Protein AF-0000000084910795 (afdb_homodimer)

InterPro domains:
  IPR004045 Glutathione S-transferase, N-terminal [PF02798] (4-75)
  IPR004045 Glutathione S-transferase, N-terminal [PS50404] (1-81)
  IPR004046 Glutathione S-transferase, C-terminal [PF14497] (120-203)
  IPR010987 Glutathione S-transferase, C-terminal-like [PS50405] (91-213)
  IPR036249 Thioredoxin-like superfamily [SSF52833] (1-75)
  IPR036282 Glutathione S-transferase, C-terminal domain superfamily [SSF47616] (88-210)
  IPR040079 Glutathione transferase family [SFLDS00019] (4-195)
  IPR050213 Glutathione S-transferase superfamily [PTHR11571] (3-208)

Radius of gyration: 20.69 Å; Cα contacts (8 Å, |Δi|>4): 650; chains: 2; bounding box: 47×58×47 Å

Secondary structure (DSSP, 8-state):
---EEEEETT--GGGHHHHHHHHHHT---EEEEE-HHHHHHHHHHT-STTS-S-EEEETTEEEESHHHHHHHHHHHHHHTT-SSS-SS-SSHHHHHHHHHHHHHHHHHHHHHHHHHHH--HHHHHHIIIIIHHHHHHHHHHHHTT--STTPPSTT-SS--HHHHHHHHHHHHHHHHH-GGGTTT-HHHHHHHHHHHTSHHHHHHHHHSPP---/---EEEEETT--GGGHHHHHHHHHHT---EEEEE-HHHHHHHHHHT-STTS-S-EEEETTEEEESHHHHHHHHHHHHHHTT-SSS-SS-SSHHHHHHHHHHHHHHHHHHHHHHHHHHH--HHHHHHIIIIIHHHHHHHHHHHHTT--STTPPSTT-SS--HHHHHHHHHHHHHHHHH-GGGTTT-HHHHHHHHHHHTSHHHHHHHHHSPP---

Sequence (426 aa):
MAPKLYYFDGRRGDAEAIRMLFKDTGIAYEDVGVSEETFKQMDAAGDLLFGQLPMVDFDGLKLVEQPAILEHIAQMADKAGKGTNKYLGENENERSTARSLCSAACDLRRESLAMRKEGSNDAKRKFKADVLPVWFAALDKLAVASNDEDKGLGAGVHFTFGDMAIFEAVNAITVALNLSVIRPYPNLKEWHDKAVHRAAIEVHIQGRDDAPWMAPKLYYFDGRRGDAEAIRMLFKDTGIAYEDVGVSEETFKQMDAAGDLLFGQLPMVDFDGLKLVEQPAILEHIAQMADKAGKGTNKYLGENENERSTARSLCSAACDLRRESLAMRKEGSNDAKRKFKADVLPVWFAALDKLAVASNDEDKGLGAGVHFTFGDMAIFEAVNAITVALNLSVIRPYPNLKEWHDKAVHRAAIEVHIQGRDDAPW

Organism: Salpingoeca rosetta (strain ATCC 50818 / BSB-021) (NCBI:txid946362)

Nearest PDB structures (foldseek):
  1md4-assembly1_B  TM=9.142E-01  e=2.538E-10  Homo sapiens
  22gs-assembly1_B  TM=8.973E-01  e=1.863E-10  Homo sapiens
  1px7-assembly1_B  TM=8.883E-01  e=3.639E-10  Homo sapiens
  1eog-assembly1_B  TM=8.936E-01  e=7.107E-10  Homo sapiens
  3ie3-assembly1_B  TM=8.492E-01  e=2.672E-10  Homo sapiens

Foldseek 3Di:
DAKEWEDAAQACALCVLVVLLCLLLVGDYHYDHAYPVNLVVCVVVCLDVVSDDGWMDPPNDTDHDSLVSLLVSLVVSVVVVTDPFNQCADDPVLNVVLSVLLVVLVVLSVLVVVLVVVPDPVSVVCCLPPPLCVVLVVQLVQLPVVPDLQAAGHPGRGCYSSRSSNLVSVVLSCVVNDVVSNVVRVSNVNNSVSPCVSPSNVCCVVPDDDGYD/DAKEWEDAAQACALCVLVVLLCLLLVGDYHYDHAYPVNLVVCVVVCLDVVSDDGWMDPPNDTDHDSLVSLLVSLVVSVVVVTDPFNQCADDPVLNVVLSVLLVVLVVLSVLVVVLVVVPDPVSVVCCLVPPLCVVLVVQLVQLPVQQDLQAAGHPGRGCYSSRSSNLVSVVLSCVVNDVVSNVVRVSNVNNSVSPCVSPSNVCCVVPDDDGYD

Structure (mmCIF, N/CA/C/O backbone):
data_AF-0000000084910795-model_v1
#
loop_
_entity.id
_entity.type
_entity.pdbx_description
1 polymer 'Glutathione S-transferase'
#
loop_
_atom_site.group_PDB
_atom_site.id
_atom_site.type_symbol
_atom_site.label_atom_id
_atom_site.label_alt_id
_atom_site.label_comp_id
_atom_site.label_asym_id
_atom_site.label_entity_id
_atom_site.label_seq_id
_atom_site.pdbx_PDB_ins_code
_atom_site.Cartn_x
_atom_site.Cartn_y
_atom_site.Cartn_z
_atom_site.occupancy
_atom_site.B_iso_or_equiv
_atom_site.auth_seq_id
_atom_site.auth_comp_id
_atom_site.auth_asym_id
_atom_site.auth_atom_id
_atom_site.pdbx_PDB_model_num
ATOM 1 N N . MET A 1 1 ? 22.906 12.68 -9.469 1 85.31 1 MET A N 1
ATOM 2 C CA . MET A 1 1 ? 21.953 13.695 -9.922 1 85.31 1 MET A CA 1
ATOM 3 C C . MET A 1 1 ? 20.766 13.789 -8.969 1 85.31 1 MET A C 1
ATOM 5 O O . MET A 1 1 ? 20.438 12.82 -8.281 1 85.31 1 MET A O 1
ATOM 9 N N . ALA A 1 2 ? 20.203 14.93 -8.914 1 94.94 2 ALA A N 1
ATOM 10 C CA . ALA A 1 2 ? 19.047 15.125 -8.039 1 94.94 2 ALA A CA 1
ATOM 11 C C . ALA A 1 2 ? 17.828 14.352 -8.547 1 94.94 2 ALA A C 1
ATOM 13 O O . ALA A 1 2 ? 17.594 14.266 -9.758 1 94.94 2 ALA A O 1
ATOM 14 N N . PRO A 1 3 ? 17.078 13.812 -7.641 1 98.31 3 PRO A N 1
ATOM 15 C CA . PRO A 1 3 ? 15.836 13.148 -8.055 1 98.31 3 PRO A CA 1
ATOM 16 C C . PRO A 1 3 ? 14.906 14.078 -8.836 1 98.31 3 PRO A C 1
ATOM 18 O O . PRO A 1 3 ? 14.859 15.281 -8.57 1 98.31 3 PRO A O 1
ATOM 21 N N . LYS A 1 4 ? 14.242 13.547 -9.859 1 98.56 4 LYS A N 1
ATOM 22 C CA . LYS A 1 4 ? 13.234 14.281 -10.625 1 98.56 4 LYS A CA 1
ATOM 23 C C . LYS A 1 4 ? 11.836 13.703 -10.391 1 98.56 4 LYS A C 1
ATOM 25 O O . LYS A 1 4 ? 11.586 12.539 -10.688 1 98.56 4 LYS A O 1
ATOM 30 N N . LEU A 1 5 ? 10.945 14.492 -9.797 1 98.69 5 LEU A N 1
ATOM 31 C CA . LEU A 1 5 ? 9.547 14.117 -9.586 1 98.69 5 LEU A CA 1
ATOM 32 C C . LEU A 1 5 ? 8.695 14.539 -10.773 1 98.69 5 LEU A C 1
ATOM 34 O O . LEU A 1 5 ? 8.602 15.727 -11.094 1 98.69 5 LEU A O 1
ATOM 38 N N . TYR A 1 6 ? 8.062 13.594 -11.445 1 98.69 6 TYR A N 1
ATOM 39 C CA . TYR A 1 6 ? 7.152 13.859 -12.555 1 98.69 6 TYR A CA 1
ATOM 40 C C . TYR A 1 6 ? 5.699 13.703 -12.125 1 98.69 6 TYR A C 1
ATOM 42 O O . TYR A 1 6 ? 5.305 12.656 -11.609 1 98.69 6 TYR A O 1
ATOM 50 N N . TYR A 1 7 ? 4.938 14.711 -12.312 1 98.19 7 TYR A N 1
ATOM 51 C CA . TYR A 1 7 ? 3.5 14.695 -12.07 1 98.19 7 TYR A CA 1
ATOM 52 C C . TYR A 1 7 ? 2.781 15.68 -12.984 1 98.19 7 TYR A C 1
ATOM 54 O O . TYR A 1 7 ? 3.418 16.516 -13.625 1 98.19 7 TYR A O 1
ATOM 62 N N . PHE A 1 8 ? 1.461 15.531 -13.039 1 97.56 8 PHE A N 1
ATOM 63 C CA . PHE A 1 8 ? 0.678 16.375 -13.938 1 97.56 8 PHE A CA 1
ATOM 64 C C . PHE A 1 8 ? 0.849 17.844 -13.594 1 97.56 8 PHE A C 1
ATOM 66 O O . PHE A 1 8 ? 0.746 18.234 -12.422 1 97.56 8 PHE A O 1
ATOM 73 N N . ASP A 1 9 ? 1.036 18.609 -14.602 1 96 9 ASP A N 1
ATOM 74 C CA . ASP A 1 9 ? 1.284 20.031 -14.43 1 96 9 ASP A CA 1
ATOM 75 C C . ASP A 1 9 ? 0.115 20.719 -13.727 1 96 9 ASP A C 1
ATOM 77 O O . ASP A 1 9 ? -1.044 20.5 -14.086 1 96 9 ASP A O 1
ATOM 81 N N . GLY A 1 10 ? 0.471 21.484 -12.719 1 93.44 10 GLY A N 1
ATOM 82 C CA . GLY A 1 10 ? -0.521 22.297 -12.023 1 93.44 10 GLY A CA 1
ATOM 83 C C . GLY A 1 10 ? -1.405 21.484 -11.094 1 93.44 10 GLY A C 1
ATOM 84 O O . GLY A 1 10 ? -2.465 21.953 -10.672 1 93.44 10 GLY A O 1
ATOM 85 N N . ARG A 1 11 ? -1.002 20.281 -10.766 1 94.81 11 ARG A N 1
ATOM 86 C CA . ARG A 1 11 ? -1.815 19.453 -9.883 1 94.81 11 ARG A CA 1
ATOM 87 C C . ARG A 1 11 ? -1.046 19.078 -8.625 1 94.81 11 ARG A C 1
ATOM 89 O O . ARG A 1 11 ? 0.175 18.906 -8.656 1 94.81 11 ARG A O 1
ATOM 96 N N . ARG A 1 12 ? -1.676 18.984 -7.543 1 94.69 12 ARG A N 1
ATOM 97 C CA . ARG A 1 12 ? -1.094 18.5 -6.293 1 94.69 12 ARG A CA 1
ATOM 98 C C . ARG A 1 12 ? -1.184 16.984 -6.203 1 94.69 12 ARG A C 1
ATOM 100 O O . ARG A 1 12 ? -0.171 16.297 -6.309 1 94.69 12 ARG A O 1
ATOM 107 N N . GLY A 1 13 ? -2.414 16.5 -6.109 1 93.69 13 GLY A N 1
ATOM 108 C CA . GLY A 1 13 ? -2.736 15.086 -6.141 1 93.69 13 GLY A CA 1
ATOM 109 C C . GLY A 1 13 ? -1.786 14.242 -5.312 1 93.69 13 GLY A C 1
ATOM 110 O O . GLY A 1 13 ? -1.353 14.664 -4.238 1 93.69 13 GLY A O 1
ATOM 111 N N . ASP A 1 14 ? -1.432 13.117 -5.82 1 95.12 14 ASP A N 1
ATOM 112 C CA . ASP A 1 14 ? -0.667 12.102 -5.098 1 95.12 14 ASP A CA 1
ATOM 113 C C . ASP A 1 14 ? 0.806 12.492 -5 1 95.12 14 ASP A C 1
ATOM 115 O O . ASP A 1 14 ? 1.568 11.875 -4.25 1 95.12 14 ASP A O 1
ATOM 119 N N . ALA A 1 15 ? 1.189 13.57 -5.629 1 98 15 ALA A N 1
ATOM 120 C CA . ALA A 1 15 ? 2.588 13.992 -5.609 1 98 15 ALA A CA 1
ATOM 121 C C . ALA A 1 15 ? 2.879 14.875 -4.398 1 98 15 ALA A C 1
ATOM 123 O O . ALA A 1 15 ? 4.039 15.109 -4.059 1 98 15 ALA A O 1
ATOM 124 N N . GLU A 1 16 ? 1.842 15.336 -3.785 1 97.88 16 GLU A N 1
ATOM 125 C CA . GLU A 1 16 ? 2.027 16.375 -2.77 1 97.88 16 GLU A CA 1
ATOM 126 C C . GLU A 1 16 ? 2.779 15.82 -1.559 1 97.88 16 GLU A C 1
ATOM 128 O O . GLU A 1 16 ? 3.676 16.484 -1.028 1 97.88 16 GLU A O 1
ATOM 133 N N . ALA A 1 17 ? 2.42 14.656 -1.087 1 98.38 17 ALA A N 1
ATOM 134 C CA . ALA A 1 17 ? 3.146 14.062 0.032 1 98.38 17 ALA A CA 1
ATOM 135 C C . ALA A 1 17 ? 4.625 13.883 -0.305 1 98.38 17 ALA A C 1
ATOM 137 O O . ALA A 1 17 ? 5.484 14.016 0.568 1 98.38 17 ALA A O 1
ATOM 138 N N . ILE A 1 18 ? 4.902 13.562 -1.541 1 98.75 18 ILE A N 1
ATOM 139 C CA . ILE A 1 18 ? 6.27 13.359 -2.004 1 98.75 18 ILE A CA 1
ATOM 140 C C . ILE A 1 18 ? 7.023 14.688 -1.978 1 98.75 18 ILE A C 1
ATOM 142 O O . ILE A 1 18 ? 8.141 14.766 -1.467 1 98.75 18 ILE A O 1
ATOM 146 N N . ARG A 1 19 ? 6.375 15.734 -2.465 1 98.38 19 ARG A N 1
ATOM 147 C CA . ARG A 1 19 ? 6.965 17.078 -2.404 1 98.38 19 ARG A CA 1
ATOM 148 C C . ARG A 1 19 ? 7.277 17.469 -0.965 1 98.38 19 ARG A C 1
ATOM 150 O O . ARG A 1 19 ? 8.375 17.938 -0.672 1 98.38 19 ARG A O 1
ATOM 157 N N . MET A 1 20 ? 6.352 17.234 -0.118 1 97.75 20 MET A N 1
ATOM 158 C CA . MET A 1 20 ? 6.504 17.609 1.282 1 97.75 20 MET A CA 1
ATOM 159 C C . MET A 1 20 ? 7.641 16.844 1.938 1 97.75 20 MET A C 1
ATOM 161 O O . MET A 1 20 ? 8.398 17.406 2.74 1 97.75 20 MET A O 1
ATOM 165 N N . LEU A 1 21 ? 7.766 15.578 1.602 1 97.81 21 LEU A N 1
ATOM 166 C CA . LEU A 1 21 ? 8.836 14.797 2.209 1 97.81 21 LEU A CA 1
ATOM 167 C C . LEU A 1 21 ? 10.203 15.25 1.689 1 97.81 21 LEU A C 1
ATOM 169 O O . LEU A 1 21 ? 11.164 15.328 2.451 1 97.81 21 LEU A O 1
ATOM 173 N N . PHE A 1 22 ? 10.281 15.562 0.38 1 97.5 22 PHE A N 1
ATOM 174 C CA . PHE A 1 22 ? 11.523 16.125 -0.139 1 97.5 22 PHE A CA 1
ATOM 175 C C . PHE A 1 22 ? 11.891 17.406 0.615 1 97.5 22 PHE A C 1
ATOM 177 O O . PHE A 1 22 ? 13.039 17.578 1.027 1 97.5 22 PHE A O 1
ATOM 184 N N . LYS A 1 23 ? 10.938 18.25 0.862 1 96.44 23 LYS A N 1
ATOM 185 C CA . LYS A 1 23 ? 11.188 19.5 1.562 1 96.44 23 LYS A CA 1
ATOM 186 C C . LYS A 1 23 ? 11.594 19.25 3.012 1 96.44 23 LYS A C 1
ATOM 188 O O . LYS A 1 23 ? 12.562 19.828 3.496 1 96.44 23 LYS A O 1
ATOM 193 N N . ASP A 1 24 ? 10.875 18.375 3.656 1 94.94 24 ASP A N 1
ATOM 194 C CA . ASP A 1 24 ? 11.109 18.141 5.078 1 94.94 24 ASP A CA 1
ATOM 195 C C . ASP A 1 24 ? 12.477 17.484 5.309 1 94.94 24 ASP A C 1
ATOM 197 O O . ASP A 1 24 ? 13.109 17.734 6.336 1 94.94 24 ASP A O 1
ATOM 201 N N . THR A 1 25 ? 12.93 16.688 4.406 1 95.44 25 THR A N 1
ATOM 202 C CA . THR A 1 25 ? 14.211 15.992 4.543 1 95.44 25 THR A CA 1
ATOM 203 C C . THR A 1 25 ? 15.359 16.875 4.082 1 95.44 25 THR A C 1
ATOM 205 O O . THR A 1 25 ? 16.516 16.609 4.387 1 95.44 25 THR A O 1
ATOM 208 N N . GLY A 1 26 ? 15.055 17.828 3.23 1 95 26 GLY A N 1
ATOM 209 C CA . GLY A 1 26 ? 16.078 18.703 2.686 1 95 26 GLY A CA 1
ATOM 210 C C . GLY A 1 26 ? 16.781 18.125 1.468 1 95 26 GLY A C 1
ATOM 211 O O . GLY A 1 26 ? 17.766 18.688 0.983 1 95 26 GLY A O 1
ATOM 212 N N . ILE A 1 27 ? 16.266 17.047 1.001 1 95.56 27 ILE A N 1
ATOM 213 C CA . ILE A 1 27 ? 16.828 16.484 -0.223 1 95.56 27 ILE A CA 1
ATOM 214 C C . ILE A 1 27 ? 16.406 17.328 -1.42 1 95.56 27 ILE A C 1
ATOM 216 O O . ILE A 1 27 ? 15.219 17.547 -1.652 1 95.56 27 ILE A O 1
ATOM 220 N N . ALA A 1 28 ? 17.438 17.797 -2.156 1 96.56 28 ALA A N 1
ATOM 221 C CA . ALA A 1 28 ? 17.156 18.562 -3.369 1 96.56 28 ALA A CA 1
ATOM 222 C C . ALA A 1 28 ? 16.516 17.672 -4.434 1 96.56 28 ALA A C 1
ATOM 224 O O . ALA A 1 28 ? 16.859 16.5 -4.57 1 96.56 28 ALA A O 1
ATOM 225 N N . TYR A 1 29 ? 15.555 18.266 -5.148 1 98.12 29 TYR A N 1
ATOM 226 C CA . TYR A 1 29 ? 14.891 17.531 -6.227 1 98.12 29 TYR A CA 1
ATOM 227 C C . TYR A 1 29 ? 14.352 18.5 -7.281 1 98.12 29 TYR A C 1
ATOM 229 O O . TYR A 1 29 ? 14.266 19.703 -7.047 1 98.12 29 TYR A O 1
ATOM 237 N N . GLU A 1 30 ? 14.039 18 -8.422 1 98.31 30 GLU A N 1
ATOM 238 C CA . GLU A 1 30 ? 13.383 18.75 -9.484 1 98.31 30 GLU A CA 1
ATOM 239 C C . GLU A 1 30 ? 11.922 18.328 -9.633 1 98.31 30 GLU A C 1
ATOM 241 O O . GLU A 1 30 ? 11.625 17.141 -9.758 1 98.31 30 GLU A O 1
ATOM 246 N N . ASP A 1 31 ? 11.047 19.266 -9.531 1 97.62 31 ASP A N 1
ATOM 247 C CA . ASP A 1 31 ? 9.617 19.031 -9.742 1 97.62 31 ASP A CA 1
ATOM 248 C C . ASP A 1 31 ? 9.227 19.312 -11.188 1 97.62 31 ASP A C 1
ATOM 250 O O . ASP A 1 31 ? 9.227 20.453 -11.633 1 97.62 31 ASP A O 1
ATOM 254 N N . VAL A 1 32 ? 8.859 18.281 -11.914 1 98.06 32 VAL A N 1
ATOM 255 C CA . VAL A 1 32 ? 8.633 18.391 -13.359 1 98.06 32 VAL A CA 1
ATOM 256 C C . VAL A 1 32 ? 7.141 18.266 -13.656 1 98.06 32 VAL A C 1
ATOM 258 O O . VAL A 1 32 ? 6.555 17.203 -13.5 1 98.06 32 VAL A O 1
ATOM 261 N N . GLY A 1 33 ? 6.539 19.375 -14.078 1 97.56 33 GLY A N 1
ATOM 262 C CA . GLY A 1 33 ? 5.16 19.344 -14.547 1 97.56 33 GLY A CA 1
ATOM 263 C C . GLY A 1 33 ? 5 18.656 -15.891 1 97.56 33 GLY A C 1
ATOM 264 O O . GLY A 1 33 ? 5.707 18.984 -16.844 1 97.56 33 GLY A O 1
ATOM 265 N N . VAL A 1 34 ? 4.137 17.688 -15.922 1 97.81 34 VAL A N 1
ATOM 266 C CA . VAL A 1 34 ? 3.979 16.844 -17.094 1 97.81 34 VAL A CA 1
ATOM 267 C C . VAL A 1 34 ? 2.68 17.188 -17.828 1 97.81 34 VAL A C 1
ATOM 269 O O . VAL A 1 34 ? 1.605 17.203 -17.219 1 97.81 34 VAL A O 1
ATOM 272 N N . SER A 1 35 ? 2.746 17.531 -19.109 1 97.94 35 SER A N 1
ATOM 273 C CA . SER A 1 35 ? 1.562 17.703 -19.938 1 97.94 35 SER A CA 1
ATOM 274 C C . SER A 1 35 ? 0.959 16.359 -20.344 1 97.94 35 SER A C 1
ATOM 276 O O . SER A 1 35 ? 1.587 15.32 -20.172 1 97.94 35 SER A O 1
ATOM 278 N N . GLU A 1 36 ? -0.215 16.406 -20.844 1 95.81 36 GLU A N 1
ATOM 279 C CA . GLU A 1 36 ? -0.848 15.188 -21.344 1 95.81 36 GLU A CA 1
ATOM 280 C C . GLU A 1 36 ? -0.007 14.531 -22.438 1 95.81 36 GLU A C 1
ATOM 282 O O . GLU A 1 36 ? 0.104 13.305 -22.484 1 95.81 36 GLU A O 1
ATOM 287 N N . GLU A 1 37 ? 0.565 15.344 -23.297 1 97.12 37 GLU A N 1
ATOM 288 C CA . GLU A 1 37 ? 1.399 14.844 -24.375 1 97.12 37 GLU A CA 1
ATOM 289 C C . GLU A 1 37 ? 2.662 14.172 -23.844 1 97.12 37 GLU A C 1
ATOM 291 O O . GLU A 1 37 ? 3.027 13.078 -24.281 1 97.12 37 GLU A O 1
ATOM 296 N N . THR A 1 38 ? 3.246 14.852 -22.906 1 96.69 38 THR A N 1
ATOM 297 C CA . THR A 1 38 ? 4.457 14.305 -22.312 1 96.69 38 THR A CA 1
ATOM 298 C C . THR A 1 38 ? 4.148 13.008 -21.562 1 96.69 38 THR A C 1
ATOM 300 O O . THR A 1 38 ? 4.945 12.062 -21.594 1 96.69 38 THR A O 1
ATOM 303 N N . PHE A 1 39 ? 2.998 12.984 -20.938 1 97.19 39 PHE A N 1
ATOM 304 C CA . PHE A 1 39 ? 2.564 11.789 -20.219 1 97.19 39 PHE A CA 1
ATOM 305 C C . PHE A 1 39 ? 2.463 10.602 -21.172 1 97.19 39 PHE A C 1
ATOM 307 O O . PHE A 1 39 ? 2.988 9.523 -20.875 1 97.19 39 PHE A O 1
ATOM 314 N N . LYS A 1 40 ? 1.863 10.812 -22.328 1 95.69 40 LYS A N 1
ATOM 315 C CA . LYS A 1 40 ? 1.703 9.758 -23.328 1 95.69 40 LYS A CA 1
ATOM 316 C C . LYS A 1 40 ? 3.057 9.289 -23.859 1 95.69 40 LYS A C 1
ATOM 318 O O . LYS A 1 40 ? 3.256 8.094 -24.094 1 95.69 40 LYS A O 1
ATOM 323 N N . GLN A 1 41 ? 3.973 10.211 -23.984 1 96.88 41 GLN A N 1
ATOM 324 C CA . GLN A 1 41 ? 5.312 9.883 -24.469 1 96.88 41 GLN A CA 1
ATOM 325 C C . GLN A 1 41 ? 6.07 9.047 -23.438 1 96.88 41 GLN A C 1
ATOM 327 O O . GLN A 1 41 ? 6.73 8.062 -23.781 1 96.88 41 GLN A O 1
ATOM 332 N N . MET A 1 42 ? 5.93 9.445 -22.203 1 95.69 42 MET A N 1
ATOM 333 C CA . MET A 1 42 ? 6.586 8.711 -21.141 1 95.69 42 MET A CA 1
ATOM 334 C C . MET A 1 42 ? 6.039 7.289 -21.031 1 95.69 42 MET A C 1
ATOM 336 O O . MET A 1 42 ? 6.797 6.34 -20.828 1 95.69 42 MET A O 1
ATOM 340 N N . ASP A 1 43 ? 4.746 7.227 -21.125 1 92.75 43 ASP A N 1
ATOM 341 C CA . ASP A 1 43 ? 4.102 5.922 -21.062 1 92.75 43 ASP A CA 1
ATOM 342 C C . ASP A 1 43 ? 4.551 5.027 -22.219 1 92.75 43 ASP A C 1
ATOM 344 O O . ASP A 1 43 ? 4.922 3.873 -22 1 92.75 43 ASP A O 1
ATOM 348 N N . ALA A 1 44 ? 4.613 5.559 -23.422 1 92 44 ALA A N 1
ATOM 349 C CA . ALA A 1 44 ? 5.02 4.824 -24.625 1 92 44 ALA A CA 1
ATOM 350 C C . ALA A 1 44 ? 6.477 4.383 -24.531 1 92 44 ALA A C 1
ATOM 352 O O . ALA A 1 44 ? 6.844 3.318 -25.031 1 92 44 ALA A O 1
ATOM 353 N N . ALA A 1 45 ? 7.262 5.121 -23.828 1 91.81 45 ALA A N 1
ATOM 354 C CA . ALA A 1 45 ? 8.688 4.832 -23.688 1 91.81 45 ALA A CA 1
ATOM 355 C C . ALA A 1 45 ? 8.93 3.771 -22.609 1 91.81 45 ALA A C 1
ATOM 357 O O . ALA A 1 45 ? 10.047 3.258 -22.484 1 91.81 45 ALA A O 1
ATOM 358 N N . GLY A 1 46 ? 7.879 3.494 -21.859 1 86.81 46 GLY A N 1
ATOM 359 C CA . GLY A 1 46 ? 8.008 2.486 -20.828 1 86.81 46 GLY A CA 1
ATOM 360 C C . GLY A 1 46 ? 8.539 3.043 -19.516 1 86.81 46 GLY A C 1
ATOM 361 O O . GLY A 1 46 ? 8.984 2.289 -18.656 1 86.81 46 GLY A O 1
ATOM 362 N N . ASP A 1 47 ? 8.43 4.371 -19.328 1 89 47 ASP A N 1
ATOM 363 C CA . ASP A 1 47 ? 8.961 5.02 -18.141 1 89 47 ASP A CA 1
ATOM 364 C C . ASP A 1 47 ? 8.016 4.852 -16.953 1 89 47 ASP A C 1
ATOM 366 O O . ASP A 1 47 ? 8.43 4.98 -15.797 1 89 47 ASP A O 1
ATOM 370 N N . LEU A 1 48 ? 6.746 4.613 -17.312 1 91.25 48 LEU A N 1
ATOM 371 C CA . LEU A 1 48 ? 5.719 4.508 -16.297 1 91.25 48 LEU A CA 1
ATOM 372 C C . LEU A 1 48 ? 5.273 3.059 -16.109 1 91.25 48 LEU A C 1
ATOM 374 O O . LEU A 1 48 ? 4.441 2.564 -16.875 1 91.25 48 LEU A O 1
ATOM 378 N N . LEU A 1 49 ? 5.793 2.361 -15.102 1 84.19 49 LEU A N 1
ATOM 379 C CA . LEU A 1 49 ? 5.633 0.922 -14.93 1 84.19 49 LEU A CA 1
ATOM 380 C C . LEU A 1 49 ? 4.176 0.511 -15.133 1 84.19 49 LEU A C 1
ATOM 382 O O . LEU A 1 49 ? 3.898 -0.521 -15.75 1 84.19 49 LEU A O 1
ATOM 386 N N . PHE A 1 50 ? 3.232 1.321 -14.641 1 89.19 50 PHE A N 1
ATOM 387 C CA . PHE A 1 50 ? 1.823 0.967 -14.75 1 89.19 50 PHE A CA 1
ATOM 388 C C . PHE A 1 50 ? 1.028 2.105 -15.383 1 89.19 50 PHE A C 1
ATOM 390 O O . PHE A 1 50 ? -0.17 2.246 -15.125 1 89.19 50 PHE A O 1
ATOM 397 N N . GLY A 1 51 ? 1.816 2.947 -16.141 1 90.75 51 GLY A N 1
ATOM 398 C CA . GLY A 1 51 ? 1.157 4.059 -16.797 1 90.75 51 GLY A CA 1
ATOM 399 C C . GLY A 1 51 ? 0.612 5.094 -15.836 1 90.75 51 GLY A C 1
ATOM 400 O O . GLY A 1 51 ? -0.439 5.688 -16.078 1 90.75 51 GLY A O 1
ATOM 401 N N . GLN A 1 52 ? 1.351 5.211 -14.758 1 92.44 52 GLN A N 1
ATOM 402 C CA . GLN A 1 52 ? 0.807 6.09 -13.727 1 92.44 52 GLN A CA 1
ATOM 403 C C . GLN A 1 52 ? 1.841 7.117 -13.281 1 92.44 52 GLN A C 1
ATOM 405 O O . GLN A 1 52 ? 3.047 6.887 -13.398 1 92.44 52 GLN A O 1
ATOM 410 N N . LEU A 1 53 ? 1.369 8.234 -12.898 1 96.75 53 LEU A N 1
ATOM 411 C CA . LEU A 1 53 ? 2.104 9.242 -12.141 1 96.75 53 LEU A CA 1
ATOM 412 C C . LEU A 1 53 ? 1.569 9.344 -10.711 1 96.75 53 LEU A C 1
ATOM 414 O O . LEU A 1 53 ? 0.414 9.008 -10.453 1 96.75 53 LEU A O 1
ATOM 418 N N . PRO A 1 54 ? 2.416 9.695 -9.711 1 98 54 PRO A N 1
ATOM 419 C CA . PRO A 1 54 ? 3.77 10.25 -9.797 1 98 54 PRO A CA 1
ATOM 420 C C . PRO A 1 54 ? 4.828 9.188 -10.086 1 98 54 PRO A C 1
ATOM 422 O O . PRO A 1 54 ? 4.625 8.008 -9.773 1 98 54 PRO A O 1
ATOM 425 N N . MET A 1 55 ? 5.832 9.625 -10.75 1 98.38 55 MET A N 1
ATOM 426 C CA . MET A 1 55 ? 7.066 8.859 -10.938 1 98.38 55 MET A CA 1
ATOM 427 C C . MET A 1 5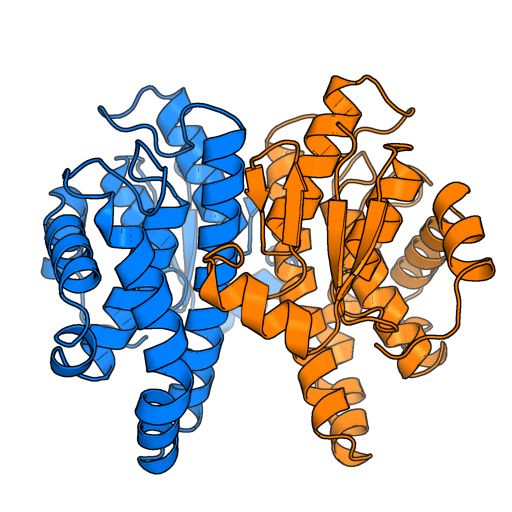5 ? 8.281 9.695 -10.539 1 98.38 55 MET A C 1
ATOM 429 O O . MET A 1 55 ? 8.359 10.883 -10.859 1 98.38 55 MET A O 1
ATOM 433 N N . VAL A 1 56 ? 9.195 9.133 -9.781 1 98.62 56 VAL A N 1
ATOM 434 C CA . VAL A 1 56 ? 10.453 9.805 -9.469 1 98.62 56 VAL A CA 1
ATOM 435 C C . VAL A 1 56 ? 11.617 9.047 -10.109 1 98.62 56 VAL A C 1
ATOM 437 O O . VAL A 1 56 ? 11.695 7.82 -10.008 1 98.62 56 VAL A O 1
ATOM 440 N N . ASP A 1 57 ? 12.438 9.75 -10.812 1 97.94 57 ASP A N 1
ATOM 441 C CA . ASP A 1 57 ? 13.695 9.211 -11.312 1 97.94 57 ASP A CA 1
ATOM 442 C C . ASP A 1 57 ? 14.828 9.445 -10.328 1 97.94 57 ASP A C 1
ATOM 444 O O . ASP A 1 57 ? 15.266 10.586 -10.133 1 97.94 57 ASP A O 1
ATOM 448 N N . PHE A 1 58 ? 15.195 8.344 -9.594 1 97.38 58 PHE A N 1
ATOM 449 C CA . PHE A 1 58 ? 16.344 8.383 -8.688 1 97.38 58 PHE A CA 1
ATOM 450 C C . PHE A 1 58 ? 17.609 7.953 -9.406 1 97.38 58 PHE A C 1
ATOM 452 O O . PHE A 1 58 ? 18.094 6.832 -9.211 1 97.38 58 PHE A O 1
ATOM 459 N N . ASP A 1 59 ? 18.156 8.828 -10.234 1 94.56 59 ASP A N 1
ATOM 460 C CA . ASP A 1 59 ? 19.406 8.57 -10.961 1 94.56 59 ASP A CA 1
ATOM 461 C C . ASP A 1 59 ? 19.328 7.242 -11.711 1 94.56 59 ASP A C 1
ATOM 463 O O . ASP A 1 59 ? 20.188 6.375 -11.531 1 94.56 59 ASP A O 1
ATOM 467 N N . GLY A 1 60 ? 18.203 7.051 -12.461 1 92.88 60 GLY A N 1
ATOM 468 C CA . GLY A 1 60 ? 18.062 5.863 -13.289 1 92.88 60 GLY A CA 1
ATOM 469 C C . GLY A 1 60 ? 17.016 4.895 -12.766 1 92.88 60 GLY A C 1
ATOM 470 O O . GLY A 1 60 ? 16.438 4.121 -13.531 1 92.88 60 GLY A O 1
ATOM 471 N N . LEU A 1 61 ? 16.828 4.855 -11.461 1 93.56 61 LEU A N 1
ATOM 472 C CA . LEU A 1 61 ? 15.719 4.086 -10.914 1 93.56 61 LEU A CA 1
ATOM 473 C C . LEU A 1 61 ? 14.406 4.859 -11.023 1 93.56 61 LEU A C 1
ATOM 475 O O . LEU A 1 61 ? 14.172 5.801 -10.266 1 93.56 61 LEU A O 1
ATOM 479 N N . LYS A 1 62 ? 13.594 4.496 -11.992 1 95.06 62 LYS A N 1
ATOM 480 C CA . LYS A 1 62 ? 12.281 5.113 -12.141 1 95.06 62 LYS A CA 1
ATOM 481 C C . LYS A 1 62 ? 11.242 4.414 -11.273 1 95.06 62 LYS A C 1
ATOM 483 O O . LYS A 1 62 ? 10.867 3.27 -11.539 1 95.06 62 LYS A O 1
ATOM 488 N N . LEU A 1 63 ? 10.797 5.121 -10.227 1 96.56 63 LEU A N 1
ATOM 489 C CA . LEU A 1 63 ? 9.93 4.523 -9.211 1 96.56 63 LEU A CA 1
ATOM 490 C C . LEU A 1 63 ? 8.547 5.164 -9.234 1 96.56 63 LEU A C 1
ATOM 492 O O . LEU A 1 63 ? 8.422 6.387 -9.336 1 96.56 63 LEU A O 1
ATOM 496 N N . VAL A 1 64 ? 7.527 4.246 -9.219 1 96.44 64 VAL A N 1
ATOM 497 C CA . VAL A 1 64 ? 6.145 4.703 -9.125 1 96.44 64 VAL A CA 1
ATOM 498 C C . VAL A 1 64 ? 5.535 4.238 -7.801 1 96.44 64 VAL A C 1
ATOM 500 O O . VAL A 1 64 ? 6.184 3.531 -7.027 1 96.44 64 VAL A O 1
ATOM 503 N N . GLU A 1 65 ? 4.285 4.656 -7.574 1 97.12 65 GLU A N 1
ATOM 504 C CA . GLU A 1 65 ? 3.533 4.328 -6.363 1 97.12 65 GLU A CA 1
ATOM 505 C C . GLU A 1 65 ? 4.039 5.125 -5.168 1 97.12 65 GLU A C 1
ATOM 507 O O . GLU A 1 65 ? 5.145 4.883 -4.68 1 97.12 65 GLU A O 1
ATOM 512 N N . GLN A 1 66 ? 3.213 5.93 -4.625 1 98.25 66 GLN A N 1
ATOM 513 C CA . GLN A 1 66 ? 3.559 6.906 -3.6 1 98.25 66 GLN A CA 1
ATOM 514 C C . GLN A 1 66 ? 4.25 6.234 -2.414 1 98.25 66 GLN A C 1
ATOM 516 O O . GLN A 1 66 ? 5.301 6.695 -1.961 1 98.25 66 GLN A O 1
ATOM 521 N N . PRO A 1 67 ? 3.773 5.023 -1.934 1 98.38 67 PRO A N 1
ATOM 522 C CA . PRO A 1 67 ? 4.426 4.434 -0.762 1 98.38 67 PRO A CA 1
ATOM 523 C C . PRO A 1 67 ? 5.883 4.062 -1.021 1 98.38 67 PRO A C 1
ATOM 525 O O . PRO A 1 67 ? 6.746 4.309 -0.176 1 98.38 67 PRO A O 1
ATOM 528 N N . ALA A 1 68 ? 6.141 3.521 -2.176 1 98.31 68 ALA A N 1
ATOM 529 C CA . ALA A 1 68 ? 7.504 3.145 -2.535 1 98.31 68 ALA A CA 1
ATOM 530 C C . ALA A 1 68 ? 8.398 4.375 -2.648 1 98.31 68 ALA A C 1
ATOM 532 O O . ALA A 1 68 ? 9.539 4.363 -2.176 1 98.31 68 ALA A O 1
ATOM 533 N N . ILE A 1 69 ? 7.871 5.402 -3.24 1 98.69 69 ILE A N 1
ATOM 534 C CA . ILE A 1 69 ? 8.633 6.633 -3.445 1 98.69 69 ILE A CA 1
ATOM 535 C C . ILE A 1 69 ? 8.945 7.277 -2.096 1 98.69 69 ILE A C 1
ATOM 537 O O . ILE A 1 69 ? 10.086 7.648 -1.831 1 98.69 69 ILE A O 1
ATOM 541 N N . LEU A 1 70 ? 7.988 7.348 -1.235 1 98.75 70 LEU A N 1
ATOM 542 C CA . LEU A 1 70 ? 8.172 7.969 0.07 1 98.75 70 LEU A CA 1
ATOM 543 C C . LEU A 1 70 ? 9.219 7.223 0.886 1 98.75 70 LEU A C 1
ATOM 545 O O . LEU A 1 70 ? 10.094 7.84 1.497 1 98.75 70 LEU A O 1
ATOM 549 N N . GLU A 1 71 ? 9.094 5.938 0.866 1 98.62 71 GLU A N 1
ATOM 550 C CA . GLU A 1 71 ? 10.055 5.176 1.655 1 98.62 71 GLU A CA 1
ATOM 551 C C . GLU A 1 71 ? 11.469 5.305 1.078 1 98.62 71 GLU A C 1
ATOM 553 O O . GLU A 1 71 ? 12.445 5.363 1.824 1 98.62 71 GLU A O 1
ATOM 558 N N . HIS A 1 72 ? 11.586 5.332 -0.236 1 98.31 72 HIS A N 1
ATOM 559 C CA . HIS A 1 72 ? 12.891 5.496 -0.856 1 98.31 72 HIS A CA 1
ATOM 560 C C . HIS A 1 72 ? 13.516 6.836 -0.482 1 98.31 72 HIS A C 1
ATOM 562 O O . HIS A 1 72 ? 14.711 6.906 -0.18 1 98.31 72 HIS A O 1
ATOM 568 N N . ILE A 1 73 ? 12.781 7.887 -0.445 1 97.69 73 ILE A N 1
ATOM 569 C CA . ILE A 1 73 ? 13.25 9.203 -0.033 1 97.69 73 ILE A CA 1
ATOM 570 C C . ILE A 1 73 ? 13.703 9.156 1.426 1 97.69 73 ILE A C 1
ATOM 572 O O . ILE A 1 73 ? 14.75 9.703 1.776 1 97.69 73 ILE A O 1
ATOM 576 N N . ALA A 1 74 ? 12.883 8.508 2.275 1 97.12 74 ALA A N 1
ATOM 577 C CA . ALA A 1 74 ? 13.219 8.391 3.691 1 97.12 74 ALA A CA 1
ATOM 578 C C . ALA A 1 74 ? 14.547 7.672 3.881 1 97.12 74 ALA A C 1
ATOM 580 O O . ALA A 1 74 ? 15.367 8.078 4.703 1 97.12 74 ALA A O 1
ATOM 581 N N . GLN A 1 75 ? 14.695 6.617 3.092 1 96 75 GLN A N 1
ATOM 582 C CA . GLN A 1 75 ? 15.953 5.875 3.139 1 96 75 GLN A CA 1
ATOM 583 C C . GLN A 1 75 ? 17.125 6.766 2.75 1 96 75 GLN A C 1
ATOM 585 O O . GLN A 1 75 ? 18.172 6.746 3.406 1 96 75 GLN A O 1
ATOM 590 N N . MET A 1 76 ? 16.984 7.5 1.709 1 94.81 76 MET A N 1
ATOM 591 C CA . MET A 1 76 ? 18.031 8.406 1.243 1 94.81 76 MET A CA 1
ATOM 592 C C . MET A 1 76 ? 18.359 9.445 2.309 1 94.81 76 MET A C 1
ATOM 594 O O . MET A 1 76 ? 19.531 9.719 2.574 1 94.81 76 MET A O 1
ATOM 598 N N . ALA A 1 77 ? 17.344 9.953 2.914 1 95.44 77 ALA A N 1
ATOM 599 C CA . ALA A 1 77 ? 17.531 11.008 3.91 1 95.44 77 ALA A CA 1
ATOM 600 C C . ALA A 1 77 ? 18.281 10.492 5.133 1 95.44 77 ALA A C 1
ATOM 602 O O . ALA A 1 77 ? 19.219 11.125 5.602 1 95.44 77 ALA A O 1
ATOM 603 N N . ASP A 1 78 ? 17.844 9.336 5.602 1 95.06 78 ASP A N 1
ATOM 604 C CA . ASP A 1 78 ? 18.453 8.781 6.805 1 95.06 78 ASP A CA 1
ATOM 605 C C . ASP A 1 78 ? 19.891 8.336 6.531 1 95.06 78 ASP A C 1
ATOM 607 O O . ASP A 1 78 ? 20.766 8.477 7.387 1 95.06 78 ASP A O 1
ATOM 611 N N . LYS A 1 79 ? 20.156 7.832 5.406 1 92.25 79 LYS A N 1
ATOM 612 C CA . LYS A 1 79 ? 21.516 7.441 5.023 1 92.25 79 LYS A CA 1
ATOM 613 C C . LYS A 1 79 ? 22.438 8.656 4.941 1 92.25 79 LYS A C 1
ATOM 615 O O . LYS A 1 79 ? 23.625 8.57 5.293 1 92.25 79 LYS A O 1
ATOM 620 N N . ALA A 1 80 ? 21.859 9.742 4.539 1 90.88 80 ALA A N 1
ATOM 621 C CA . ALA A 1 80 ? 22.641 10.969 4.379 1 90.88 80 ALA A CA 1
ATOM 622 C C . ALA A 1 80 ? 22.797 11.695 5.711 1 90.88 80 ALA A C 1
ATOM 624 O O . ALA A 1 80 ? 23.547 12.664 5.812 1 90.88 80 ALA A O 1
ATOM 625 N N . GLY A 1 81 ? 22.172 11.148 6.777 1 82.81 81 GLY A N 1
ATOM 626 C CA . GLY A 1 81 ? 22.266 11.766 8.094 1 82.81 81 GLY A CA 1
ATOM 627 C C . GLY A 1 81 ? 21.594 13.117 8.18 1 82.81 81 GLY A C 1
ATOM 628 O O . GLY A 1 81 ? 22.078 14.023 8.852 1 82.81 81 GLY A O 1
ATOM 629 N N . LYS A 1 82 ? 20.594 13.164 7.457 1 66 82 LYS A N 1
ATOM 630 C CA . LYS A 1 82 ? 19.906 14.453 7.418 1 66 82 LYS A CA 1
ATOM 631 C C . LYS A 1 82 ? 18.875 14.562 8.539 1 66 82 LYS A C 1
ATOM 633 O O . LYS A 1 82 ? 18.078 13.648 8.742 1 66 82 LYS A O 1
ATOM 638 N N . GLY A 1 83 ? 19.062 15.602 9.266 1 61.72 83 GLY A N 1
ATOM 639 C CA . GLY A 1 83 ? 18.078 16.016 10.258 1 61.72 83 GLY A CA 1
ATOM 640 C C . GLY A 1 83 ? 18.125 15.172 11.523 1 61.72 83 GLY A C 1
ATOM 641 O O . GLY A 1 83 ? 18.969 14.289 11.656 1 61.72 83 GLY A O 1
ATOM 642 N N . THR A 1 84 ? 17.406 15.609 12.562 1 66.44 84 THR A N 1
ATOM 643 C CA . THR A 1 84 ? 17.312 14.961 13.867 1 66.44 84 THR A CA 1
ATOM 644 C C . THR A 1 84 ? 16.203 13.914 13.875 1 66.44 84 THR A C 1
ATOM 646 O O . THR A 1 84 ? 16.047 13.18 14.852 1 66.44 84 THR A O 1
ATOM 649 N N . ASN A 1 85 ? 15.617 13.812 12.695 1 80.12 85 ASN A N 1
ATOM 650 C CA . ASN A 1 85 ? 14.523 12.859 12.562 1 80.12 85 ASN A CA 1
ATOM 651 C C . ASN A 1 85 ? 14.953 11.602 11.812 1 80.12 85 ASN A C 1
ATOM 653 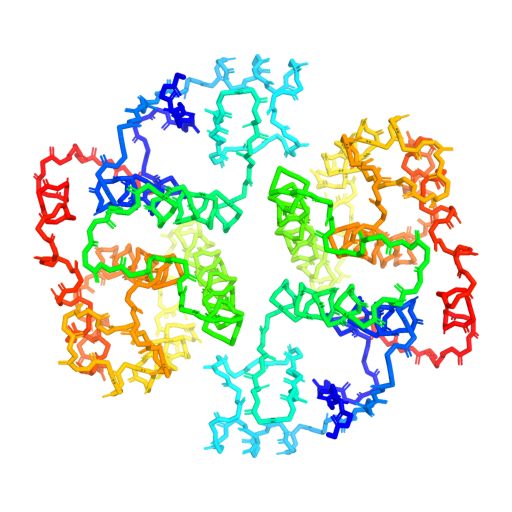O O . ASN A 1 85 ? 15.906 11.641 11.031 1 80.12 85 ASN A O 1
ATOM 657 N N . LYS A 1 86 ? 14.375 10.469 12.25 1 89.62 86 LYS A N 1
ATOM 658 C CA . LYS A 1 86 ? 14.516 9.242 11.469 1 89.62 86 LYS A CA 1
ATOM 659 C C . LYS A 1 86 ? 13.281 8.992 10.609 1 89.62 86 LYS A C 1
ATOM 661 O O . LYS A 1 86 ? 12.305 8.398 11.062 1 89.62 86 LYS A O 1
ATOM 666 N N . TYR A 1 87 ? 13.445 9.383 9.352 1 94.38 87 TYR A N 1
ATOM 667 C CA . TYR A 1 87 ? 12.281 9.352 8.469 1 94.38 87 TYR A CA 1
ATOM 668 C C . TYR A 1 87 ? 11.898 7.922 8.117 1 94.38 87 TYR A C 1
ATOM 670 O O . TYR A 1 87 ? 10.734 7.629 7.844 1 94.38 87 TYR A O 1
ATOM 678 N N . LEU A 1 88 ? 12.898 7.062 8.086 1 95.06 88 LEU A N 1
ATOM 679 C CA . LEU A 1 88 ? 12.656 5.656 7.789 1 95.06 88 LEU A CA 1
ATOM 680 C C . LEU A 1 88 ? 12.188 4.906 9.031 1 95.06 88 LEU A C 1
ATOM 682 O O . LEU A 1 88 ? 11.523 3.875 8.922 1 95.06 88 LEU A O 1
ATOM 686 N N . GLY A 1 89 ? 12.484 5.363 10.195 1 92.5 89 GLY A N 1
ATOM 687 C CA . GLY A 1 89 ? 12.312 4.656 11.453 1 92.5 89 GLY A CA 1
ATOM 688 C C . GLY A 1 89 ? 13.602 4.07 11.992 1 92.5 89 GLY A C 1
ATOM 689 O O . GLY A 1 89 ? 14.578 3.922 11.258 1 92.5 89 GLY A O 1
ATOM 690 N N . GLU A 1 90 ? 13.578 3.713 13.258 1 90.56 90 GLU A N 1
ATOM 691 C CA . GLU A 1 90 ? 14.789 3.301 13.953 1 90.56 90 GLU A CA 1
ATOM 692 C C . GLU A 1 90 ? 15.008 1.796 13.836 1 90.56 90 GLU A C 1
ATOM 694 O O . GLU A 1 90 ? 16.141 1.32 13.93 1 90.56 90 GLU A O 1
ATOM 699 N N . ASN A 1 91 ? 13.938 1.081 13.703 1 91.69 91 ASN A N 1
ATOM 700 C CA . ASN A 1 91 ? 14.023 -0.374 13.625 1 91.69 91 ASN A CA 1
ATOM 701 C C . ASN A 1 91 ? 12.922 -0.952 12.734 1 91.69 91 ASN A C 1
ATOM 703 O O . ASN A 1 91 ? 12.07 -0.216 12.234 1 91.69 91 ASN A O 1
ATOM 707 N N . GLU A 1 92 ? 12.992 -2.221 12.531 1 91.69 92 GLU A N 1
ATOM 708 C CA . GLU A 1 92 ? 12.094 -2.871 11.586 1 91.69 92 GLU A CA 1
ATOM 709 C C . GLU A 1 92 ? 10.633 -2.75 12.031 1 91.69 92 GLU A C 1
ATOM 711 O O . GLU A 1 92 ? 9.734 -2.627 11.203 1 91.69 92 GLU A O 1
ATOM 716 N N . ASN A 1 93 ? 10.398 -2.789 13.328 1 91.12 93 ASN A N 1
ATOM 717 C CA . ASN A 1 93 ? 9.031 -2.639 13.82 1 91.12 93 ASN A CA 1
ATOM 718 C C . ASN A 1 93 ? 8.453 -1.276 13.461 1 91.12 93 ASN A C 1
ATOM 720 O O . ASN A 1 93 ? 7.316 -1.187 12.984 1 91.12 93 ASN A O 1
ATOM 724 N N . GLU A 1 94 ? 9.242 -0.25 13.656 1 92.5 94 GLU A N 1
ATOM 725 C CA . GLU A 1 94 ? 8.797 1.093 13.297 1 92.5 94 GLU A CA 1
ATOM 726 C C . GLU A 1 94 ? 8.617 1.229 11.789 1 92.5 94 GLU A C 1
ATOM 728 O O . GLU A 1 94 ? 7.668 1.864 11.32 1 92.5 94 GLU A O 1
ATOM 733 N N . ARG A 1 95 ? 9.484 0.603 11.031 1 95.56 95 ARG A N 1
ATOM 734 C CA . ARG A 1 95 ? 9.398 0.661 9.57 1 95.56 95 ARG A CA 1
ATOM 735 C C . ARG A 1 95 ? 8.156 -0.065 9.07 1 95.56 95 ARG A C 1
ATOM 737 O O . ARG A 1 95 ? 7.469 0.424 8.172 1 95.56 95 ARG A O 1
ATOM 744 N N . SER A 1 96 ? 7.875 -1.173 9.672 1 95.69 96 SER A N 1
ATOM 745 C CA . SER A 1 96 ? 6.695 -1.937 9.281 1 95.69 96 SER A CA 1
ATOM 746 C C . SER A 1 96 ? 5.41 -1.178 9.609 1 95.69 96 SER A C 1
ATOM 748 O O . SER A 1 96 ? 4.469 -1.17 8.812 1 95.69 96 SER A O 1
ATOM 750 N N . THR A 1 97 ? 5.426 -0.542 10.711 1 93.62 97 THR A N 1
ATOM 751 C CA . THR A 1 97 ? 4.277 0.276 11.086 1 93.62 97 THR A CA 1
ATOM 752 C C . THR A 1 97 ? 4.117 1.453 10.125 1 93.62 97 THR A C 1
ATOM 754 O O . THR A 1 97 ? 3.006 1.771 9.703 1 93.62 97 THR A O 1
ATOM 757 N N . ALA A 1 98 ? 5.215 2.049 9.781 1 96.06 98 ALA A N 1
ATOM 758 C CA . ALA A 1 98 ? 5.184 3.148 8.82 1 96.06 98 ALA A CA 1
ATOM 759 C C . ALA A 1 98 ? 4.602 2.695 7.48 1 96.06 98 ALA A C 1
ATOM 761 O O . ALA A 1 98 ? 3.836 3.428 6.852 1 96.06 98 ALA A O 1
ATOM 762 N N . ARG A 1 99 ? 4.941 1.521 7.109 1 97.56 99 ARG A N 1
ATOM 763 C CA . ARG A 1 99 ? 4.41 0.966 5.867 1 97.56 99 ARG A CA 1
ATOM 764 C C . ARG A 1 99 ? 2.902 0.752 5.965 1 97.56 99 ARG A C 1
ATOM 766 O O . ARG A 1 99 ? 2.174 0.987 5 1 97.56 99 ARG A O 1
ATOM 773 N N . SER A 1 100 ? 2.436 0.317 7.098 1 96.31 100 SER A N 1
ATOM 774 C CA . SER A 1 100 ? 0.997 0.19 7.305 1 96.31 100 SER A CA 1
ATOM 775 C C . SER A 1 100 ? 0.3 1.542 7.195 1 96.31 100 SER A C 1
ATOM 777 O O . SER A 1 100 ? -0.764 1.649 6.582 1 96.31 100 SER A O 1
ATOM 779 N N . LEU A 1 101 ? 0.917 2.516 7.746 1 96.25 101 LEU A N 1
ATOM 780 C CA . LEU A 1 101 ? 0.361 3.861 7.684 1 96.25 101 LEU A CA 1
ATOM 781 C C . LEU A 1 101 ? 0.285 4.352 6.242 1 96.25 101 LEU A C 1
ATOM 783 O O . LEU A 1 101 ? -0.721 4.934 5.832 1 96.25 101 LEU A O 1
ATOM 787 N N . CYS A 1 102 ? 1.312 4.082 5.465 1 97.19 102 CYS A N 1
ATOM 788 C CA . CYS A 1 102 ? 1.336 4.5 4.07 1 97.19 102 CYS A CA 1
ATOM 789 C C . CYS A 1 102 ? 0.211 3.84 3.281 1 97.19 102 CYS A C 1
ATOM 791 O O . CYS A 1 102 ? -0.479 4.5 2.502 1 97.19 102 CYS A O 1
ATOM 793 N N . SER A 1 103 ? 0.139 2.596 3.527 1 97 103 SER A N 1
ATOM 794 C CA . SER A 1 103 ? -0.905 1.867 2.814 1 97 103 SER A CA 1
ATOM 795 C C . SER A 1 103 ? -2.293 2.352 3.223 1 97 103 SER A C 1
ATOM 797 O O . SER A 1 103 ? -3.176 2.508 2.377 1 97 103 SER A O 1
ATOM 799 N N . ALA A 1 104 ? -2.494 2.604 4.461 1 96.38 104 ALA A N 1
ATOM 800 C CA . ALA A 1 104 ? -3.762 3.141 4.949 1 96.38 104 ALA A CA 1
ATOM 801 C C . ALA A 1 104 ? -4.043 4.516 4.344 1 96.38 104 ALA A C 1
ATOM 803 O O . ALA A 1 104 ? -5.184 4.824 3.996 1 96.38 104 ALA A O 1
ATOM 804 N N . ALA A 1 105 ? -3.018 5.281 4.254 1 97.62 105 ALA A N 1
ATOM 805 C CA . ALA A 1 105 ? -3.166 6.594 3.633 1 97.62 105 ALA A CA 1
ATOM 806 C C . ALA A 1 105 ? -3.654 6.469 2.191 1 97.62 105 ALA A C 1
ATOM 808 O O . ALA A 1 105 ? -4.477 7.27 1.737 1 97.62 105 ALA A O 1
ATOM 809 N N . CYS A 1 106 ? -3.125 5.496 1.511 1 96.5 106 CYS A N 1
ATOM 810 C CA . CYS A 1 106 ? -3.566 5.238 0.144 1 96.5 106 CYS A CA 1
ATOM 811 C C . CYS A 1 106 ? -5.055 4.922 0.101 1 96.5 106 CYS A C 1
ATOM 813 O O . CYS A 1 106 ? -5.781 5.438 -0.749 1 96.5 106 CYS A O 1
ATOM 815 N N . ASP A 1 107 ? -5.504 4.121 1.021 1 95.31 107 ASP A N 1
ATOM 816 C CA . ASP A 1 107 ? -6.914 3.754 1.082 1 95.31 107 ASP A CA 1
ATOM 817 C C . ASP A 1 107 ? -7.789 4.98 1.337 1 95.31 107 ASP A C 1
ATOM 819 O O . ASP A 1 107 ? -8.797 5.18 0.66 1 95.31 107 ASP A O 1
ATOM 823 N N . LEU A 1 108 ? -7.367 5.75 2.275 1 96.75 108 LEU A N 1
ATOM 824 C CA . LEU A 1 108 ? -8.125 6.945 2.619 1 96.75 108 LEU A CA 1
ATOM 825 C C . LEU A 1 108 ? -8.172 7.914 1.444 1 96.75 108 LEU A C 1
ATOM 827 O O . LEU A 1 108 ? -9.227 8.477 1.139 1 96.75 108 LEU A O 1
ATOM 831 N N . ARG A 1 109 ? -7.09 8.086 0.758 1 95.69 109 ARG A N 1
ATOM 832 C CA . ARG A 1 109 ? -7.02 8.984 -0.39 1 95.69 109 ARG A CA 1
ATOM 833 C C . ARG A 1 109 ? -7.926 8.5 -1.518 1 95.69 109 ARG A C 1
ATOM 835 O O . ARG A 1 109 ? -8.578 9.312 -2.182 1 95.69 109 ARG A O 1
ATOM 842 N N . ARG A 1 110 ? -7.93 7.246 -1.689 1 92.56 110 ARG A N 1
ATOM 843 C CA . ARG A 1 110 ? -8.766 6.695 -2.748 1 92.56 110 ARG A CA 1
ATOM 844 C C . ARG A 1 110 ? -10.242 6.965 -2.475 1 92.56 110 ARG A C 1
ATOM 846 O O . ARG A 1 110 ? -11 7.309 -3.389 1 92.56 110 ARG A O 1
ATOM 853 N N . GLU A 1 111 ? -10.617 6.77 -1.223 1 93.62 111 GLU A N 1
ATOM 854 C CA . GLU A 1 111 ? -12 7.055 -0.849 1 93.62 111 GLU A CA 1
ATOM 855 C C . GLU A 1 111 ? -12.32 8.539 -1.033 1 93.62 111 GLU A C 1
ATOM 857 O O . GLU A 1 111 ? -13.406 8.883 -1.503 1 93.62 111 GLU A O 1
ATOM 862 N N . SER A 1 112 ? -11.398 9.328 -0.648 1 95.44 112 SER A N 1
ATOM 863 C CA . SER A 1 112 ? -11.578 10.773 -0.805 1 95.44 112 SER A CA 1
ATOM 864 C C . SER A 1 112 ? -11.656 11.156 -2.277 1 95.44 112 SER A C 1
ATOM 866 O O . SER A 1 112 ? -12.469 12.008 -2.656 1 95.44 112 SER A O 1
ATOM 868 N N . LEU A 1 113 ? -10.844 10.57 -3.117 1 91.62 113 LEU A N 1
ATOM 869 C CA . LEU A 1 113 ? -10.828 10.852 -4.551 1 91.62 113 LEU A CA 1
ATOM 870 C C . LEU A 1 113 ? -12.141 10.438 -5.195 1 91.62 113 LEU A C 1
ATOM 872 O O . LEU A 1 113 ? -12.656 11.141 -6.074 1 91.62 113 LEU A O 1
ATOM 876 N N . ALA A 1 114 ? -12.641 9.258 -4.773 1 90.06 114 ALA A N 1
ATOM 877 C CA . ALA A 1 114 ? -13.922 8.797 -5.301 1 90.06 114 ALA A CA 1
ATOM 878 C C . ALA A 1 114 ? -15.031 9.805 -5 1 90.06 114 ALA A C 1
ATOM 880 O O . ALA A 1 114 ? -15.867 10.102 -5.867 1 90.06 114 ALA A O 1
ATOM 881 N N . MET A 1 115 ? -15.008 10.328 -3.775 1 94.06 115 MET A N 1
ATOM 882 C CA . MET A 1 115 ? -15.977 11.336 -3.371 1 94.06 115 MET A CA 1
ATOM 883 C C . MET A 1 115 ? -15.836 12.594 -4.219 1 94.06 115 MET A C 1
ATOM 885 O O . MET A 1 115 ? -16.828 13.141 -4.699 1 94.06 115 MET A O 1
ATOM 889 N N . ARG A 1 116 ? -14.688 13.039 -4.465 1 91.5 116 ARG A N 1
ATOM 890 C CA . ARG A 1 116 ? -14.422 14.258 -5.215 1 91.5 116 ARG A CA 1
ATOM 891 C C . ARG A 1 116 ? -14.805 14.102 -6.68 1 91.5 116 ARG A C 1
ATOM 893 O O . ARG A 1 116 ? -15.305 15.039 -7.305 1 91.5 116 ARG A O 1
ATOM 900 N N . LYS A 1 117 ? -14.523 12.945 -7.23 1 89.12 117 LYS A N 1
ATOM 901 C CA . LYS A 1 117 ? -14.852 12.664 -8.625 1 89.12 117 LYS A CA 1
ATOM 902 C C . LYS A 1 117 ? -16.359 12.664 -8.844 1 89.12 117 LYS A C 1
ATOM 904 O O . LYS A 1 117 ? -16.859 13.125 -9.875 1 89.12 117 LYS A O 1
ATOM 909 N N . GLU A 1 118 ? -17.047 12.078 -7.891 1 90.62 118 GLU A N 1
ATOM 910 C CA . GLU A 1 118 ? -18.5 12.109 -7.98 1 90.62 118 GLU A CA 1
ATOM 911 C C . GLU A 1 118 ? -19.031 13.531 -7.867 1 90.62 118 GLU A C 1
ATOM 913 O O . GLU A 1 118 ? -19.938 13.922 -8.602 1 90.62 118 GLU A O 1
ATOM 918 N N . GLY A 1 119 ? -18.578 14.305 -6.93 1 90.31 119 GLY A N 1
ATOM 919 C CA . GLY A 1 119 ? -18.703 15.75 -6.914 1 90.31 119 GLY A CA 1
ATOM 920 C C . GLY A 1 119 ? -20.047 16.219 -6.387 1 90.31 119 GLY A C 1
ATOM 921 O O . GLY A 1 119 ? -20.25 17.422 -6.184 1 90.31 119 GLY A O 1
ATOM 922 N N . SER A 1 120 ? -20.969 15.281 -6.082 1 93.56 120 SER A N 1
ATOM 923 C CA . SER A 1 120 ? -22.281 15.688 -5.605 1 93.56 120 SER A CA 1
ATOM 924 C C . SER A 1 120 ? -22.266 15.984 -4.109 1 93.56 120 SER A C 1
ATOM 926 O O . SER A 1 120 ? -21.375 15.516 -3.391 1 9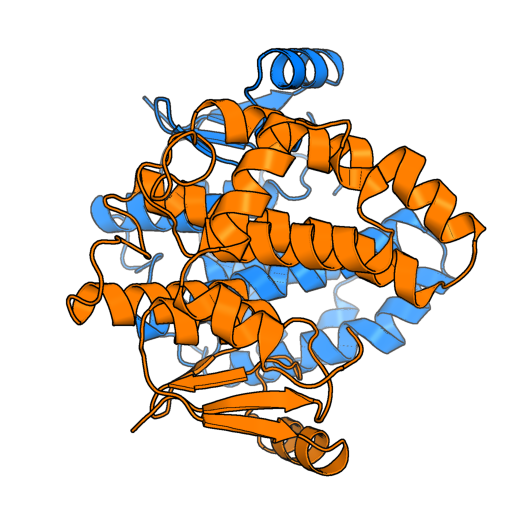3.56 120 SER A O 1
ATOM 928 N N . ASN A 1 121 ? -23.172 16.766 -3.719 1 94.56 121 ASN A N 1
ATOM 929 C CA . ASN A 1 121 ? -23.344 17.016 -2.291 1 94.56 121 ASN A CA 1
ATOM 930 C C . ASN A 1 121 ? -23.656 15.734 -1.534 1 94.56 121 ASN A C 1
ATOM 932 O O . ASN A 1 121 ? -23.266 15.57 -0.379 1 94.56 121 ASN A O 1
ATOM 936 N N . ASP A 1 122 ? -24.344 14.898 -2.219 1 95.44 122 ASP A N 1
ATOM 937 C CA . ASP A 1 122 ? -24.672 13.617 -1.603 1 95.44 122 ASP A CA 1
ATOM 938 C C . ASP A 1 122 ? -23.422 12.773 -1.366 1 95.44 122 ASP A C 1
ATOM 940 O O . ASP A 1 122 ? -23.281 12.133 -0.325 1 95.44 122 ASP A O 1
ATOM 944 N N . ALA A 1 123 ? -22.547 12.82 -2.273 1 94.88 123 ALA A N 1
ATOM 945 C CA . ALA A 1 123 ? -21.281 12.086 -2.117 1 94.88 123 ALA A CA 1
ATOM 946 C C . ALA A 1 123 ? -20.484 12.625 -0.938 1 94.88 123 ALA A C 1
ATOM 948 O O . ALA A 1 123 ? -19.922 11.852 -0.159 1 94.88 123 ALA A O 1
ATOM 949 N N . LYS A 1 124 ? -20.484 13.906 -0.811 1 95.56 124 LYS A N 1
ATOM 950 C CA . LYS A 1 124 ? -19.766 14.547 0.297 1 95.56 124 LYS A CA 1
ATOM 951 C C . LYS A 1 124 ? -20.406 14.18 1.636 1 95.56 124 LYS A C 1
ATOM 953 O O . LYS A 1 124 ? -19.703 13.867 2.598 1 95.56 124 LYS A O 1
ATOM 958 N N . ARG A 1 125 ? -21.703 14.227 1.632 1 95.69 125 ARG A N 1
ATOM 959 C CA . ARG A 1 125 ? -22.422 13.883 2.852 1 95.69 125 ARG A CA 1
ATOM 960 C C . ARG A 1 125 ? -22.156 12.438 3.26 1 95.69 125 ARG A C 1
ATOM 962 O O . ARG A 1 125 ? -21.922 12.156 4.438 1 95.69 125 ARG A O 1
ATOM 969 N N . LYS A 1 126 ? -22.25 11.602 2.295 1 95.56 126 LYS A N 1
ATOM 970 C CA . LYS A 1 126 ? -22.016 10.18 2.564 1 95.56 126 LYS A CA 1
ATOM 971 C C . LYS A 1 126 ? -20.594 9.945 3.039 1 95.56 126 LYS A C 1
ATOM 973 O O . LYS A 1 126 ? -20.359 9.164 3.969 1 95.56 126 LYS A O 1
ATOM 978 N N . PHE A 1 127 ? -19.672 10.609 2.465 1 97 127 PHE A N 1
ATOM 979 C CA . PHE A 1 127 ? -18.266 10.492 2.869 1 97 127 PHE A CA 1
ATOM 980 C C . PHE A 1 127 ? -18.078 10.969 4.305 1 97 127 PHE A C 1
ATOM 982 O O . PHE A 1 127 ? -17.453 10.289 5.113 1 97 127 PHE A O 1
ATOM 989 N N . LYS A 1 128 ? -18.625 12.07 4.66 1 96.38 128 LYS A N 1
ATOM 990 C CA . LYS A 1 128 ? -18.5 12.664 5.988 1 96.38 128 LYS A CA 1
ATOM 991 C C . LYS A 1 128 ? -19.156 11.781 7.047 1 96.38 128 LYS A C 1
ATOM 993 O O . LYS A 1 128 ? -18.672 11.672 8.172 1 96.38 128 LYS A O 1
ATOM 998 N N . ALA A 1 129 ? -20.219 11.117 6.613 1 95.75 129 ALA A N 1
ATOM 999 C CA . ALA A 1 129 ? -21.031 10.367 7.574 1 95.75 129 ALA A CA 1
ATOM 1000 C C . ALA A 1 129 ? -20.5 8.945 7.734 1 95.75 129 ALA A C 1
ATOM 1002 O O . ALA A 1 129 ? -20.5 8.398 8.844 1 95.75 129 ALA A O 1
ATOM 1003 N N . ASP A 1 130 ? -20.016 8.406 6.602 1 94.5 130 ASP A N 1
ATOM 1004 C CA . ASP A 1 130 ? -19.812 6.961 6.613 1 94.5 130 ASP A CA 1
ATOM 1005 C C . ASP A 1 130 ? -18.328 6.617 6.547 1 94.5 130 ASP A C 1
ATOM 1007 O O . ASP A 1 130 ? -17.906 5.547 6.992 1 94.5 130 ASP A O 1
ATOM 1011 N N . VAL A 1 131 ? -17.516 7.445 5.977 1 94.62 131 VAL A N 1
ATOM 1012 C CA . VAL A 1 131 ? -16.125 7.105 5.711 1 94.62 131 VAL A CA 1
ATOM 1013 C C . VAL A 1 131 ? -15.211 7.832 6.699 1 94.62 131 VAL A C 1
ATOM 1015 O O . VAL A 1 131 ? -14.438 7.199 7.418 1 94.62 131 VAL A O 1
ATOM 1018 N N . LEU A 1 132 ? -15.383 9.109 6.816 1 96.19 132 LEU A N 1
ATOM 1019 C CA . LEU A 1 132 ? -14.469 9.977 7.551 1 96.19 132 LEU A CA 1
ATOM 1020 C C . LEU A 1 132 ? -14.414 9.586 9.023 1 96.19 132 LEU A C 1
ATOM 1022 O O . LEU A 1 132 ? -13.328 9.492 9.602 1 96.19 132 LEU A O 1
ATOM 1026 N N . PRO A 1 133 ? -15.555 9.258 9.656 1 95.12 133 PRO A N 1
ATOM 1027 C CA . PRO A 1 133 ? -15.5 8.961 11.094 1 95.12 133 PRO A CA 1
ATOM 1028 C C . PRO A 1 133 ? -14.68 7.711 11.398 1 95.12 133 PRO A C 1
ATOM 1030 O O . PRO A 1 133 ? -13.992 7.656 12.422 1 95.12 133 PRO A O 1
ATOM 1033 N N . VAL A 1 134 ? -14.664 6.77 10.523 1 92.94 134 VAL A N 1
ATOM 1034 C CA . VAL A 1 134 ? -13.906 5.539 10.734 1 92.94 134 VAL A CA 1
ATOM 1035 C C . VAL A 1 134 ? -12.406 5.848 10.711 1 92.94 134 VAL A C 1
ATOM 1037 O O . VAL A 1 134 ? -11.688 5.488 11.641 1 92.94 134 VAL A O 1
ATOM 1040 N N . TRP A 1 135 ? -12.023 6.543 9.766 1 96.5 135 TRP A N 1
ATOM 1041 C CA . TRP A 1 135 ? -10.602 6.828 9.57 1 96.5 135 TRP A CA 1
ATOM 1042 C C . TRP A 1 135 ? -10.102 7.836 10.602 1 96.5 135 TRP A C 1
ATOM 1044 O O . TRP A 1 135 ? -9.07 7.621 11.242 1 96.5 135 TRP A O 1
ATOM 1054 N N . PHE A 1 136 ? -10.828 8.938 10.766 1 97.12 136 PHE A N 1
ATOM 1055 C CA . PHE A 1 136 ? -10.359 10 11.656 1 97.12 136 PHE A CA 1
ATOM 1056 C C . PHE A 1 136 ? -10.406 9.547 13.109 1 97.12 136 PHE A C 1
ATOM 1058 O O . PHE A 1 136 ? -9.562 9.938 13.914 1 97.12 136 PHE A O 1
ATOM 1065 N N . ALA A 1 137 ? -11.383 8.68 13.453 1 95.25 137 ALA A N 1
ATOM 1066 C CA . ALA A 1 137 ? -11.414 8.148 14.812 1 95.25 137 ALA A CA 1
ATOM 1067 C C . ALA A 1 137 ? -10.211 7.238 15.07 1 95.25 137 ALA A C 1
ATOM 1069 O O . ALA A 1 137 ? -9.602 7.301 16.141 1 95.25 137 ALA A O 1
ATOM 1070 N N . ALA A 1 138 ? -9.93 6.406 14.148 1 93.88 138 ALA A N 1
ATOM 1071 C CA . ALA A 1 138 ? -8.766 5.527 14.289 1 93.88 138 ALA A CA 1
ATOM 1072 C C . ALA A 1 138 ? -7.48 6.34 14.414 1 93.88 138 ALA A C 1
ATOM 1074 O O . ALA A 1 138 ? -6.645 6.059 15.281 1 93.88 138 ALA A O 1
ATOM 1075 N N . LEU A 1 139 ? -7.352 7.344 13.609 1 95.31 139 LEU A N 1
ATOM 1076 C CA . LEU A 1 139 ? -6.156 8.188 13.625 1 95.31 139 LEU A CA 1
ATOM 1077 C C . LEU A 1 139 ? -6.082 9 14.914 1 95.31 139 LEU A C 1
ATOM 1079 O O . LEU A 1 139 ? -4.992 9.25 15.43 1 95.31 139 LEU A O 1
ATOM 1083 N N . ASP A 1 140 ? -7.219 9.414 15.383 1 94.81 140 ASP A N 1
ATOM 1084 C CA . ASP A 1 140 ? -7.266 10.141 16.641 1 94.81 140 ASP A CA 1
ATOM 1085 C C . ASP A 1 140 ? -6.742 9.281 17.797 1 94.81 140 ASP A C 1
ATOM 1087 O O . ASP A 1 140 ? -6 9.766 18.656 1 94.81 140 ASP A O 1
ATOM 1091 N N . LYS A 1 141 ? -7.086 8.07 17.766 1 91.31 141 LYS A N 1
ATOM 1092 C CA . LYS A 1 141 ? -6.59 7.137 18.781 1 91.31 141 LYS A CA 1
ATOM 1093 C C . LYS A 1 141 ? -5.078 6.957 18.656 1 91.31 141 LYS A C 1
ATOM 1095 O O . LYS A 1 141 ? -4.371 6.926 19.672 1 91.31 141 LYS A O 1
ATOM 1100 N N . LEU A 1 142 ? -4.609 6.891 17.469 1 90.25 142 LEU A N 1
ATOM 1101 C CA . LEU A 1 142 ? -3.18 6.707 17.25 1 90.25 142 LEU A CA 1
ATOM 1102 C C . LEU A 1 142 ? -2.402 7.953 17.656 1 90.25 142 LEU A C 1
ATOM 1104 O O . LEU A 1 142 ? -1.236 7.859 18.047 1 90.25 142 LEU A O 1
ATOM 1108 N N . ALA A 1 143 ? -3.045 9.062 17.594 1 91.81 143 ALA A N 1
ATOM 1109 C CA . ALA A 1 143 ? -2.375 10.344 17.812 1 91.81 143 ALA A CA 1
ATOM 1110 C C . ALA A 1 143 ? -2.23 10.633 19.312 1 91.81 143 ALA A C 1
ATOM 1112 O O . ALA A 1 143 ? -1.51 11.555 19.703 1 91.81 143 ALA A O 1
ATOM 1113 N N . VAL A 1 144 ? -2.857 9.812 20.156 1 83.94 144 VAL A N 1
ATOM 1114 C CA . VAL A 1 144 ? -2.809 10.039 21.609 1 83.94 144 VAL A CA 1
ATOM 1115 C C . VAL A 1 144 ? -1.362 9.961 22.094 1 83.94 144 VAL A C 1
ATOM 1117 O O . VAL A 1 144 ? -0.936 10.773 22.922 1 83.94 144 VAL A O 1
ATOM 1120 N N . ALA A 1 145 ? -0.641 9.078 21.578 1 72.69 145 ALA A N 1
ATOM 1121 C CA . ALA A 1 145 ? 0.722 8.828 22.031 1 72.69 145 ALA A CA 1
ATOM 1122 C C . ALA A 1 145 ? 1.714 9.758 21.344 1 72.69 145 ALA A C 1
ATOM 1124 O O . ALA A 1 145 ? 2.91 9.727 21.641 1 72.69 145 ALA A O 1
ATOM 1125 N N . SER A 1 146 ? 1.292 10.594 20.469 1 65.88 146 SER A N 1
ATOM 1126 C CA . SER A 1 146 ? 2.166 11.383 19.609 1 65.88 146 SER A CA 1
ATOM 1127 C C . SER A 1 146 ? 2.197 12.844 20.031 1 65.88 146 SER A C 1
ATOM 1129 O O . SER A 1 146 ? 1.887 13.734 19.234 1 65.88 146 SER A O 1
ATOM 1131 N N . ASN A 1 147 ? 2.547 13.094 21.281 1 58.28 147 ASN A N 1
ATOM 1132 C CA . ASN A 1 147 ? 2.402 14.438 21.828 1 58.28 147 ASN A CA 1
ATOM 1133 C C . ASN A 1 147 ? 3.689 15.242 21.688 1 58.28 147 ASN A C 1
ATOM 1135 O O . ASN A 1 147 ? 3.785 16.359 22.188 1 58.28 147 ASN A O 1
ATOM 1139 N N . ASP A 1 148 ? 4.594 14.664 20.922 1 62 148 ASP A N 1
ATOM 1140 C CA . ASP A 1 148 ? 5.793 15.453 20.641 1 62 148 ASP A CA 1
ATOM 1141 C C . ASP A 1 148 ? 5.984 15.633 19.141 1 62 148 ASP A C 1
ATOM 1143 O O . ASP A 1 148 ? 5.465 14.852 18.344 1 62 148 ASP A O 1
ATOM 1147 N N . GLU A 1 149 ? 6.602 16.875 18.812 1 59.16 149 GLU A N 1
ATOM 1148 C CA . GLU A 1 149 ? 6.707 17.297 17.422 1 59.16 149 GLU A CA 1
ATOM 1149 C C . GLU A 1 149 ? 7.387 16.234 16.562 1 59.16 149 GLU A C 1
ATOM 1151 O O . GLU A 1 149 ? 7.117 16.125 15.359 1 59.16 149 GLU A O 1
ATOM 1156 N N . ASP A 1 150 ? 8.148 15.516 17.156 1 66.12 150 ASP A N 1
ATOM 1157 C CA . ASP A 1 150 ? 8.898 14.547 16.359 1 66.12 150 ASP A CA 1
ATOM 1158 C C . ASP A 1 150 ? 8.328 13.133 16.531 1 66.12 150 ASP A C 1
ATOM 1160 O O . ASP A 1 150 ? 8.836 12.18 15.938 1 66.12 150 ASP A O 1
ATOM 1164 N N . LYS A 1 151 ? 7.211 13.211 17.156 1 78.44 151 LYS A N 1
ATOM 1165 C CA . LYS A 1 151 ? 6.688 11.867 17.391 1 78.44 151 LYS A CA 1
ATOM 1166 C C . LYS A 1 151 ? 5.648 11.492 16.328 1 78.44 151 LYS A C 1
ATOM 1168 O O . LYS A 1 151 ? 4.789 12.305 15.992 1 78.44 151 LYS A O 1
ATOM 1173 N N . GLY A 1 152 ? 5.758 10.383 15.75 1 83.12 152 GLY A N 1
ATOM 1174 C CA . GLY A 1 152 ? 4.832 9.82 14.773 1 83.12 152 GLY A CA 1
ATOM 1175 C C . GLY A 1 152 ? 3.602 9.203 15.414 1 83.12 152 GLY A C 1
ATOM 1176 O O . GLY A 1 152 ? 3.402 9.312 16.625 1 83.12 152 GLY A O 1
ATOM 1177 N N . LEU A 1 153 ? 2.699 8.844 14.617 1 88.12 153 LEU A N 1
ATOM 1178 C CA . LEU A 1 153 ? 1.458 8.219 15.062 1 88.12 153 LEU A CA 1
ATOM 1179 C C . LEU A 1 153 ? 1.73 6.852 15.68 1 88.12 153 LEU A C 1
ATOM 1181 O O . LEU A 1 153 ? 2.686 6.168 15.305 1 88.12 153 LEU A O 1
ATOM 1185 N N . GLY A 1 154 ? 0.901 6.469 16.656 1 76.44 154 GLY A N 1
ATOM 1186 C CA . GLY A 1 154 ? 0.998 5.176 17.328 1 76.44 154 GLY A CA 1
ATOM 1187 C C . GLY A 1 154 ? 2.205 5.059 18.234 1 76.44 154 GLY A C 1
ATOM 1188 O O . GLY A 1 154 ? 2.443 5.93 19.078 1 76.44 154 GLY A O 1
ATOM 1189 N N . ALA A 1 155 ? 2.867 3.936 18.031 1 66.38 155 ALA A N 1
ATOM 1190 C CA . ALA A 1 155 ? 4.039 3.68 18.859 1 66.38 155 ALA A CA 1
ATOM 1191 C C . ALA A 1 155 ? 5.301 4.25 18.234 1 66.38 155 ALA A C 1
ATOM 1193 O O . ALA A 1 155 ? 6.414 3.963 18.672 1 66.38 155 ALA A O 1
ATOM 1194 N N . GLY A 1 156 ? 4.992 5.008 17.297 1 69.5 156 GLY A N 1
ATOM 1195 C CA . GLY A 1 156 ? 6.148 5.543 16.594 1 69.5 156 GLY A CA 1
ATOM 1196 C C . GLY A 1 156 ? 6.902 6.582 17.406 1 69.5 156 GLY A C 1
ATOM 1197 O O . GLY A 1 156 ? 6.293 7.387 18.109 1 69.5 156 GLY A O 1
ATOM 1198 N N . VAL A 1 157 ? 8.156 6.496 17.25 1 76.88 157 VAL A N 1
ATOM 1199 C CA . VAL A 1 157 ? 9.07 7.391 17.953 1 76.88 157 VAL A CA 1
ATOM 1200 C C . VAL A 1 157 ? 9.43 8.57 17.047 1 76.88 157 VAL A C 1
ATOM 1202 O O . VAL A 1 157 ? 9.766 9.656 17.531 1 76.88 157 VAL A O 1
ATOM 1205 N N . HIS A 1 158 ? 9.258 8.398 15.844 1 89.38 158 HIS A N 1
ATOM 1206 C CA . HIS A 1 158 ? 9.68 9.406 14.883 1 89.38 158 HIS A CA 1
ATOM 1207 C C . HIS A 1 158 ? 8.555 9.75 13.914 1 89.38 158 HIS A C 1
ATOM 1209 O O . HIS A 1 158 ? 7.609 8.969 13.75 1 89.38 158 HIS A O 1
ATOM 1215 N N . PHE A 1 159 ? 8.625 10.938 13.312 1 93.38 159 PHE A N 1
ATOM 1216 C CA . PHE A 1 159 ? 7.781 11.297 12.18 1 93.38 159 PHE A CA 1
ATOM 1217 C C . PHE A 1 159 ? 8.312 10.672 10.891 1 93.38 159 PHE A C 1
ATOM 1219 O O . PHE A 1 159 ? 9.164 11.258 10.219 1 93.38 159 PHE A O 1
ATOM 1226 N N . THR A 1 160 ? 7.766 9.562 10.539 1 95.38 160 THR A N 1
ATOM 1227 C CA . THR A 1 160 ? 8.305 8.75 9.453 1 95.38 160 THR A CA 1
ATOM 1228 C C . THR A 1 160 ? 7.625 9.086 8.133 1 95.38 160 THR A C 1
ATOM 1230 O O . THR A 1 160 ? 6.723 9.922 8.094 1 95.38 160 THR A O 1
ATOM 1233 N N . PHE A 1 161 ? 8.047 8.359 7.055 1 97.12 161 PHE A N 1
ATOM 1234 C CA . PHE A 1 161 ? 7.422 8.477 5.742 1 97.12 161 PHE A CA 1
ATOM 1235 C C . PHE A 1 161 ? 5.957 8.07 5.805 1 97.12 161 PHE A C 1
ATOM 1237 O O . PHE A 1 161 ? 5.133 8.578 5.039 1 97.12 161 PHE A O 1
ATOM 1244 N N . GLY A 1 162 ? 5.617 7.16 6.707 1 96.94 162 GLY A N 1
ATOM 1245 C CA . GLY A 1 162 ? 4.223 6.797 6.898 1 96.94 162 GLY A CA 1
ATOM 1246 C C . GLY A 1 162 ? 3.393 7.914 7.5 1 96.94 162 GLY A C 1
ATOM 1247 O O . GLY A 1 162 ? 2.238 8.109 7.117 1 96.94 162 GLY A O 1
ATOM 1248 N N . ASP A 1 163 ? 4.02 8.641 8.43 1 96.25 163 ASP A N 1
ATOM 1249 C CA . ASP A 1 163 ? 3.348 9.789 9.016 1 96.25 163 ASP A CA 1
ATOM 1250 C C . ASP A 1 163 ? 3.105 10.883 7.98 1 96.25 163 ASP A C 1
ATOM 1252 O O . ASP A 1 163 ? 2.049 11.516 7.973 1 96.25 163 ASP A O 1
ATOM 1256 N N . MET A 1 164 ? 4.07 11.102 7.129 1 96.88 164 MET A N 1
ATOM 1257 C CA . MET A 1 164 ? 3.922 12.094 6.066 1 96.88 164 MET A CA 1
ATOM 1258 C C . MET A 1 164 ? 2.75 11.742 5.156 1 96.88 164 MET A C 1
ATOM 1260 O O . MET A 1 164 ? 1.975 12.625 4.77 1 96.88 164 MET A O 1
ATOM 1264 N N . ALA A 1 165 ? 2.637 10.484 4.824 1 98.19 165 ALA A N 1
ATOM 1265 C CA . ALA A 1 165 ? 1.535 10.023 3.979 1 98.19 165 ALA A CA 1
ATOM 1266 C C . ALA A 1 165 ? 0.187 10.297 4.641 1 98.19 165 ALA A C 1
ATOM 1268 O O . ALA A 1 165 ? -0.729 10.828 4.008 1 98.19 165 ALA A O 1
ATOM 1269 N N . ILE A 1 166 ? 0.086 9.922 5.926 1 97.38 166 ILE A N 1
ATOM 1270 C CA . ILE A 1 166 ? -1.152 10.125 6.668 1 97.38 166 ILE A CA 1
ATOM 1271 C C . ILE A 1 166 ? -1.436 11.625 6.793 1 97.38 166 ILE A C 1
ATOM 1273 O O . ILE A 1 166 ? -2.57 12.062 6.594 1 97.38 166 ILE A O 1
ATOM 1277 N N . PHE A 1 167 ? -0.387 12.375 7.102 1 97.06 167 PHE A N 1
ATOM 1278 C CA . PHE A 1 167 ? -0.555 13.812 7.27 1 97.06 167 PHE A CA 1
ATOM 1279 C C . PHE A 1 167 ? -1.16 14.438 6.02 1 97.06 167 PHE A C 1
ATOM 1281 O O . PHE A 1 167 ? -2.158 15.156 6.098 1 97.06 167 PHE A O 1
ATOM 1288 N N . GLU A 1 168 ? -0.576 14.18 4.883 1 98.06 168 GLU A N 1
ATOM 1289 C CA . GLU A 1 168 ? -1.05 14.805 3.652 1 98.06 168 GLU A CA 1
ATOM 1290 C C . GLU A 1 168 ? -2.479 14.383 3.328 1 98.06 168 GLU A C 1
ATOM 1292 O O . GLU A 1 168 ? -3.281 15.188 2.852 1 98.06 168 GLU A O 1
ATOM 1297 N N . ALA A 1 169 ? -2.846 13.109 3.51 1 97.75 169 ALA A N 1
ATOM 1298 C CA . ALA A 1 169 ? -4.211 12.641 3.273 1 97.75 169 ALA A CA 1
ATOM 1299 C C . ALA A 1 169 ? -5.207 13.398 4.145 1 97.75 169 ALA A C 1
ATOM 1301 O O . ALA A 1 169 ? -6.23 13.883 3.656 1 97.75 169 ALA A O 1
ATOM 1302 N N . VAL A 1 170 ? -4.844 13.523 5.434 1 97.62 170 VAL A N 1
ATOM 1303 C CA . VAL A 1 170 ? -5.707 14.211 6.387 1 97.62 170 VAL A CA 1
ATOM 1304 C C . VAL A 1 170 ? -5.793 15.695 6.027 1 97.62 170 VAL A C 1
ATOM 1306 O O . VAL A 1 170 ? -6.879 16.281 6.039 1 97.62 170 VAL A O 1
ATOM 1309 N N . ASN A 1 171 ? -4.66 16.266 5.707 1 96.75 171 ASN A N 1
ATOM 1310 C CA . ASN A 1 171 ? -4.609 17.672 5.34 1 96.75 171 ASN A CA 1
ATOM 1311 C C . ASN A 1 171 ? -5.457 17.969 4.105 1 96.75 171 ASN A C 1
ATOM 1313 O O . ASN A 1 171 ? -6.227 18.922 4.09 1 96.75 171 ASN A O 1
ATOM 1317 N N . ALA A 1 172 ? -5.344 17.156 3.07 1 96 172 ALA A N 1
ATOM 1318 C CA . ALA A 1 172 ? -6.102 17.344 1.834 1 96 172 ALA A CA 1
ATOM 1319 C C . ALA A 1 172 ? -7.602 17.281 2.094 1 96 172 ALA A C 1
ATOM 1321 O O . ALA A 1 172 ? -8.359 18.094 1.56 1 96 172 ALA A O 1
ATOM 1322 N N . ILE A 1 173 ? -7.992 16.328 2.92 1 97 173 ILE A N 1
ATOM 1323 C CA . ILE A 1 173 ? -9.406 16.156 3.238 1 97 173 ILE A CA 1
ATOM 1324 C C . ILE A 1 173 ? -9.898 17.344 4.051 1 97 173 ILE A C 1
ATOM 1326 O O . ILE A 1 173 ? -10.977 17.891 3.783 1 97 173 ILE A O 1
ATOM 1330 N N . THR A 1 174 ? -9.109 17.781 5.02 1 95.75 174 THR A N 1
ATOM 1331 C CA . THR A 1 174 ? -9.477 18.891 5.895 1 95.75 174 THR A CA 1
ATOM 1332 C C . THR A 1 174 ? -9.602 20.188 5.105 1 95.75 174 THR A C 1
ATOM 1334 O O . THR A 1 174 ? -10.531 20.969 5.328 1 95.75 174 THR A O 1
ATOM 1337 N N . VAL A 1 175 ? -8.727 20.375 4.176 1 92.5 175 VAL A N 1
ATOM 1338 C CA . VAL A 1 175 ? -8.773 21.562 3.328 1 92.5 175 VAL A CA 1
ATOM 1339 C C . VAL A 1 175 ? -9.992 21.484 2.402 1 92.5 175 VAL A C 1
ATOM 1341 O O . VAL A 1 175 ? -10.703 22.484 2.229 1 92.5 175 VAL A O 1
ATOM 1344 N N . ALA A 1 176 ? -10.305 20.328 1.853 1 92 176 ALA A N 1
ATOM 1345 C CA . ALA A 1 176 ? -11.375 20.172 0.872 1 92 176 ALA A CA 1
ATOM 1346 C C . ALA A 1 176 ? -12.742 20.297 1.529 1 92 176 ALA A C 1
ATOM 1348 O O . ALA A 1 176 ? -13.695 20.781 0.907 1 92 176 ALA A O 1
ATOM 1349 N N . LEU A 1 177 ? -12.867 19.828 2.799 1 94.31 177 LEU A N 1
ATOM 1350 C CA . LEU A 1 177 ? -14.18 19.734 3.422 1 94.31 177 LEU A CA 1
ATOM 1351 C C . LEU A 1 177 ? -14.32 20.734 4.562 1 94.31 177 LEU A C 1
ATOM 1353 O O . LEU A 1 177 ? -15.312 20.703 5.297 1 94.31 177 LEU A O 1
ATOM 1357 N N . ASN A 1 178 ? -13.336 21.547 4.746 1 90.31 178 ASN A N 1
ATOM 1358 C CA . ASN A 1 178 ? -13.32 22.562 5.809 1 90.31 178 ASN A CA 1
ATOM 1359 C C . ASN A 1 178 ? -12.789 21.984 7.117 1 90.31 178 ASN A C 1
ATOM 1361 O O . ASN A 1 178 ? -13.008 20.797 7.414 1 90.31 178 ASN A O 1
ATOM 1365 N N . LEU A 1 179 ? -12.289 22.828 7.934 1 86.75 179 LEU A N 1
ATOM 1366 C CA . LEU A 1 179 ? -11.617 22.469 9.18 1 86.75 179 LEU A CA 1
ATOM 1367 C C . LEU A 1 179 ? -12.586 21.828 10.164 1 86.75 179 LEU A C 1
ATOM 1369 O O . LEU A 1 179 ? -12.172 21.125 11.086 1 86.75 179 LEU A O 1
ATOM 1373 N N . SER A 1 180 ? -13.781 21.984 9.977 1 91.88 180 SER A N 1
ATOM 1374 C CA . SER A 1 180 ? -14.789 21.484 10.906 1 91.88 180 SER A CA 1
ATOM 1375 C C . SER A 1 180 ? -14.781 19.953 10.953 1 91.88 180 SER A C 1
ATOM 1377 O O . SER A 1 180 ? -15.195 19.359 11.953 1 91.88 180 SER A O 1
ATOM 1379 N N . VAL A 1 181 ? -14.172 19.312 9.977 1 95.38 181 VAL A N 1
ATOM 1380 C CA . VAL A 1 181 ? -14.297 17.859 9.906 1 95.38 181 VAL A CA 1
ATOM 1381 C C . VAL A 1 181 ? -13.281 17.219 10.852 1 95.38 181 VAL A C 1
ATOM 1383 O O . VAL A 1 181 ? -13.445 16.062 11.242 1 95.38 181 VAL A O 1
ATOM 1386 N N . ILE A 1 182 ? -12.219 18 11.172 1 97.5 182 ILE A N 1
ATOM 1387 C CA . ILE A 1 182 ? -11.18 17.391 12 1 97.5 182 ILE A CA 1
ATOM 1388 C C . ILE A 1 182 ? -11.391 17.781 13.461 1 97.5 182 ILE A C 1
ATOM 1390 O O . ILE A 1 182 ? -10.852 17.125 14.367 1 97.5 182 ILE A O 1
ATOM 1394 N N . ARG A 1 183 ? -12.211 18.703 13.805 1 97.06 183 ARG A N 1
ATOM 1395 C CA . ARG A 1 183 ? -12.398 19.281 15.141 1 97.06 183 ARG A CA 1
ATOM 1396 C C . ARG A 1 183 ? -12.906 18.234 16.125 1 97.06 183 ARG A C 1
ATOM 1398 O O . ARG A 1 183 ? -12.492 18.203 17.281 1 97.06 183 ARG A O 1
ATOM 1405 N N . PRO A 1 184 ? -13.844 17.281 15.711 1 97.38 184 PRO A N 1
ATOM 1406 C CA . PRO A 1 184 ? -14.336 16.266 16.641 1 97.38 184 PRO A CA 1
ATOM 1407 C C . PRO A 1 184 ? -13.258 15.273 17.062 1 97.38 184 PRO A C 1
ATOM 1409 O O . PRO A 1 184 ? -13.492 14.422 17.922 1 97.38 184 PRO A O 1
ATOM 1412 N N . TYR A 1 185 ? -12.086 15.383 16.5 1 96.94 185 TYR A N 1
ATOM 1413 C CA . TYR A 1 185 ? -10.961 14.492 16.766 1 96.94 185 TYR A CA 1
ATOM 1414 C C . TYR A 1 185 ? -9.758 15.273 17.281 1 96.94 185 TYR A C 1
ATOM 1416 O O . TYR A 1 185 ? -8.781 15.484 16.562 1 96.94 185 TYR A O 1
ATOM 1424 N N . PRO A 1 186 ? -9.75 15.602 18.562 1 95.75 186 PRO A N 1
ATOM 1425 C CA . PRO A 1 186 ? -8.82 16.609 19.094 1 95.75 186 PRO A CA 1
ATOM 1426 C C . PRO A 1 186 ? -7.367 16.141 19.047 1 95.75 186 PRO A C 1
ATOM 1428 O O . PRO A 1 186 ? -6.461 16.953 18.844 1 95.75 186 PRO A O 1
ATOM 1431 N N . ASN A 1 187 ? -7.109 14.859 19.297 1 94.25 187 ASN A N 1
ATOM 1432 C CA . ASN A 1 187 ? -5.73 14.383 19.234 1 94.25 187 ASN A CA 1
ATOM 1433 C C . ASN A 1 187 ? -5.195 14.414 17.797 1 94.25 187 ASN A C 1
ATOM 1435 O O . ASN A 1 187 ? -4.047 14.805 17.578 1 94.25 187 ASN A O 1
ATOM 1439 N N . LEU A 1 188 ? -6.008 14.023 16.875 1 95.44 188 LEU A N 1
ATOM 1440 C CA . LEU A 1 188 ? -5.629 14.078 15.469 1 95.44 188 LEU A CA 1
ATOM 1441 C C . LEU A 1 188 ? -5.402 15.516 15.023 1 95.44 188 LEU A C 1
ATOM 1443 O O . LEU A 1 188 ? -4.441 15.805 14.305 1 95.44 188 LEU A O 1
ATOM 1447 N N . LYS A 1 189 ? -6.309 16.359 15.438 1 95.5 189 LYS A N 1
ATOM 1448 C CA . LYS A 1 189 ? -6.176 17.781 15.094 1 95.5 189 LYS A CA 1
ATOM 1449 C C . LYS A 1 189 ? -4.863 18.344 15.617 1 95.5 189 LYS A C 1
ATOM 1451 O O . LYS A 1 189 ? -4.18 19.094 14.914 1 95.5 189 LYS A O 1
ATOM 1456 N N . GLU A 1 190 ? -4.574 18.047 16.828 1 93.5 190 GLU A N 1
ATOM 1457 C CA . GLU A 1 190 ? -3.332 18.547 17.406 1 93.5 190 GLU A CA 1
ATOM 1458 C C . GLU A 1 190 ? -2.117 18.016 16.641 1 93.5 190 GLU A C 1
ATOM 1460 O O . GLU A 1 190 ? -1.193 18.766 16.344 1 93.5 190 GLU A O 1
ATOM 1465 N N . TRP A 1 191 ? -2.104 16.734 16.391 1 93.69 191 TRP A N 1
ATOM 1466 C CA . TRP A 1 191 ? -1.017 16.125 15.625 1 93.69 191 TRP A CA 1
ATOM 1467 C C . TRP A 1 191 ? -0.887 16.766 14.25 1 93.69 191 TRP A C 1
ATOM 1469 O O . TRP A 1 191 ? 0.217 17.094 13.812 1 93.69 191 TRP A O 1
ATOM 1479 N N . HIS A 1 192 ? -2.006 16.953 13.609 1 94.81 192 HIS A N 1
ATOM 1480 C CA . HIS A 1 192 ? -2.062 17.578 12.297 1 94.81 192 HIS A CA 1
ATOM 1481 C C . HIS A 1 192 ? -1.496 19 12.344 1 94.81 192 HIS A C 1
ATOM 1483 O O . HIS A 1 192 ? -0.688 19.375 11.492 1 94.81 192 HIS A O 1
ATOM 1489 N N . ASP A 1 193 ? -1.899 19.781 13.336 1 93.56 193 ASP A N 1
ATOM 1490 C CA . ASP A 1 193 ? -1.444 21.156 13.477 1 93.56 193 ASP A CA 1
ATOM 1491 C C . ASP A 1 193 ? 0.065 21.219 13.695 1 93.56 193 ASP A C 1
ATOM 1493 O O . ASP A 1 193 ? 0.74 22.109 13.164 1 93.56 193 ASP A O 1
ATOM 1497 N N . LYS A 1 194 ? 0.553 20.312 14.43 1 92.06 194 LYS A N 1
ATOM 1498 C CA . LYS A 1 194 ? 1.995 20.25 14.648 1 92.06 194 LYS A CA 1
ATOM 1499 C C . LYS A 1 194 ? 2.738 19.922 13.359 1 92.06 194 LYS A C 1
ATOM 1501 O O . LYS A 1 194 ? 3.781 20.516 13.07 1 92.06 194 LYS A O 1
ATOM 1506 N N . ALA A 1 195 ? 2.219 19 12.641 1 92.56 195 ALA A N 1
ATOM 1507 C CA . ALA A 1 195 ? 2.855 18.594 11.391 1 92.56 195 ALA A CA 1
ATOM 1508 C C . ALA A 1 195 ? 2.838 19.734 10.367 1 92.56 195 ALA A C 1
ATOM 1510 O O . ALA A 1 195 ? 3.818 19.938 9.648 1 92.56 195 ALA A O 1
ATOM 1511 N N . VAL A 1 196 ? 1.75 20.484 10.336 1 93.44 196 VAL A N 1
ATOM 1512 C CA . VAL A 1 196 ? 1.616 21.609 9.422 1 93.44 196 VAL A CA 1
ATOM 1513 C C . VAL A 1 196 ? 2.697 22.656 9.727 1 93.44 196 VAL A C 1
ATOM 1515 O O . VAL A 1 196 ? 3.178 23.344 8.82 1 93.44 196 VAL A O 1
ATOM 1518 N N . HIS A 1 197 ? 3.129 22.703 10.93 1 93.44 197 HIS A N 1
ATOM 1519 C CA . HIS A 1 197 ? 4.031 23.781 11.344 1 93.44 197 HIS A CA 1
ATOM 1520 C C . HIS A 1 197 ? 5.48 23.297 11.352 1 93.44 197 HIS A C 1
ATOM 1522 O O . HIS A 1 197 ? 6.371 24.031 11.797 1 93.44 197 HIS A O 1
ATOM 1528 N N . ARG A 1 198 ? 5.684 22.047 10.938 1 91.88 198 ARG A N 1
ATOM 1529 C CA . ARG A 1 198 ? 7.074 21.734 10.633 1 91.88 198 ARG A CA 1
ATOM 1530 C C . ARG A 1 198 ? 7.668 22.734 9.648 1 91.88 198 ARG A C 1
ATOM 1532 O O . ARG A 1 198 ? 7.055 23.031 8.617 1 91.88 198 ARG A O 1
ATOM 1539 N N . ALA A 1 199 ? 8.82 23.188 9.891 1 93.25 199 ALA A N 1
ATOM 1540 C CA . ALA A 1 199 ? 9.352 24.406 9.266 1 93.25 199 ALA A CA 1
ATOM 1541 C C . ALA A 1 199 ? 9.305 24.297 7.738 1 93.25 199 ALA A C 1
ATOM 1543 O O . ALA A 1 199 ? 8.742 25.172 7.07 1 93.25 199 ALA A O 1
ATOM 1544 N N . ALA A 1 200 ? 9.852 23.266 7.18 1 94.62 200 ALA A N 1
ATOM 1545 C CA . ALA A 1 200 ? 9.93 23.141 5.727 1 94.62 200 ALA A CA 1
ATOM 1546 C C . ALA A 1 200 ? 8.547 22.922 5.121 1 94.62 200 ALA A C 1
ATOM 1548 O O . ALA A 1 200 ? 8.266 23.375 4.012 1 94.62 200 ALA A O 1
ATOM 1549 N N . ILE A 1 201 ? 7.645 22.234 5.824 1 95.44 201 ILE A N 1
ATOM 1550 C CA . ILE A 1 201 ? 6.297 21.953 5.348 1 95.44 201 ILE A CA 1
ATOM 1551 C C . ILE A 1 201 ? 5.465 23.234 5.348 1 95.44 201 ILE A C 1
ATOM 1553 O O . ILE A 1 201 ? 4.762 23.516 4.379 1 95.44 201 ILE A O 1
ATOM 1557 N N . GLU A 1 202 ? 5.598 23.938 6.398 1 96.38 202 GLU A N 1
ATOM 1558 C CA . GLU A 1 202 ? 4.867 25.203 6.508 1 96.38 202 GLU A CA 1
ATOM 1559 C C . GLU A 1 202 ? 5.254 26.172 5.387 1 96.38 202 GLU A C 1
ATOM 1561 O O . GLU A 1 202 ? 4.383 26.766 4.75 1 96.38 202 GLU A O 1
ATOM 1566 N N . VAL A 1 203 ? 6.539 26.312 5.152 1 97.19 203 VAL A N 1
ATOM 1567 C CA . VAL A 1 203 ? 7.031 27.172 4.09 1 97.19 203 VAL A CA 1
ATOM 1568 C C . VAL A 1 203 ? 6.484 26.703 2.742 1 97.19 203 VAL A C 1
ATOM 1570 O O . VAL A 1 203 ? 6.051 27.516 1.924 1 97.19 203 VAL A O 1
ATOM 1573 N N . HIS A 1 204 ? 6.496 25.391 2.57 1 96.88 204 HIS A N 1
ATOM 1574 C CA . HIS A 1 204 ? 6.004 24.812 1.32 1 96.88 204 HIS A CA 1
ATOM 1575 C C . HIS A 1 204 ? 4.52 25.109 1.131 1 96.88 204 HIS A C 1
ATOM 1577 O O . HIS A 1 204 ? 4.102 25.562 0.065 1 96.88 204 HIS A O 1
ATOM 1583 N N . ILE A 1 205 ? 3.727 24.875 2.146 1 95.44 205 ILE A N 1
ATOM 1584 C CA . ILE A 1 205 ? 2.279 25.031 2.062 1 95.44 205 ILE A CA 1
ATOM 1585 C C . ILE A 1 205 ? 1.928 26.484 1.82 1 95.44 205 ILE A C 1
ATOM 1587 O O . ILE A 1 205 ? 1.056 26.797 1.006 1 95.44 205 ILE A O 1
ATOM 1591 N N . GLN A 1 206 ? 2.652 27.375 2.408 1 95 206 GLN A N 1
ATOM 1592 C CA . GLN A 1 206 ? 2.363 28.797 2.297 1 95 206 GLN A CA 1
ATOM 1593 C C . GLN A 1 206 ? 2.842 29.344 0.959 1 95 206 GLN A C 1
ATOM 1595 O O . GLN A 1 206 ? 2.262 30.297 0.432 1 95 206 GLN A O 1
ATOM 1600 N N . GLY A 1 207 ? 3.863 28.781 0.433 1 94.44 207 GLY A N 1
ATOM 1601 C CA . GLY A 1 207 ? 4.508 29.359 -0.738 1 94.44 207 GLY A CA 1
ATOM 1602 C C . GLY A 1 207 ? 4.07 28.719 -2.037 1 94.44 207 GLY A C 1
ATOM 1603 O O . GLY A 1 207 ? 4.352 29.234 -3.121 1 94.44 207 GLY A O 1
ATOM 1604 N N . ARG A 1 208 ? 3.389 27.641 -1.914 1 90.69 208 ARG A N 1
ATOM 1605 C CA . ARG A 1 208 ? 3.061 26.906 -3.133 1 90.69 208 ARG A CA 1
ATOM 1606 C C . ARG A 1 208 ? 1.863 27.531 -3.842 1 90.69 208 ARG A C 1
ATOM 1608 O O . ARG A 1 208 ? 1.023 28.172 -3.203 1 90.69 208 ARG A O 1
ATOM 1615 N N . ASP A 1 209 ? 1.8 27.312 -5.141 1 88.81 209 ASP A N 1
ATOM 1616 C CA . ASP A 1 209 ? 0.677 27.812 -5.93 1 88.81 209 ASP A CA 1
ATOM 1617 C C . ASP A 1 209 ? -0.611 27.062 -5.578 1 88.81 209 ASP A C 1
ATOM 1619 O O . ASP A 1 209 ? -0.575 25.906 -5.184 1 88.81 209 ASP A O 1
ATOM 1623 N N . ASP A 1 210 ? -1.618 27.828 -5.73 1 86.88 210 ASP A N 1
ATOM 1624 C CA . ASP A 1 210 ? -2.908 27.156 -5.66 1 86.88 210 ASP A CA 1
ATOM 1625 C C . ASP A 1 210 ? -3.051 26.125 -6.777 1 86.88 210 ASP A C 1
ATOM 1627 O O . ASP A 1 210 ? -2.643 26.375 -7.914 1 86.88 210 ASP A O 1
ATOM 1631 N N . ALA A 1 211 ? -3.41 24.984 -6.41 1 90.06 211 ALA A N 1
ATOM 1632 C CA . ALA A 1 211 ? -3.598 23.906 -7.379 1 90.06 211 ALA A CA 1
ATOM 1633 C C . ALA A 1 211 ? -4.664 22.922 -6.906 1 90.06 211 ALA A C 1
ATOM 1635 O O . ALA A 1 211 ? -4.793 22.672 -5.707 1 90.06 211 ALA A O 1
ATOM 1636 N N . PRO A 1 212 ? -5.395 22.484 -7.938 1 85.62 212 PRO A N 1
ATOM 1637 C CA . PRO A 1 212 ? -6.375 21.453 -7.562 1 85.62 212 PRO A CA 1
ATOM 1638 C C . PRO A 1 212 ? -5.719 20.141 -7.156 1 85.62 212 PRO A C 1
ATOM 1640 O O . PRO A 1 212 ? -4.648 19.797 -7.66 1 85.62 212 PRO A O 1
ATOM 1643 N N . TRP A 1 213 ? -6.426 19.516 -6.203 1 86.62 213 TRP A N 1
ATOM 1644 C CA . TRP A 1 213 ? -6.047 18.141 -5.926 1 86.62 213 TRP A CA 1
ATOM 1645 C C . TRP A 1 213 ? -6.641 17.188 -6.961 1 86.62 213 TRP A C 1
ATOM 1647 O O . TRP A 1 213 ? -7.812 17.312 -7.32 1 86.62 213 TRP A O 1
ATOM 1657 N N . MET B 1 1 ? 7.293 -16.797 19.266 1 85.31 1 MET B N 1
ATOM 1658 C CA . MET B 1 1 ? 6.043 -17.453 18.891 1 85.31 1 MET B CA 1
ATOM 1659 C C . MET B 1 1 ? 5.773 -17.312 17.406 1 85.31 1 MET B C 1
ATOM 1661 O O . MET B 1 1 ? 6.242 -16.359 16.766 1 85.31 1 MET B O 1
ATOM 1665 N N . ALA B 1 2 ? 5.074 -18.25 16.891 1 94.94 2 ALA B N 1
ATOM 1666 C CA . ALA B 1 2 ? 4.754 -18.203 15.461 1 94.94 2 ALA B CA 1
ATOM 1667 C C . ALA B 1 2 ? 3.783 -17.062 15.156 1 94.94 2 ALA B C 1
ATOM 1669 O O . ALA B 1 2 ? 2.867 -16.797 15.938 1 94.94 2 A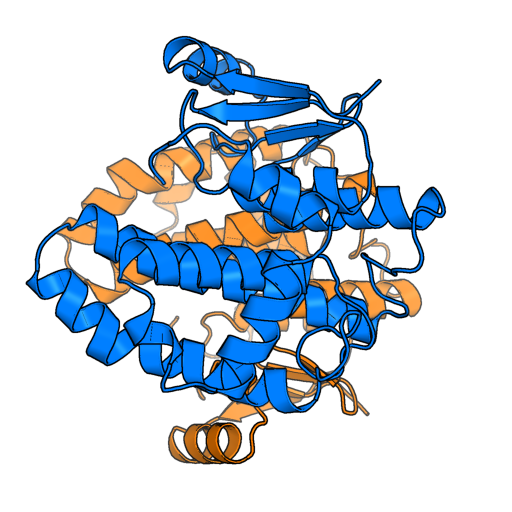LA B O 1
ATOM 1670 N N . PRO B 1 3 ? 3.98 -16.422 14.047 1 98.31 3 PRO B N 1
ATOM 1671 C CA . PRO B 1 3 ? 3.014 -15.391 13.641 1 98.31 3 PRO B CA 1
ATOM 1672 C C . PRO B 1 3 ? 1.59 -15.93 13.539 1 98.31 3 PRO B C 1
ATOM 1674 O O . PRO B 1 3 ? 1.39 -17.094 13.18 1 98.31 3 PRO B O 1
ATOM 1677 N N . LYS B 1 4 ? 0.613 -15.125 13.945 1 98.56 4 LYS B N 1
ATOM 1678 C CA . LYS B 1 4 ? -0.802 -15.453 13.805 1 98.56 4 LYS B CA 1
ATOM 1679 C C . LYS B 1 4 ? -1.486 -14.531 12.797 1 98.56 4 LYS B C 1
ATOM 1681 O O . LYS B 1 4 ? -1.524 -13.312 12.992 1 98.56 4 LYS B O 1
ATOM 1686 N N . LEU B 1 5 ? -1.971 -15.094 11.703 1 98.69 5 LEU B N 1
ATOM 1687 C CA . LEU B 1 5 ? -2.732 -14.359 10.695 1 98.69 5 LEU B CA 1
ATOM 1688 C C . LEU B 1 5 ? -4.223 -14.391 11.016 1 98.69 5 LEU B C 1
ATOM 1690 O O . LEU B 1 5 ? -4.828 -15.469 11.07 1 98.69 5 LEU B O 1
ATOM 1694 N N . TYR B 1 6 ? -4.836 -13.234 11.203 1 98.69 6 TYR B N 1
ATOM 1695 C CA . TYR B 1 6 ? -6.27 -13.109 11.445 1 98.69 6 TYR B CA 1
ATOM 1696 C C . TYR B 1 6 ? -6.992 -12.594 10.203 1 98.69 6 TYR B C 1
ATOM 1698 O O . TYR B 1 6 ? -6.645 -11.539 9.672 1 98.69 6 TYR B O 1
ATOM 1706 N N . TYR B 1 7 ? -7.945 -13.328 9.766 1 98.19 7 TYR B N 1
ATOM 1707 C CA . TYR B 1 7 ? -8.812 -12.93 8.664 1 98.19 7 TYR B CA 1
ATOM 1708 C C . TYR B 1 7 ? -10.188 -13.562 8.789 1 98.19 7 TYR B C 1
ATOM 1710 O O . TYR B 1 7 ? -10.391 -14.477 9.602 1 98.19 7 TYR B O 1
ATOM 1718 N N . PHE B 1 8 ? -11.141 -13.039 8.008 1 97.62 8 PHE B N 1
ATOM 1719 C CA . PHE B 1 8 ? -12.508 -13.523 8.109 1 97.62 8 PHE B CA 1
ATOM 1720 C C . PHE B 1 8 ? -12.586 -15.008 7.785 1 97.62 8 PHE B C 1
ATOM 1722 O O . PHE B 1 8 ? -12.023 -15.461 6.789 1 97.62 8 PHE B O 1
ATOM 1729 N N . ASP B 1 9 ? -13.312 -15.688 8.602 1 96 9 ASP B N 1
ATOM 1730 C CA . ASP B 1 9 ? -13.438 -17.141 8.477 1 96 9 ASP B CA 1
ATOM 1731 C C . ASP B 1 9 ? -14.023 -17.516 7.121 1 96 9 ASP B C 1
ATOM 1733 O O . ASP B 1 9 ? -15.023 -16.953 6.684 1 96 9 ASP B O 1
ATOM 1737 N N . GLY B 1 10 ? -13.336 -18.469 6.477 1 93.38 10 GLY B N 1
ATOM 1738 C CA . GLY B 1 10 ? -13.844 -19.016 5.23 1 93.38 10 GLY B CA 1
ATOM 1739 C C . GLY B 1 10 ? -13.648 -18.094 4.047 1 93.38 10 GLY B C 1
ATOM 1740 O O . GLY B 1 10 ? -14.281 -18.266 3 1 93.38 10 GLY B O 1
ATOM 1741 N N . ARG B 1 11 ? -12.797 -17.094 4.184 1 94.81 11 ARG B N 1
ATOM 1742 C CA . ARG B 1 11 ? -12.578 -16.156 3.086 1 94.81 11 ARG B CA 1
ATOM 1743 C C . ARG B 1 11 ? -11.109 -16.156 2.656 1 94.81 11 ARG B C 1
ATOM 1745 O O . ARG B 1 11 ? -10.219 -16.328 3.484 1 94.81 11 ARG B O 1
ATOM 1752 N N . ARG B 1 12 ? -10.852 -16.016 1.446 1 94.69 12 ARG B N 1
ATOM 1753 C CA . ARG B 1 12 ? -9.5 -15.852 0.922 1 94.69 12 ARG B CA 1
ATOM 1754 C C . ARG B 1 12 ? -9.07 -14.391 0.963 1 94.69 12 ARG B C 1
ATOM 1756 O O . ARG B 1 12 ? -8.219 -14.008 1.771 1 94.69 12 ARG B O 1
ATOM 1763 N N . GLY B 1 13 ? -9.742 -13.586 0.152 1 93.69 13 GLY B N 1
ATOM 1764 C CA . GLY B 1 13 ? -9.594 -12.141 0.129 1 93.69 13 GLY B CA 1
ATOM 1765 C C . GLY B 1 13 ? -8.141 -11.695 0.196 1 93.69 13 GLY B C 1
ATOM 1766 O O . GLY B 1 13 ? -7.266 -12.328 -0.394 1 93.69 13 GLY B O 1
ATOM 1767 N N . ASP B 1 14 ? -7.895 -10.672 0.923 1 95.19 14 ASP B N 1
ATOM 1768 C CA . ASP B 1 14 ? -6.602 -10 0.969 1 95.19 14 ASP B CA 1
ATOM 1769 C C . ASP B 1 14 ? -5.594 -10.797 1.795 1 95.19 14 ASP B C 1
ATOM 1771 O O . ASP B 1 14 ? -4.402 -10.492 1.792 1 95.19 14 ASP B O 1
ATOM 1775 N N . ALA B 1 15 ? -6.023 -11.875 2.398 1 98 15 ALA B N 1
ATOM 1776 C CA . ALA B 1 15 ? -5.129 -12.672 3.229 1 98 15 ALA B CA 1
ATOM 1777 C C . ALA B 1 15 ? -4.402 -13.727 2.396 1 98 15 ALA B C 1
ATOM 1779 O O . ALA B 1 15 ? -3.418 -14.312 2.852 1 98 15 ALA B O 1
ATOM 1780 N N . GLU B 1 16 ? -4.879 -13.938 1.216 1 97.88 16 GLU B N 1
ATOM 1781 C CA . GLU B 1 16 ? -4.391 -15.086 0.45 1 97.88 16 GLU B CA 1
ATOM 1782 C C . GLU B 1 16 ? -2.924 -14.906 0.067 1 97.88 16 GLU B C 1
ATOM 1784 O O . GLU B 1 16 ? -2.133 -15.844 0.167 1 97.88 16 GLU B O 1
ATOM 1789 N N . ALA B 1 17 ? -2.551 -13.734 -0.401 1 98.38 17 ALA B N 1
ATOM 1790 C CA . ALA B 1 17 ? -1.147 -13.492 -0.727 1 98.38 17 ALA B CA 1
ATOM 1791 C C . ALA B 1 17 ? -0.256 -13.711 0.493 1 98.38 17 ALA B C 1
ATOM 1793 O O . ALA B 1 17 ? 0.881 -14.172 0.364 1 98.38 17 ALA B O 1
ATOM 1794 N N . ILE B 1 18 ? -0.761 -13.352 1.652 1 98.75 18 ILE B N 1
ATOM 1795 C CA . ILE B 1 18 ? -0.021 -13.5 2.9 1 98.75 18 ILE B CA 1
ATOM 1796 C C . ILE B 1 18 ? 0.158 -14.984 3.219 1 98.75 18 ILE B C 1
ATOM 1798 O O . ILE B 1 18 ? 1.265 -15.43 3.535 1 98.75 18 ILE B O 1
ATOM 1802 N N . ARG B 1 19 ? -0.906 -15.75 3.055 1 98.44 19 ARG B N 1
ATOM 1803 C CA . ARG B 1 19 ? -0.825 -17.188 3.24 1 98.44 19 ARG B CA 1
ATOM 1804 C C . ARG B 1 19 ? 0.207 -17.812 2.301 1 98.44 19 ARG B C 1
ATOM 1806 O O . ARG B 1 19 ? 1.043 -18.609 2.727 1 98.44 19 ARG B O 1
ATOM 1813 N N . MET B 1 20 ? 0.149 -17.406 1.089 1 97.75 20 MET B N 1
ATOM 1814 C CA . MET B 1 20 ? 1.042 -17.969 0.078 1 97.75 20 MET B CA 1
ATOM 1815 C C . MET B 1 20 ? 2.496 -17.625 0.387 1 97.75 20 MET B C 1
ATOM 1817 O O . MET B 1 20 ? 3.387 -18.453 0.198 1 97.75 20 MET B O 1
ATOM 1821 N N . LEU B 1 21 ? 2.729 -16.422 0.855 1 97.62 21 LEU B N 1
ATOM 1822 C CA . LEU B 1 21 ? 4.105 -16.047 1.162 1 97.62 21 LEU B CA 1
ATOM 1823 C C . LEU B 1 21 ? 4.617 -16.812 2.377 1 97.62 21 LEU B C 1
ATOM 1825 O O . LEU B 1 21 ? 5.77 -17.25 2.404 1 97.62 21 LEU B O 1
ATOM 1829 N N . PHE B 1 22 ? 3.752 -17 3.396 1 97.44 22 PHE B N 1
ATOM 1830 C CA . PHE B 1 22 ? 4.141 -17.844 4.52 1 97.44 22 PHE B CA 1
ATOM 1831 C C . PHE B 1 22 ? 4.52 -19.234 4.043 1 97.44 22 PHE B C 1
ATOM 1833 O O . PHE B 1 22 ? 5.555 -19.781 4.441 1 97.44 22 PHE B O 1
ATOM 1840 N N . LYS B 1 23 ? 3.768 -19.797 3.162 1 96.31 23 LYS B N 1
ATOM 1841 C CA . LYS B 1 23 ? 4.031 -21.141 2.65 1 96.31 23 LYS B CA 1
ATOM 1842 C C . LYS B 1 23 ? 5.32 -21.172 1.832 1 96.31 23 LYS B C 1
ATOM 1844 O O . LYS B 1 23 ? 6.16 -22.047 2.023 1 96.31 23 LYS B O 1
ATOM 1849 N N . ASP B 1 24 ? 5.469 -20.203 0.979 1 94.75 24 ASP B N 1
ATOM 1850 C CA . ASP B 1 24 ? 6.613 -20.172 0.073 1 94.75 24 ASP B CA 1
ATOM 1851 C C . ASP B 1 24 ? 7.918 -19.984 0.841 1 94.75 24 ASP B C 1
ATOM 1853 O O . ASP B 1 24 ? 8.969 -20.484 0.438 1 94.75 24 ASP B O 1
ATOM 1857 N N . THR B 1 25 ? 7.898 -19.25 1.907 1 95.31 25 THR B N 1
ATOM 1858 C CA . THR B 1 25 ? 9.094 -18.969 2.693 1 95.31 25 THR B CA 1
ATOM 1859 C C . THR B 1 25 ? 9.375 -20.094 3.682 1 95.31 25 THR B C 1
ATOM 1861 O O . THR B 1 25 ? 10.477 -20.203 4.219 1 95.31 25 THR B O 1
ATOM 1864 N N . GLY B 1 26 ? 8.336 -20.812 4.035 1 94.94 26 GLY B N 1
ATOM 1865 C CA . GLY B 1 26 ? 8.469 -21.891 5.012 1 94.94 26 GLY B CA 1
ATOM 1866 C C . GLY B 1 26 ? 8.352 -21.406 6.445 1 94.94 26 GLY B C 1
ATOM 1867 O O . GLY B 1 26 ? 8.578 -22.172 7.383 1 94.94 26 GLY B O 1
ATOM 1868 N N . ILE B 1 27 ? 8 -20.172 6.598 1 95.5 27 ILE B N 1
ATOM 1869 C CA . ILE B 1 27 ? 7.777 -19.672 7.945 1 95.5 27 ILE B CA 1
ATOM 1870 C C . ILE B 1 27 ? 6.473 -20.234 8.5 1 95.5 27 ILE B C 1
ATOM 1872 O O . ILE B 1 27 ? 5.41 -20.078 7.895 1 95.5 27 ILE B O 1
ATOM 1876 N N . ALA B 1 28 ? 6.605 -20.891 9.672 1 96.62 28 ALA B N 1
ATOM 1877 C CA . ALA B 1 28 ? 5.406 -21.406 10.328 1 96.62 28 ALA B CA 1
ATOM 1878 C C . ALA B 1 28 ? 4.52 -20.266 10.82 1 96.62 28 ALA B C 1
ATOM 1880 O O . ALA B 1 28 ? 5.02 -19.234 11.289 1 96.62 28 ALA B O 1
ATOM 1881 N N . TYR B 1 29 ? 3.215 -20.484 10.695 1 98.12 29 TYR B N 1
ATOM 1882 C CA . TYR B 1 29 ? 2.26 -19.5 11.172 1 98.12 29 TYR B CA 1
ATOM 1883 C C . TYR B 1 29 ? 0.928 -20.141 11.531 1 98.12 29 TYR B C 1
ATOM 1885 O O . TYR B 1 29 ? 0.676 -21.297 11.172 1 98.12 29 TYR B O 1
ATOM 1893 N N . GLU B 1 30 ? 0.115 -19.453 12.25 1 98.31 30 GLU B N 1
ATOM 1894 C CA . GLU B 1 30 ? -1.25 -19.875 12.562 1 98.31 30 GLU B CA 1
ATOM 1895 C C . GLU B 1 30 ? -2.27 -19.047 11.789 1 98.31 30 GLU B C 1
ATOM 1897 O O . GLU B 1 30 ? -2.223 -17.812 11.82 1 98.31 30 GLU B O 1
ATOM 1902 N N . ASP B 1 31 ? -3.098 -19.688 11.055 1 97.62 31 ASP B N 1
ATOM 1903 C CA . ASP B 1 31 ? -4.188 -19.047 10.328 1 97.62 31 ASP B CA 1
ATOM 1904 C C . ASP B 1 31 ? -5.469 -19.047 11.156 1 97.62 31 ASP B C 1
ATOM 1906 O O . ASP B 1 31 ? -6.082 -20.094 11.367 1 97.62 31 ASP B O 1
ATOM 1910 N N . VAL B 1 32 ? -5.902 -17.891 11.586 1 98.06 32 VAL B N 1
ATOM 1911 C CA . VAL B 1 32 ? -7.012 -17.766 12.523 1 98.06 32 VAL B CA 1
ATOM 1912 C C . VAL B 1 32 ? -8.234 -17.203 11.812 1 98.06 32 VAL B C 1
ATOM 1914 O O . VAL B 1 32 ? -8.25 -16.031 11.43 1 98.06 32 VAL B O 1
ATOM 1917 N N . GLY B 1 33 ? -9.25 -18.031 11.641 1 97.5 33 GLY B N 1
ATOM 1918 C CA . GLY B 1 33 ? -10.523 -17.578 11.117 1 97.5 33 GLY B CA 1
ATOM 1919 C C . GLY B 1 33 ? -11.305 -16.734 12.109 1 97.5 33 GLY B C 1
ATOM 1920 O O . GLY B 1 33 ? -11.516 -17.141 13.25 1 97.5 33 GLY B O 1
ATOM 1921 N N . VAL B 1 34 ? -11.672 -15.562 11.688 1 97.81 34 VAL B N 1
ATOM 1922 C CA . VAL B 1 34 ? -12.297 -14.578 12.57 1 97.81 34 VAL B CA 1
ATOM 1923 C C . VAL B 1 34 ? -13.781 -14.469 12.258 1 97.81 34 VAL B C 1
ATOM 1925 O O . VAL B 1 34 ? -14.164 -14.234 11.109 1 97.81 34 VAL B O 1
ATOM 1928 N N . SER B 1 35 ? -14.648 -14.672 13.234 1 97.94 35 SER B N 1
ATOM 1929 C CA . SER B 1 35 ? -16.078 -14.422 13.094 1 97.94 35 SER B CA 1
ATOM 1930 C C . SER B 1 35 ? -16.391 -12.93 13.156 1 97.94 35 SER B C 1
ATOM 1932 O O . SER B 1 35 ? -15.531 -12.125 13.539 1 97.94 35 SER B O 1
ATOM 1934 N N . GLU B 1 36 ? -17.562 -12.578 12.789 1 95.81 36 GLU B N 1
ATOM 1935 C CA . GLU B 1 36 ? -17.984 -11.188 12.891 1 95.81 36 GLU B CA 1
ATOM 1936 C C . GLU B 1 36 ? -17.891 -10.688 14.328 1 95.81 36 GLU B C 1
ATOM 1938 O O . GLU B 1 36 ? -17.5 -9.547 14.57 1 95.81 36 GLU B O 1
ATOM 1943 N N . GLU B 1 37 ? -18.266 -11.531 15.258 1 97.12 37 GLU B N 1
ATOM 1944 C CA . GLU B 1 37 ? -18.234 -11.18 16.672 1 97.12 37 GLU B CA 1
ATOM 1945 C C . GLU B 1 37 ? -16.797 -10.961 17.141 1 97.12 37 GLU B C 1
ATOM 1947 O O . GLU B 1 37 ? -16.5 -9.977 17.828 1 97.12 37 GLU B O 1
ATOM 1952 N N . THR B 1 38 ? -15.977 -11.859 16.734 1 96.62 38 THR B N 1
ATOM 1953 C CA . THR B 1 38 ? -14.57 -11.742 17.109 1 96.62 38 THR B CA 1
ATOM 1954 C C . THR B 1 38 ? -13.945 -10.5 16.484 1 96.62 38 THR B C 1
ATOM 1956 O O . THR B 1 38 ? -13.125 -9.828 17.109 1 96.62 38 THR B O 1
ATOM 1959 N N . PHE B 1 39 ? -14.359 -10.227 15.273 1 97.19 39 PHE B N 1
ATOM 1960 C CA . PHE B 1 39 ? -13.875 -9.031 14.578 1 97.19 39 PHE B CA 1
ATOM 1961 C C . PHE B 1 39 ? -14.211 -7.773 15.359 1 97.19 39 PHE B C 1
ATOM 1963 O O . PHE B 1 39 ? -13.352 -6.926 15.594 1 97.19 39 PHE B O 1
ATOM 1970 N N . LYS B 1 40 ? -15.445 -7.68 15.836 1 95.81 40 LYS B N 1
ATOM 1971 C CA . LYS B 1 40 ? -15.898 -6.527 16.609 1 95.81 40 LYS B CA 1
ATOM 1972 C C . LYS B 1 40 ? -15.133 -6.41 17.922 1 95.81 40 LYS B C 1
ATOM 1974 O O . LYS B 1 40 ? -14.805 -5.305 18.359 1 95.81 40 LYS B O 1
ATOM 1979 N N . GLN B 1 41 ? -14.828 -7.527 18.516 1 96.88 41 GLN B N 1
ATOM 1980 C CA . GLN B 1 41 ? -14.078 -7.551 19.766 1 96.88 41 GLN B CA 1
ATOM 1981 C C . GLN B 1 41 ? -12.648 -7.078 19.562 1 96.88 41 GLN B C 1
ATOM 1983 O O . GLN B 1 41 ? -12.125 -6.297 20.359 1 96.88 41 GLN B O 1
ATOM 1988 N N . MET B 1 42 ? -12.07 -7.551 18.5 1 95.69 42 MET B N 1
ATOM 1989 C CA . MET B 1 42 ? -10.703 -7.148 18.172 1 95.69 42 MET B CA 1
ATOM 1990 C C . MET B 1 42 ? -10.633 -5.652 17.906 1 95.69 42 MET B C 1
ATOM 1992 O O . MET B 1 42 ? -9.695 -4.98 18.344 1 95.69 42 MET B O 1
ATOM 1996 N N . ASP B 1 43 ? -11.594 -5.211 17.156 1 92.81 43 ASP B N 1
ATOM 1997 C CA . ASP B 1 43 ? -11.641 -3.787 16.828 1 92.81 43 ASP B CA 1
ATOM 1998 C C . ASP B 1 43 ? -11.805 -2.943 18.094 1 92.81 43 ASP B C 1
ATOM 2000 O O . ASP B 1 43 ? -11.07 -1.974 18.297 1 92.81 43 ASP B O 1
ATOM 2004 N N . ALA B 1 44 ? -12.688 -3.336 19 1 92.06 44 ALA B N 1
ATOM 2005 C CA . ALA B 1 44 ? -12.953 -2.629 20.25 1 92.06 44 ALA B CA 1
ATOM 2006 C C . ALA B 1 44 ? -11.727 -2.635 21.156 1 92.06 44 ALA B C 1
ATOM 2008 O O . ALA B 1 44 ? -11.484 -1.673 21.891 1 92.06 44 ALA B O 1
ATOM 2009 N N . ALA B 1 45 ? -10.93 -3.646 21.047 1 91.88 45 ALA B N 1
ATOM 2010 C CA . ALA B 1 45 ? -9.742 -3.795 21.891 1 91.88 45 ALA B CA 1
ATOM 2011 C C . ALA B 1 45 ? -8.586 -2.971 21.344 1 91.88 45 ALA B C 1
ATOM 2013 O O . ALA B 1 45 ? -7.555 -2.816 22 1 91.88 45 ALA B O 1
ATOM 2014 N N . GLY B 1 46 ? -8.766 -2.486 20.125 1 86.88 46 GLY B N 1
ATOM 2015 C CA . GLY B 1 46 ? -7.719 -1.672 19.531 1 86.88 46 GLY B CA 1
ATOM 2016 C C . GLY B 1 46 ? -6.656 -2.49 18.812 1 86.88 46 GLY B C 1
ATOM 2017 O O . GLY B 1 46 ? -5.57 -1.989 18.516 1 86.88 46 GLY B O 1
ATOM 2018 N N . ASP B 1 47 ? -7.004 -3.734 18.438 1 89.06 47 ASP B N 1
ATOM 2019 C CA . ASP B 1 47 ? -6.043 -4.629 17.812 1 89.06 47 ASP B CA 1
ATOM 2020 C C . ASP B 1 47 ? -5.914 -4.32 16.312 1 89.06 47 ASP B C 1
ATOM 2022 O O . ASP B 1 47 ? -4.922 -4.695 15.688 1 89.06 47 ASP B O 1
ATOM 2026 N N . LEU B 1 48 ? -6.984 -3.686 15.82 1 91.25 48 LEU B N 1
ATOM 2027 C CA . LEU B 1 48 ? -7.027 -3.396 14.391 1 91.25 48 LEU B CA 1
ATOM 2028 C C . LEU B 1 48 ? -6.824 -1.908 14.125 1 91.25 48 LEU B C 1
ATOM 2030 O O . LEU B 1 48 ? -7.762 -1.117 14.25 1 91.25 48 LEU B O 1
ATOM 2034 N N . LEU B 1 49 ? -5.605 -1.507 13.734 1 84.31 49 LEU B N 1
ATOM 2035 C CA . LEU B 1 49 ? -5.207 -0.107 13.656 1 84.31 49 LEU B CA 1
ATOM 2036 C C . LEU B 1 49 ? -6.262 0.718 12.922 1 84.31 49 LEU B C 1
ATOM 2038 O O . LEU B 1 49 ? -6.562 1.845 13.32 1 84.31 49 LEU B O 1
ATOM 2042 N N . PHE B 1 50 ? -6.848 0.169 11.852 1 89.44 50 PHE B N 1
ATOM 2043 C CA . PHE B 1 50 ? -7.832 0.918 11.086 1 89.44 50 PHE B CA 1
ATOM 2044 C C . PHE B 1 50 ? -9.125 0.123 10.938 1 89.44 50 PHE B C 1
ATOM 2046 O O . PHE B 1 50 ? -9.859 0.301 9.961 1 89.44 50 PHE B O 1
ATOM 2053 N N . GLY B 1 51 ? -9.273 -0.823 11.93 1 90.88 51 GLY B N 1
ATOM 2054 C CA . GLY B 1 51 ? -10.484 -1.631 11.891 1 90.88 51 GLY B CA 1
ATOM 2055 C C . GLY B 1 51 ? -10.547 -2.559 10.695 1 90.88 51 GLY B C 1
ATOM 2056 O O . GLY B 1 51 ? -11.625 -2.797 10.148 1 90.88 51 GLY B O 1
ATOM 2057 N N . GLN B 1 52 ? -9.367 -2.984 10.344 1 92.56 52 GLN B N 1
ATOM 2058 C CA . GLN B 1 52 ? -9.344 -3.773 9.117 1 92.56 52 GLN B CA 1
ATOM 2059 C C . GLN B 1 52 ? -8.609 -5.098 9.328 1 92.56 52 GLN B C 1
ATOM 2061 O O . GLN B 1 52 ? -7.762 -5.211 10.219 1 92.56 52 GLN B O 1
ATOM 2066 N N . LEU B 1 53 ? -9.016 -6.074 8.617 1 96.75 53 LEU B N 1
ATOM 2067 C CA . LEU B 1 53 ? -8.297 -7.324 8.398 1 96.75 53 LEU B CA 1
ATOM 2068 C C . LEU B 1 53 ? -7.805 -7.426 6.961 1 96.75 53 LEU B C 1
ATOM 2070 O O . LEU B 1 53 ? -8.375 -6.801 6.062 1 96.75 53 LEU B O 1
ATOM 2074 N N . PRO B 1 54 ? -6.66 -8.102 6.695 1 98 54 PRO B N 1
ATOM 2075 C CA . PRO B 1 54 ? -5.902 -9 7.566 1 98 54 PRO B CA 1
ATOM 2076 C C . PRO B 1 54 ? -5.027 -8.258 8.57 1 98 54 PRO B C 1
ATOM 2078 O O . PRO B 1 54 ? -4.637 -7.113 8.328 1 98 54 PRO B O 1
ATOM 2081 N N . MET B 1 55 ? -4.859 -8.891 9.672 1 98.38 55 MET B N 1
ATOM 2082 C CA . MET B 1 55 ? -3.879 -8.5 10.68 1 98.38 55 MET B CA 1
ATOM 2083 C C . MET B 1 55 ? -2.99 -9.672 11.07 1 98.38 55 MET B C 1
ATOM 2085 O O . MET B 1 55 ? -3.475 -10.797 11.234 1 98.38 55 MET B O 1
ATOM 2089 N N . 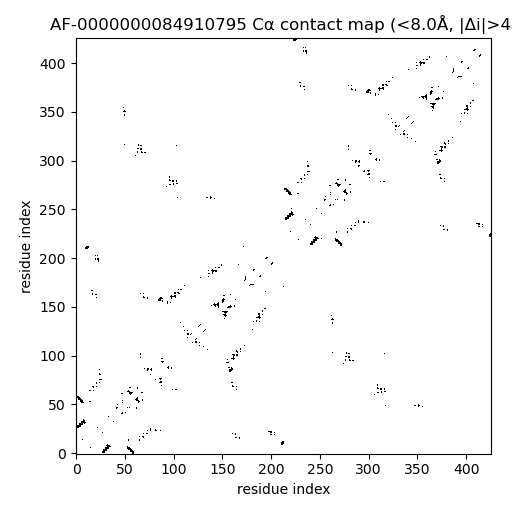VAL B 1 56 ? -1.692 -9.484 11.133 1 98.62 56 VAL B N 1
ATOM 2090 C CA . VAL B 1 56 ? -0.792 -10.516 11.633 1 98.62 56 VAL B CA 1
ATOM 2091 C C . VAL B 1 56 ? -0.15 -10.055 12.938 1 98.62 56 VAL B C 1
ATOM 2093 O O . VAL B 1 56 ? 0.322 -8.922 13.039 1 98.62 56 VAL B O 1
ATOM 2096 N N . ASP B 1 57 ? -0.214 -10.875 13.93 1 97.94 57 ASP B N 1
ATOM 2097 C CA . ASP B 1 57 ? 0.518 -10.672 15.18 1 97.94 57 ASP B CA 1
ATOM 2098 C C . ASP B 1 57 ? 1.895 -11.328 15.117 1 97.94 57 ASP B C 1
ATOM 2100 O O . ASP B 1 57 ? 2.002 -12.555 15.125 1 97.94 57 ASP B O 1
ATOM 2104 N N . PHE B 1 58 ? 2.936 -10.461 14.922 1 97.31 58 PHE B N 1
ATOM 2105 C CA . PHE B 1 58 ? 4.316 -10.922 14.953 1 97.31 58 PHE B CA 1
ATOM 2106 C C . PHE B 1 58 ? 4.895 -10.805 16.359 1 97.31 58 PHE B C 1
ATOM 2108 O O . PHE B 1 58 ? 5.695 -9.914 16.641 1 97.31 58 PHE B O 1
ATOM 2115 N N . ASP B 1 59 ? 4.5 -11.711 17.234 1 94.56 59 ASP B N 1
ATOM 2116 C CA . ASP B 1 59 ? 4.988 -11.742 18.609 1 94.56 59 ASP B CA 1
ATOM 2117 C C . ASP B 1 59 ? 4.84 -10.375 19.281 1 94.56 59 ASP B C 1
ATOM 2119 O O . ASP B 1 59 ? 5.816 -9.82 19.797 1 94.56 59 ASP B O 1
ATOM 2123 N N . GLY B 1 60 ? 3.621 -9.797 19.172 1 92.81 60 GLY B N 1
ATOM 2124 C CA . GLY B 1 60 ? 3.332 -8.531 19.828 1 92.81 60 GLY B CA 1
ATOM 2125 C C . GLY B 1 60 ? 3.203 -7.367 18.875 1 92.81 60 GLY B C 1
ATOM 2126 O O . GLY B 1 60 ? 2.527 -6.379 19.172 1 92.81 60 GLY B O 1
ATOM 2127 N N . LEU B 1 61 ? 3.906 -7.414 17.75 1 93.5 61 LEU B N 1
ATOM 2128 C CA . LEU B 1 61 ? 3.686 -6.418 16.703 1 93.5 61 LEU B CA 1
ATOM 2129 C C . LEU B 1 61 ? 2.461 -6.773 15.867 1 93.5 61 LEU B C 1
ATOM 2131 O O . LEU B 1 61 ? 2.514 -7.68 15.039 1 93.5 61 LEU B O 1
ATOM 2135 N N . LYS B 1 62 ? 1.358 -6.102 16.125 1 95.06 62 LYS B N 1
ATOM 2136 C CA . LYS B 1 62 ? 0.149 -6.301 15.336 1 95.06 62 LYS B CA 1
ATOM 2137 C C . LYS B 1 62 ? 0.161 -5.426 14.086 1 95.06 62 LYS B C 1
ATOM 2139 O O . LYS B 1 62 ? 0.043 -4.203 14.172 1 95.06 62 LYS B O 1
ATOM 2144 N N . LEU B 1 63 ? 0.319 -6.09 12.93 1 96.5 63 LEU B N 1
ATOM 2145 C CA . LEU B 1 63 ? 0.517 -5.379 11.672 1 96.5 63 LEU B CA 1
ATOM 2146 C C . LEU B 1 63 ? -0.669 -5.59 10.734 1 96.5 63 LEU B C 1
ATOM 2148 O O . LEU B 1 63 ? -1.171 -6.707 10.609 1 96.5 63 LEU B O 1
ATOM 2152 N N . VAL B 1 64 ? -1.131 -4.422 10.164 1 96.44 64 VAL B N 1
ATOM 2153 C CA . VAL B 1 64 ? -2.189 -4.473 9.156 1 96.44 64 VAL B CA 1
ATOM 2154 C C . VAL B 1 64 ? -1.65 -3.992 7.816 1 96.44 64 VAL B C 1
ATOM 2156 O O . VAL B 1 64 ? -0.488 -3.592 7.711 1 96.44 64 VAL B O 1
ATOM 2159 N N . GLU B 1 65 ? -2.51 -4.047 6.797 1 97.12 65 GLU B N 1
ATOM 2160 C CA . GLU B 1 65 ? -2.174 -3.648 5.43 1 97.12 65 GLU B CA 1
ATOM 2161 C C . GLU B 1 65 ? -1.272 -4.684 4.762 1 97.12 65 GLU B C 1
ATOM 2163 O O . GLU B 1 65 ? -0.107 -4.832 5.133 1 97.12 65 GLU B O 1
ATOM 2168 N N . GLN B 1 66 ? -1.763 -5.27 3.74 1 98.25 66 GLN B N 1
ATOM 2169 C CA . GLN B 1 66 ? -1.139 -6.41 3.078 1 98.25 66 GLN B CA 1
ATOM 2170 C C . GLN B 1 66 ? 0.3 -6.094 2.678 1 98.25 66 GLN B C 1
ATOM 2172 O O . GLN B 1 66 ? 1.212 -6.875 2.951 1 98.25 66 GLN B O 1
ATOM 2177 N N . PRO B 1 67 ? 0.613 -4.859 2.135 1 98.38 67 PRO B N 1
ATOM 2178 C CA . PRO B 1 67 ? 1.994 -4.602 1.72 1 98.38 67 PRO B CA 1
ATOM 2179 C C . PRO B 1 67 ? 2.977 -4.637 2.889 1 98.38 67 PRO B C 1
ATOM 2181 O O . PRO B 1 67 ? 4.066 -5.199 2.768 1 98.38 67 PRO B O 1
ATOM 2184 N N . ALA B 1 68 ? 2.576 -4.07 3.994 1 98.25 68 ALA B N 1
ATOM 2185 C CA . ALA B 1 68 ? 3.432 -4.062 5.18 1 98.25 68 ALA B CA 1
ATOM 2186 C C . ALA B 1 68 ? 3.648 -5.477 5.707 1 98.25 68 ALA B C 1
ATOM 2188 O O . ALA B 1 68 ? 4.77 -5.844 6.07 1 98.25 68 ALA B O 1
ATOM 2189 N N . ILE B 1 69 ? 2.609 -6.246 5.711 1 98.69 69 ILE B N 1
ATOM 2190 C CA . ILE B 1 69 ? 2.668 -7.613 6.219 1 98.69 69 ILE B CA 1
ATOM 2191 C C . ILE B 1 69 ? 3.57 -8.461 5.32 1 98.69 69 ILE B C 1
ATOM 2193 O O . ILE B 1 69 ? 4.453 -9.164 5.812 1 98.69 69 ILE B O 1
ATOM 2197 N N . LEU B 1 70 ? 3.412 -8.344 4.051 1 98.75 70 LEU B N 1
ATOM 2198 C CA . LEU B 1 70 ? 4.199 -9.133 3.104 1 98.75 70 LEU B CA 1
ATOM 2199 C C . LEU B 1 70 ? 5.684 -8.805 3.229 1 98.75 70 LEU B C 1
ATOM 2201 O O . LEU B 1 70 ? 6.523 -9.703 3.254 1 98.75 70 LEU B O 1
ATOM 2205 N N . GLU B 1 71 ? 5.957 -7.531 3.295 1 98.62 71 GLU B N 1
ATOM 2206 C CA . GLU B 1 71 ? 7.367 -7.164 3.389 1 98.62 71 GLU B CA 1
ATOM 2207 C C . GLU B 1 71 ? 7.969 -7.625 4.715 1 98.62 71 GLU B C 1
ATOM 2209 O O . GLU B 1 71 ? 9.125 -8.039 4.762 1 98.62 71 GLU B O 1
ATOM 2214 N N . HIS B 1 72 ? 7.207 -7.555 5.785 1 98.25 72 HIS B N 1
ATOM 2215 C CA . HIS B 1 72 ? 7.703 -8.016 7.078 1 98.25 72 HIS B CA 1
ATOM 2216 C C . HIS B 1 72 ? 8.008 -9.508 7.051 1 98.25 72 HIS B C 1
ATOM 2218 O O . HIS B 1 72 ? 9.031 -9.953 7.574 1 98.25 72 HIS B O 1
ATOM 2224 N N . ILE B 1 73 ? 7.203 -10.305 6.438 1 97.56 73 ILE B N 1
ATOM 2225 C CA . ILE B 1 73 ? 7.426 -11.742 6.285 1 97.56 73 ILE B CA 1
ATOM 2226 C C . ILE B 1 73 ? 8.688 -11.977 5.465 1 97.56 73 ILE B C 1
ATOM 2228 O O . ILE B 1 73 ? 9.508 -12.836 5.812 1 97.56 73 ILE B O 1
ATOM 2232 N N . ALA B 1 74 ? 8.828 -11.227 4.367 1 97.12 74 ALA B N 1
ATOM 2233 C CA . ALA B 1 74 ? 10.008 -11.359 3.514 1 97.12 74 ALA B CA 1
ATOM 2234 C C . ALA B 1 74 ? 11.281 -11.078 4.293 1 97.12 74 ALA B C 1
ATOM 2236 O O . ALA B 1 74 ? 12.281 -11.789 4.148 1 97.12 74 ALA B O 1
ATOM 2237 N N . GLN B 1 75 ? 11.188 -10.023 5.102 1 96 75 GLN B N 1
ATOM 2238 C CA . GLN B 1 75 ? 12.328 -9.68 5.941 1 96 75 GLN B CA 1
ATOM 2239 C C . GLN B 1 75 ? 12.672 -10.812 6.902 1 96 75 GLN B C 1
ATOM 2241 O O . GLN B 1 75 ? 13.836 -11.164 7.066 1 96 75 GLN B O 1
ATOM 2246 N N . MET B 1 76 ? 11.695 -11.367 7.523 1 94.88 76 MET B N 1
ATOM 2247 C CA . MET B 1 76 ? 11.891 -12.477 8.453 1 94.88 76 MET B CA 1
ATOM 2248 C C . MET B 1 76 ? 12.508 -13.68 7.742 1 94.88 76 MET B C 1
ATOM 2250 O O . MET B 1 76 ? 13.438 -14.297 8.266 1 94.88 76 MET B O 1
ATOM 2254 N N . ALA B 1 77 ? 12.016 -13.945 6.594 1 95.44 77 ALA B N 1
ATOM 2255 C CA . ALA B 1 77 ? 12.477 -15.109 5.84 1 95.44 77 ALA B CA 1
ATOM 2256 C C . ALA B 1 77 ? 13.945 -14.961 5.441 1 95.44 77 ALA B C 1
ATOM 2258 O O . ALA B 1 77 ? 14.742 -15.883 5.633 1 95.44 77 ALA B O 1
ATOM 2259 N N . ASP B 1 78 ? 14.281 -13.773 4.926 1 95 78 ASP B N 1
ATOM 2260 C CA . ASP B 1 78 ? 15.648 -13.555 4.465 1 95 78 ASP B CA 1
ATOM 2261 C C . ASP B 1 78 ? 16.625 -13.5 5.641 1 95 78 ASP B C 1
ATOM 2263 O O . ASP B 1 78 ? 17.75 -13.984 5.539 1 95 78 ASP B O 1
ATOM 2267 N N . LYS B 1 79 ? 16.234 -12.977 6.727 1 92.19 79 LYS B N 1
ATOM 2268 C CA . LYS B 1 79 ? 17.062 -12.945 7.926 1 92.19 79 LYS B CA 1
ATOM 2269 C C . LYS B 1 79 ? 17.328 -14.352 8.453 1 92.19 79 LYS B C 1
ATOM 2271 O O . LYS B 1 79 ? 18.422 -14.641 8.945 1 92.19 79 LYS B O 1
ATOM 2276 N N . ALA B 1 80 ? 16.359 -15.188 8.258 1 90.94 80 ALA B N 1
ATOM 2277 C CA . ALA B 1 80 ? 16.453 -16.547 8.758 1 90.94 80 ALA B CA 1
ATOM 2278 C C . ALA B 1 80 ? 17.203 -17.438 7.766 1 90.94 80 ALA B C 1
ATOM 2280 O O . ALA B 1 80 ? 17.484 -18.609 8.062 1 90.94 80 ALA B O 1
ATOM 2281 N N . GLY B 1 81 ? 17.609 -16.859 6.629 1 83.56 81 GLY B N 1
ATOM 2282 C CA . GLY B 1 81 ? 18.328 -17.609 5.621 1 83.56 81 GLY B CA 1
ATOM 2283 C C . GLY B 1 81 ? 17.484 -18.703 4.977 1 83.56 81 GLY B C 1
ATOM 2284 O O . GLY B 1 81 ? 17.984 -19.781 4.676 1 83.56 81 GLY B O 1
ATOM 2285 N N . LYS B 1 82 ? 16.281 -18.344 4.91 1 66.81 82 LYS B N 1
ATOM 2286 C CA . LYS B 1 82 ? 15.367 -19.344 4.352 1 66.81 82 LYS B CA 1
ATOM 2287 C C . LYS B 1 82 ? 15.289 -19.234 2.832 1 66.81 82 LYS B C 1
ATOM 2289 O O . LYS B 1 82 ? 15.227 -18.125 2.295 1 66.81 82 LYS B O 1
ATOM 2294 N N . GLY B 1 83 ? 15.391 -20.359 2.268 1 60.88 83 GLY B N 1
ATOM 2295 C CA . GLY B 1 83 ? 15.141 -20.484 0.841 1 60.88 83 GLY B CA 1
ATOM 2296 C C . GLY B 1 83 ? 16.297 -20 -0.014 1 60.88 83 GLY B C 1
ATOM 2297 O O . GLY B 1 83 ? 17.312 -19.547 0.51 1 60.88 83 GLY B O 1
ATOM 2298 N N . THR B 1 84 ? 16.359 -20.391 -1.257 1 64.12 84 THR B N 1
ATOM 2299 C CA . THR B 1 84 ? 17.344 -20 -2.254 1 64.12 84 THR B CA 1
ATOM 2300 C C . THR B 1 84 ? 16.938 -18.688 -2.912 1 64.12 84 THR B C 1
ATOM 2302 O O . THR B 1 84 ? 17.672 -18.156 -3.758 1 64.12 84 THR B O 1
ATOM 2305 N N . ASN B 1 85 ? 15.859 -18.156 -2.367 1 77.69 85 ASN B N 1
ATOM 2306 C CA . ASN B 1 85 ? 15.312 -16.906 -2.893 1 77.69 85 ASN B CA 1
ATOM 2307 C C . ASN B 1 85 ? 15.516 -15.758 -1.92 1 77.69 85 ASN B C 1
ATOM 2309 O O . ASN B 1 85 ? 15.773 -15.977 -0.733 1 77.69 85 ASN B O 1
ATOM 2313 N N . LYS B 1 86 ? 15.703 -14.547 -2.494 1 89.06 86 LYS B N 1
ATOM 2314 C CA . LYS B 1 86 ? 15.664 -13.336 -1.682 1 89.06 86 LYS B CA 1
ATOM 2315 C C . LYS B 1 86 ? 14.297 -12.656 -1.773 1 89.06 86 LYS B C 1
ATOM 2317 O O . LYS B 1 86 ? 14.055 -11.859 -2.682 1 89.06 86 LYS B O 1
ATOM 2322 N N . TYR B 1 87 ? 13.5 -12.969 -0.761 1 94.31 87 TYR B N 1
ATOM 2323 C CA . TYR B 1 87 ? 12.117 -12.516 -0.823 1 94.31 87 TYR B CA 1
ATOM 2324 C C . TYR B 1 87 ? 12.023 -11.008 -0.644 1 94.31 87 TYR B C 1
ATOM 2326 O O . TYR B 1 87 ? 11.102 -10.375 -1.148 1 94.31 87 TYR B O 1
ATOM 2334 N N . LEU B 1 88 ? 12.969 -10.469 0.103 1 94.94 88 LEU B N 1
ATOM 2335 C CA . LEU B 1 88 ? 13.008 -9.023 0.331 1 94.94 88 LEU B CA 1
ATOM 2336 C C . LEU B 1 88 ? 13.68 -8.305 -0.831 1 94.94 88 LEU B C 1
ATOM 2338 O O . LEU B 1 88 ? 13.438 -7.121 -1.061 1 94.94 88 LEU B O 1
ATOM 2342 N N . GLY B 1 89 ? 14.508 -8.945 -1.584 1 92.25 89 GLY B N 1
ATOM 2343 C CA . GLY B 1 89 ? 15.383 -8.359 -2.582 1 92.25 89 GLY B CA 1
ATOM 2344 C C . GLY B 1 89 ? 16.812 -8.219 -2.109 1 92.25 89 GLY B C 1
ATOM 2345 O O . GLY B 1 89 ? 17.094 -8.289 -0.909 1 92.25 89 GLY B O 1
ATOM 2346 N N . GLU B 1 90 ? 17.703 -7.988 -3.043 1 90.31 90 GLU B N 1
ATOM 2347 C CA . GLU B 1 90 ? 19.141 -8.016 -2.764 1 90.31 90 GLU B CA 1
ATOM 2348 C C . GLU B 1 90 ? 19.656 -6.629 -2.369 1 90.31 90 GLU B C 1
ATOM 2350 O O . GLU B 1 90 ? 20.656 -6.512 -1.659 1 90.31 90 GLU B O 1
ATOM 2355 N N . ASN B 1 91 ? 19 -5.637 -2.865 1 91.44 91 ASN B N 1
ATOM 2356 C CA . ASN B 1 91 ? 19.422 -4.266 -2.596 1 91.44 91 ASN B CA 1
ATOM 2357 C C . ASN B 1 91 ? 18.234 -3.311 -2.559 1 91.44 91 ASN B C 1
ATOM 2359 O O . ASN B 1 91 ? 17.094 -3.719 -2.801 1 91.44 91 ASN B O 1
ATOM 2363 N N . GLU B 1 92 ? 18.516 -2.102 -2.242 1 91.81 92 GLU B N 1
ATOM 2364 C CA . GLU B 1 92 ? 17.453 -1.124 -2.025 1 91.81 92 GLU B CA 1
ATOM 2365 C C . GLU B 1 92 ? 16.656 -0.875 -3.307 1 91.81 92 GLU B C 1
ATOM 2367 O O . GLU B 1 92 ? 15.453 -0.648 -3.26 1 91.81 92 GLU B O 1
ATOM 2372 N N . ASN B 1 93 ? 17.328 -0.904 -4.441 1 91.25 93 ASN B N 1
ATOM 2373 C CA . ASN B 1 93 ? 16.625 -0.71 -5.699 1 91.25 93 ASN B CA 1
ATOM 2374 C C . ASN B 1 93 ? 15.586 -1.807 -5.938 1 91.25 93 ASN B C 1
ATOM 2376 O O . ASN B 1 93 ? 14.445 -1.521 -6.309 1 91.25 93 ASN B O 1
ATOM 2380 N N . GLU B 1 94 ? 15.984 -3.031 -5.695 1 92.38 94 GLU B N 1
ATOM 2381 C CA . GLU B 1 94 ? 15.055 -4.148 -5.848 1 92.38 94 GLU B CA 1
ATOM 2382 C C . GLU B 1 94 ? 13.93 -4.07 -4.824 1 92.38 94 GLU B C 1
ATOM 2384 O O . GLU B 1 94 ? 12.773 -4.363 -5.141 1 92.38 94 GLU B O 1
ATOM 2389 N N . ARG B 1 95 ? 14.242 -3.645 -3.627 1 95.44 95 ARG B N 1
ATOM 2390 C CA . ARG B 1 95 ? 13.234 -3.523 -2.576 1 95.44 95 ARG B CA 1
ATOM 2391 C C . ARG B 1 95 ? 12.227 -2.424 -2.906 1 95.44 95 ARG B C 1
ATOM 2393 O O . ARG B 1 95 ? 11.023 -2.6 -2.711 1 95.44 95 ARG B O 1
ATOM 2400 N N . SER B 1 96 ? 12.727 -1.349 -3.426 1 95.69 96 SER B N 1
ATOM 2401 C CA . SER B 1 96 ? 11.852 -0.244 -3.803 1 95.69 96 SER B CA 1
ATOM 2402 C C . SER B 1 96 ? 10.922 -0.637 -4.949 1 95.69 96 SER B C 1
ATOM 2404 O O . SER B 1 96 ? 9.742 -0.294 -4.945 1 95.69 96 SER B O 1
ATOM 2406 N N . THR B 1 97 ? 11.461 -1.365 -5.855 1 93.62 97 THR B N 1
ATOM 2407 C CA . THR B 1 97 ? 10.641 -1.858 -6.957 1 93.62 97 THR B CA 1
ATOM 2408 C C . THR B 1 97 ? 9.586 -2.834 -6.449 1 93.62 97 THR B C 1
ATOM 2410 O O . THR B 1 97 ? 8.43 -2.777 -6.871 1 93.62 97 THR B O 1
ATOM 2413 N N . ALA B 1 98 ? 9.977 -3.684 -5.551 1 96 98 ALA B N 1
ATOM 2414 C CA . ALA B 1 98 ? 9.023 -4.621 -4.953 1 96 98 ALA B CA 1
ATOM 2415 C C . ALA B 1 98 ? 7.887 -3.883 -4.258 1 96 98 ALA B C 1
ATOM 2417 O O . ALA B 1 98 ? 6.727 -4.297 -4.344 1 96 98 ALA B O 1
ATOM 2418 N N . ARG B 1 99 ? 8.227 -2.816 -3.633 1 97.56 99 ARG B N 1
ATOM 2419 C CA . ARG B 1 99 ? 7.207 -2.006 -2.967 1 97.56 99 ARG B CA 1
ATOM 2420 C C . ARG B 1 99 ? 6.254 -1.382 -3.98 1 97.56 99 ARG B C 1
ATOM 2422 O O . ARG B 1 99 ? 5.047 -1.299 -3.736 1 97.56 99 ARG B O 1
ATOM 2429 N N . SER B 1 100 ? 6.766 -0.948 -5.094 1 96.25 100 SER B N 1
ATOM 2430 C CA . SER B 1 100 ? 5.906 -0.437 -6.156 1 96.25 100 SER B CA 1
ATOM 2431 C C . SER B 1 100 ? 4.953 -1.515 -6.664 1 96.25 100 SER B C 1
ATOM 2433 O O . SER B 1 100 ? 3.77 -1.248 -6.891 1 96.25 100 SER B O 1
ATOM 2435 N N . LEU B 1 101 ? 5.477 -2.678 -6.789 1 96.19 101 LEU B N 1
ATOM 2436 C CA . LEU B 1 101 ? 4.656 -3.795 -7.242 1 96.19 101 LEU B CA 1
ATOM 2437 C C . LEU B 1 101 ? 3.539 -4.09 -6.242 1 96.19 101 LEU B C 1
ATOM 2439 O O . LEU B 1 101 ? 2.393 -4.312 -6.637 1 96.19 101 LEU B O 1
ATOM 2443 N N . CYS B 1 102 ? 3.85 -4.047 -4.969 1 97.19 102 CYS B N 1
ATOM 2444 C CA . CYS B 1 102 ? 2.852 -4.301 -3.936 1 97.19 102 CYS B CA 1
ATOM 2445 C C . CYS B 1 102 ? 1.733 -3.27 -3.99 1 97.19 102 CYS B C 1
ATOM 2447 O O . CYS B 1 102 ? 0.555 -3.619 -3.908 1 97.19 102 CYS B O 1
ATOM 2449 N N . SER B 1 103 ? 2.191 -2.088 -4.094 1 96.94 103 SER B N 1
ATOM 2450 C CA . SER B 1 103 ? 1.197 -1.021 -4.145 1 96.94 103 SER B CA 1
ATOM 2451 C C . SER B 1 103 ? 0.332 -1.132 -5.395 1 96.94 103 SER B C 1
ATOM 2453 O O . SER B 1 103 ? -0.885 -0.94 -5.332 1 96.94 103 SER B O 1
ATOM 2455 N N . ALA B 1 104 ? 0.916 -1.447 -6.492 1 96.31 104 ALA B N 1
ATOM 2456 C CA . ALA B 1 104 ? 0.17 -1.651 -7.73 1 96.31 104 ALA B CA 1
ATOM 2457 C C . ALA B 1 104 ? -0.81 -2.812 -7.598 1 96.31 104 ALA B C 1
ATOM 2459 O O . ALA B 1 104 ? -1.937 -2.744 -8.094 1 96.31 104 ALA B O 1
ATOM 2460 N N . ALA B 1 105 ? -0.36 -3.83 -6.953 1 97.56 105 ALA B N 1
ATOM 2461 C CA . ALA B 1 105 ? -1.237 -4.973 -6.715 1 97.56 105 ALA B CA 1
ATOM 2462 C C . ALA B 1 105 ? -2.473 -4.559 -5.918 1 97.56 105 ALA B C 1
ATOM 2464 O O . ALA B 1 105 ? -3.578 -5.035 -6.184 1 97.56 105 ALA B O 1
ATOM 2465 N N . CYS B 1 106 ? -2.25 -3.703 -4.965 1 96.44 106 CYS B N 1
ATOM 2466 C CA . CYS B 1 106 ? -3.365 -3.189 -4.176 1 96.44 106 CYS B CA 1
ATOM 2467 C C . CYS B 1 106 ? -4.363 -2.451 -5.062 1 96.44 106 CYS B C 1
ATOM 2469 O O . CYS B 1 106 ? -5.574 -2.643 -4.934 1 96.44 106 CYS B O 1
ATOM 2471 N N . ASP B 1 107 ? -3.867 -1.665 -5.961 1 95.31 107 ASP B N 1
ATOM 2472 C CA . ASP B 1 107 ? -4.73 -0.917 -6.871 1 95.31 107 ASP B CA 1
ATOM 2473 C C . ASP B 1 107 ? -5.543 -1.86 -7.754 1 95.31 107 ASP B C 1
ATOM 2475 O O . ASP B 1 107 ? -6.754 -1.688 -7.906 1 95.31 107 ASP B O 1
ATOM 2479 N N . LEU B 1 108 ? -4.859 -2.814 -8.281 1 96.69 108 LEU B N 1
ATOM 2480 C CA . LEU B 1 108 ? -5.523 -3.775 -9.156 1 96.69 108 LEU B CA 1
ATOM 2481 C C . LEU B 1 108 ? -6.59 -4.559 -8.391 1 96.69 108 LEU B C 1
ATOM 2483 O O . LEU B 1 108 ? -7.695 -4.758 -8.891 1 96.69 108 LEU B O 1
ATOM 2487 N N . ARG B 1 109 ? -6.316 -4.953 -7.199 1 95.69 109 ARG B N 1
ATOM 2488 C CA . ARG B 1 109 ? -7.258 -5.703 -6.371 1 95.69 109 ARG B CA 1
ATOM 2489 C C . ARG B 1 109 ? -8.492 -4.863 -6.047 1 95.69 109 ARG B C 1
ATOM 2491 O O . ARG B 1 109 ? -9.609 -5.371 -6.043 1 95.69 109 ARG B O 1
ATOM 2498 N N . ARG B 1 110 ? -8.234 -3.643 -5.773 1 92.62 110 ARG B N 1
ATOM 2499 C CA . ARG B 1 110 ? -9.344 -2.76 -5.445 1 92.62 110 ARG B CA 1
ATOM 2500 C C . ARG B 1 110 ? -10.305 -2.627 -6.625 1 92.62 110 ARG B C 1
ATOM 2502 O O . ARG B 1 110 ? -11.523 -2.641 -6.445 1 92.62 110 ARG B O 1
ATOM 2509 N N . GLU B 1 111 ? -9.719 -2.48 -7.793 1 93.62 111 GLU B N 1
ATOM 2510 C CA . GLU B 1 111 ? -10.547 -2.396 -8.992 1 93.62 111 GLU B CA 1
ATOM 2511 C C . GLU B 1 111 ? -11.32 -3.691 -9.219 1 93.62 111 GLU B C 1
ATOM 2513 O O . GLU B 1 111 ? -12.5 -3.664 -9.586 1 93.62 111 GLU B O 1
ATOM 2518 N N . SER B 1 112 ? -10.633 -4.766 -9.008 1 95.38 112 SER B N 1
ATOM 2519 C CA . SER B 1 112 ? -11.281 -6.066 -9.156 1 95.38 112 SER B CA 1
ATOM 2520 C C . SER B 1 112 ? -12.383 -6.258 -8.125 1 95.38 112 SER B C 1
ATOM 2522 O O . SER B 1 112 ? -13.445 -6.801 -8.445 1 95.38 112 SER B O 1
ATOM 2524 N N . LEU B 1 113 ? -12.172 -5.836 -6.902 1 91.44 113 LEU B N 1
ATOM 2525 C CA . LEU B 1 113 ? -13.156 -5.949 -5.832 1 91.44 113 LEU B CA 1
ATOM 2526 C C . LEU B 1 113 ? -14.391 -5.109 -6.137 1 91.44 113 LEU B C 1
ATOM 2528 O O . LEU B 1 113 ? -15.516 -5.531 -5.867 1 91.44 113 LEU B O 1
ATOM 2532 N N . ALA B 1 114 ? -14.133 -3.885 -6.652 1 90 114 ALA B N 1
ATOM 2533 C CA . ALA B 1 114 ? -15.258 -3.023 -7.02 1 90 114 ALA B CA 1
ATOM 2534 C C . ALA B 1 114 ? -16.141 -3.697 -8.062 1 90 114 ALA B C 1
ATOM 2536 O O . ALA B 1 114 ? -17.375 -3.646 -7.965 1 90 114 ALA B O 1
ATOM 2537 N N . MET B 1 115 ? -15.484 -4.34 -9.039 1 94.06 115 MET B N 1
ATOM 2538 C CA . MET B 1 115 ? -16.219 -5.074 -10.07 1 94.06 115 MET B CA 1
ATOM 2539 C C . MET B 1 115 ? -17.016 -6.219 -9.469 1 94.06 115 MET B C 1
ATOM 2541 O O . MET B 1 115 ? -18.188 -6.402 -9.789 1 94.06 115 MET B O 1
ATOM 2545 N N . ARG B 1 116 ? -16.484 -6.941 -8.586 1 91.31 116 ARG B N 1
ATOM 2546 C CA . ARG B 1 116 ? -17.141 -8.102 -7.98 1 91.31 116 ARG B CA 1
ATOM 2547 C C . ARG B 1 116 ? -18.297 -7.68 -7.09 1 91.31 116 ARG B C 1
ATOM 2549 O O . ARG B 1 116 ? -19.328 -8.359 -7.035 1 91.31 116 ARG B O 1
ATOM 2556 N N . LYS B 1 117 ? -18.109 -6.609 -6.371 1 89.12 117 LYS B N 1
ATOM 2557 C CA . LYS B 1 117 ? -19.156 -6.098 -5.488 1 89.12 117 LYS B CA 1
ATOM 2558 C C . LYS B 1 117 ? -20.375 -5.637 -6.285 1 89.12 117 LYS B C 1
ATOM 2560 O O . LYS B 1 117 ? -21.516 -5.82 -5.852 1 89.12 117 LYS B O 1
ATOM 2565 N N . GLU B 1 118 ? -20.094 -4.977 -7.371 1 90.62 118 GLU B N 1
ATOM 2566 C CA . GLU B 1 118 ? -21.203 -4.578 -8.234 1 90.62 118 GLU B CA 1
ATOM 2567 C C . GLU B 1 118 ? -21.922 -5.797 -8.812 1 90.62 118 GLU B C 1
ATOM 2569 O O . GLU B 1 118 ? -23.141 -5.824 -8.875 1 90.62 118 GLU B O 1
ATOM 2574 N N . GLY B 1 119 ? -21.219 -6.766 -9.328 1 90.25 119 GLY B N 1
ATOM 2575 C CA . GLY B 1 119 ? -21.719 -8.109 -9.586 1 90.25 119 GLY B CA 1
ATOM 2576 C C . GLY B 1 119 ? -22.469 -8.219 -10.891 1 90.25 119 GLY B C 1
ATOM 2577 O O . GLY B 1 119 ? -22.844 -9.32 -11.312 1 90.25 119 GLY B O 1
ATOM 2578 N N . SER B 1 120 ? -22.656 -7.086 -11.602 1 93.69 120 SER B N 1
ATOM 2579 C CA . SER B 1 120 ? -23.406 -7.145 -12.859 1 93.69 120 SER B CA 1
ATOM 2580 C C . SER B 1 120 ? -22.516 -7.594 -14.008 1 93.69 120 SER B C 1
ATOM 2582 O O . SER B 1 120 ? -21.297 -7.48 -13.938 1 93.69 120 SER B O 1
ATOM 2584 N N . ASN B 1 121 ? -23.141 -8.133 -14.977 1 94.5 121 ASN B N 1
ATOM 2585 C CA . ASN B 1 121 ? -22.406 -8.477 -16.203 1 94.5 121 ASN B CA 1
ATOM 2586 C C . ASN B 1 121 ? -21.797 -7.242 -16.844 1 94.5 121 ASN B C 1
ATOM 2588 O O . ASN B 1 121 ? -20.719 -7.328 -17.453 1 94.5 121 ASN B O 1
ATOM 2592 N N . ASP B 1 122 ? -22.469 -6.172 -16.656 1 95.44 122 ASP B N 1
ATOM 2593 C CA . ASP B 1 122 ? -21.953 -4.926 -17.203 1 95.44 122 ASP B CA 1
ATOM 2594 C C . ASP B 1 122 ? -20.656 -4.516 -16.5 1 95.44 122 ASP B C 1
ATOM 2596 O O . ASP B 1 122 ? -19.719 -4.051 -17.141 1 95.44 122 ASP B O 1
ATOM 2600 N N . ALA B 1 123 ? -20.625 -4.711 -15.258 1 94.94 123 ALA B N 1
ATOM 2601 C CA . ALA B 1 123 ? -19.422 -4.391 -14.492 1 94.94 123 ALA B CA 1
ATOM 2602 C C . ALA B 1 123 ? -18.25 -5.262 -14.938 1 94.94 123 ALA B C 1
ATOM 2604 O O . ALA B 1 123 ? -17.125 -4.773 -15.086 1 94.94 123 ALA B O 1
ATOM 2605 N N . LYS B 1 124 ? -18.531 -6.488 -15.164 1 95.44 124 LYS B N 1
ATOM 2606 C CA . LYS B 1 124 ? -17.5 -7.418 -15.633 1 95.44 124 LYS B CA 1
ATOM 2607 C C . LYS B 1 124 ? -17 -7.031 -17.016 1 95.44 124 LYS B C 1
ATOM 2609 O O . LYS B 1 124 ? -15.789 -7.039 -17.266 1 95.44 124 LYS B O 1
ATOM 2614 N N . ARG B 1 125 ? -17.938 -6.715 -17.844 1 95.69 125 ARG B N 1
ATOM 2615 C CA . ARG B 1 125 ? -17.578 -6.312 -19.203 1 95.69 125 ARG B CA 1
ATOM 2616 C C . ARG B 1 125 ? -16.703 -5.059 -19.188 1 95.69 125 ARG B C 1
ATOM 2618 O O . ARG B 1 125 ? -15.703 -4.984 -19.906 1 95.69 125 ARG B O 1
ATOM 2625 N N . LYS B 1 126 ? -17.141 -4.133 -18.406 1 95.56 126 LYS B N 1
ATOM 2626 C CA . LYS B 1 126 ? -16.391 -2.879 -18.312 1 95.56 126 LYS B CA 1
ATOM 2627 C C . LYS B 1 126 ? -14.992 -3.109 -17.75 1 95.56 126 LYS B C 1
ATOM 2629 O O . LYS B 1 126 ? -14.016 -2.531 -18.219 1 95.56 126 LYS B O 1
ATOM 2634 N N . PHE B 1 127 ? -14.914 -3.951 -16.797 1 96.94 127 PHE B N 1
ATOM 2635 C CA . PHE B 1 127 ? -13.625 -4.289 -16.203 1 96.94 127 PHE B CA 1
ATOM 2636 C C . PHE B 1 127 ? -12.711 -4.949 -17.219 1 96.94 127 PHE B C 1
ATOM 2638 O O . PHE B 1 127 ? -11.547 -4.566 -17.359 1 96.94 127 PHE B O 1
ATOM 2645 N N . LYS B 1 128 ? -13.18 -5.871 -17.953 1 96.31 128 LYS B N 1
ATOM 2646 C CA . LYS B 1 128 ? -12.422 -6.613 -18.953 1 96.31 128 LYS B CA 1
ATOM 2647 C C . LYS B 1 128 ? -11.969 -5.695 -20.078 1 96.31 128 LYS B C 1
ATOM 2649 O O . LYS B 1 128 ? -10.867 -5.852 -20.609 1 96.31 128 LYS B O 1
ATOM 2654 N N . ALA B 1 129 ? -12.812 -4.715 -20.359 1 95.75 129 ALA B N 1
ATOM 2655 C CA . ALA B 1 129 ? -12.562 -3.873 -21.531 1 95.75 129 ALA B CA 1
ATOM 2656 C C . ALA B 1 129 ? -11.672 -2.686 -21.172 1 95.75 129 ALA B C 1
ATOM 2658 O O . ALA B 1 129 ? -10.812 -2.285 -21.953 1 95.75 129 ALA B O 1
ATOM 2659 N N . ASP B 1 130 ? -11.891 -2.186 -19.938 1 94.56 130 ASP B N 1
ATOM 2660 C CA . ASP B 1 130 ? -11.32 -0.87 -19.656 1 94.56 130 ASP B CA 1
ATOM 2661 C C . ASP B 1 130 ? -10.203 -0.96 -18.625 1 94.56 130 ASP B C 1
ATOM 2663 O O . ASP B 1 130 ? -9.312 -0.106 -18.594 1 94.56 130 ASP B O 1
ATOM 2667 N N . VAL B 1 131 ? -10.234 -1.929 -17.766 1 94.69 131 VAL B N 1
ATOM 2668 C CA . VAL B 1 131 ? -9.312 -1.974 -16.625 1 94.69 131 VAL B CA 1
ATOM 2669 C C . VAL B 1 131 ? -8.242 -3.031 -16.875 1 94.69 131 VAL B C 1
ATOM 2671 O O . VAL B 1 131 ? -7.043 -2.73 -16.859 1 94.69 131 VAL B O 1
ATOM 2674 N N . LEU B 1 132 ? -8.648 -4.207 -17.219 1 96.19 132 LEU B N 1
ATOM 2675 C CA . LEU B 1 132 ? -7.773 -5.371 -17.281 1 96.19 132 LEU B CA 1
ATOM 2676 C C . LEU B 1 132 ? -6.68 -5.172 -18.328 1 96.19 132 LEU B C 1
ATOM 2678 O O . LEU B 1 132 ? -5.508 -5.457 -18.062 1 96.19 132 LEU B O 1
ATOM 2682 N N . PRO B 1 133 ? -7 -4.605 -19.5 1 95.06 133 PRO B N 1
ATOM 2683 C CA . PRO B 1 133 ? -5.961 -4.484 -20.531 1 95.06 133 PRO B CA 1
ATOM 2684 C C . PRO B 1 133 ? -4.816 -3.562 -20.109 1 95.06 133 PRO B C 1
ATOM 2686 O O . PRO B 1 133 ? -3.658 -3.814 -20.438 1 95.06 133 PRO B O 1
ATOM 2689 N N . VAL B 1 134 ? -5.098 -2.578 -19.328 1 92.94 134 VAL B N 1
ATOM 2690 C CA . VAL B 1 134 ? -4.074 -1.646 -18.859 1 92.94 134 VAL B CA 1
ATOM 2691 C C . VAL B 1 134 ? -3.102 -2.365 -17.938 1 92.94 134 VAL B C 1
ATOM 2693 O O . VAL B 1 134 ? -1.888 -2.328 -18.141 1 92.94 134 VAL B O 1
ATOM 2696 N N . TRP B 1 135 ? -3.627 -3.039 -17.031 1 96.5 135 TRP B N 1
ATOM 2697 C CA . TRP B 1 135 ? -2.82 -3.697 -16.016 1 96.5 135 TRP B CA 1
ATOM 2698 C C . TRP B 1 135 ? -2.094 -4.906 -16.578 1 96.5 135 TRP B C 1
ATOM 2700 O O . TRP B 1 135 ? -0.884 -5.062 -16.391 1 96.5 135 TRP B O 1
ATOM 2710 N N . PHE B 1 136 ? -2.814 -5.766 -17.297 1 97.06 136 PHE B N 1
ATOM 2711 C CA . PHE B 1 136 ? -2.215 -7.004 -17.797 1 97.06 136 PHE B CA 1
ATOM 2712 C C . PHE B 1 136 ? -1.191 -6.715 -18.891 1 97.06 136 PHE B C 1
ATOM 2714 O O . PHE B 1 136 ? -0.183 -7.414 -19 1 97.06 136 PHE B O 1
ATOM 2721 N N . ALA B 1 137 ? -1.422 -5.648 -19.656 1 95.25 137 ALA B N 1
ATOM 2722 C CA . ALA B 1 137 ? -0.425 -5.273 -20.656 1 95.25 137 ALA B CA 1
ATOM 2723 C C . ALA B 1 137 ? 0.857 -4.777 -20 1 95.25 137 ALA B C 1
ATOM 2725 O O . ALA B 1 137 ? 1.96 -5.125 -20.422 1 95.25 137 ALA B O 1
ATOM 2726 N N . ALA B 1 138 ? 0.709 -3.963 -19.031 1 93.81 138 ALA B N 1
ATOM 2727 C CA . ALA B 1 138 ? 1.876 -3.473 -18.297 1 93.81 138 ALA B CA 1
ATOM 2728 C C . ALA B 1 138 ? 2.648 -4.625 -17.656 1 93.81 138 ALA B C 1
ATOM 2730 O O . ALA B 1 138 ? 3.877 -4.684 -17.75 1 93.81 138 ALA B O 1
ATOM 2731 N N . LEU B 1 139 ? 1.945 -5.535 -17.078 1 95.19 139 LEU B N 1
ATOM 2732 C CA . LEU B 1 139 ? 2.57 -6.676 -16.406 1 95.19 139 LEU B CA 1
ATOM 2733 C C . LEU B 1 139 ? 3.213 -7.609 -17.438 1 95.19 139 LEU B C 1
ATOM 2735 O O . LEU B 1 139 ? 4.25 -8.219 -17.156 1 95.19 139 LEU B O 1
ATOM 2739 N N . ASP B 1 140 ? 2.584 -7.73 -18.562 1 94.69 140 ASP B N 1
ATOM 2740 C CA . ASP B 1 140 ? 3.15 -8.547 -19.625 1 94.69 140 ASP B CA 1
ATOM 2741 C C . ASP B 1 140 ? 4.504 -7.992 -20.078 1 94.69 140 ASP B C 1
ATOM 2743 O O . ASP B 1 140 ? 5.441 -8.758 -20.312 1 94.69 140 ASP B O 1
ATOM 2747 N N . LYS B 1 141 ? 4.582 -6.738 -20.156 1 91.12 141 LYS B N 1
ATOM 2748 C CA . LYS B 1 141 ? 5.848 -6.098 -20.5 1 91.12 141 LYS B CA 1
ATOM 2749 C C . LYS B 1 141 ? 6.902 -6.34 -19.422 1 91.12 141 LYS B C 1
ATOM 2751 O O . LYS B 1 141 ? 8.062 -6.613 -19.75 1 91.12 141 LYS B O 1
ATOM 2756 N N . LEU B 1 142 ? 6.5 -6.277 -18.219 1 90.12 142 LEU B N 1
ATOM 2757 C CA . LEU B 1 142 ? 7.43 -6.484 -17.125 1 90.12 142 LEU B CA 1
ATOM 2758 C C . LEU B 1 142 ? 7.895 -7.938 -17.062 1 90.12 142 LEU B C 1
ATOM 2760 O O . LEU B 1 142 ? 9.008 -8.219 -16.609 1 90.12 142 LEU B O 1
ATOM 2764 N N . ALA B 1 143 ? 7.086 -8.812 -17.547 1 91.62 143 ALA B N 1
ATOM 2765 C CA . ALA B 1 143 ? 7.344 -10.242 -17.422 1 91.62 143 ALA B CA 1
ATOM 2766 C C . ALA B 1 143 ? 8.32 -10.719 -18.484 1 91.62 143 ALA B C 1
ATOM 2768 O O . ALA B 1 143 ? 8.836 -11.836 -18.422 1 91.62 143 ALA B O 1
ATOM 2769 N N . VAL B 1 144 ? 8.648 -9.844 -19.453 1 83.75 144 VAL B N 1
ATOM 2770 C CA . VAL B 1 144 ? 9.547 -10.227 -20.531 1 83.75 144 VAL B CA 1
ATOM 2771 C C . VAL B 1 144 ? 10.914 -10.602 -19.969 1 83.75 144 VAL B C 1
ATOM 2773 O O . VAL B 1 144 ? 11.523 -11.578 -20.406 1 83.75 144 VAL B O 1
ATOM 2776 N N . ALA B 1 145 ? 11.344 -9.891 -19.016 1 72.38 145 ALA B N 1
ATOM 2777 C CA . ALA B 1 145 ? 12.688 -10.078 -18.469 1 72.38 145 ALA B CA 1
ATOM 2778 C C . ALA B 1 145 ? 12.688 -11.172 -17.406 1 72.38 145 ALA B C 1
ATOM 2780 O O . ALA B 1 145 ? 13.742 -11.516 -16.859 1 72.38 145 ALA B O 1
ATOM 2781 N N . SER B 1 146 ? 11.594 -11.773 -17.094 1 65 146 SER B N 1
ATOM 2782 C CA . SER B 1 146 ? 11.445 -12.672 -15.953 1 65 146 SER B CA 1
ATOM 2783 C C . SER B 1 146 ? 11.312 -14.125 -16.406 1 65 146 SER B C 1
ATOM 2785 O O . SER B 1 146 ? 10.414 -14.836 -15.953 1 65 146 SER B O 1
ATOM 2787 N N . ASN B 1 147 ? 12.188 -14.578 -17.25 1 57.62 147 ASN B N 1
ATOM 2788 C CA . ASN B 1 147 ? 12.008 -15.883 -17.875 1 57.62 147 ASN B CA 1
ATOM 2789 C C . ASN B 1 147 ? 12.672 -16.984 -17.062 1 57.62 147 ASN B C 1
ATOM 2791 O O . ASN B 1 147 ? 12.727 -18.141 -17.5 1 57.62 147 ASN B O 1
ATOM 2795 N N . ASP B 1 148 ? 13.07 -16.609 -15.875 1 61 148 ASP B N 1
ATOM 2796 C CA . ASP B 1 148 ? 13.562 -17.656 -15 1 61 148 ASP B CA 1
ATOM 2797 C C . ASP B 1 148 ? 12.711 -17.766 -13.734 1 61 148 ASP B C 1
ATOM 2799 O O . ASP B 1 148 ? 12.039 -16.797 -13.352 1 61 148 ASP B O 1
ATOM 2803 N N . GLU B 1 149 ? 12.578 -19.109 -13.242 1 58.19 149 GLU B N 1
ATOM 2804 C CA . GLU B 1 149 ? 11.664 -19.438 -12.156 1 58.19 149 GLU B CA 1
ATOM 2805 C C . GLU B 1 149 ? 11.891 -18.531 -10.945 1 58.19 149 GLU B C 1
ATOM 2807 O O . GLU B 1 149 ? 10.961 -18.234 -10.195 1 58.19 149 GLU B O 1
ATOM 2812 N N . ASP B 1 150 ? 13.016 -18.109 -10.812 1 65.69 150 ASP B N 1
ATOM 2813 C CA . ASP B 1 150 ? 13.312 -17.344 -9.609 1 65.69 150 ASP B CA 1
ATOM 2814 C C . ASP B 1 150 ? 13.398 -15.852 -9.93 1 65.69 150 ASP B C 1
ATOM 2816 O O . ASP B 1 150 ? 13.656 -15.031 -9.039 1 65.69 150 ASP B O 1
ATOM 2820 N N . LYS B 1 151 ? 12.961 -15.656 -11.133 1 77.62 151 LYS B N 1
ATOM 2821 C CA . LYS B 1 151 ? 13.117 -14.242 -11.477 1 77.62 151 LYS B CA 1
ATOM 2822 C C . LYS B 1 151 ? 11.805 -13.484 -11.297 1 77.62 151 LYS B C 1
ATOM 2824 O O . LYS B 1 151 ? 10.742 -13.984 -11.664 1 77.62 151 LYS B O 1
ATOM 2829 N N . GLY B 1 152 ? 11.812 -12.406 -10.656 1 82.88 152 GLY B N 1
ATOM 2830 C CA . GLY B 1 152 ? 10.695 -11.508 -10.438 1 82.88 152 GLY B CA 1
ATOM 2831 C C . GLY B 1 152 ? 10.398 -10.633 -11.648 1 82.88 152 GLY B C 1
ATOM 2832 O O . GLY B 1 152 ? 10.992 -10.812 -12.711 1 82.88 152 GLY B O 1
ATOM 2833 N N . LEU B 1 153 ? 9.344 -9.938 -11.57 1 88.06 153 LEU B N 1
ATOM 2834 C CA . LEU B 1 153 ? 8.914 -9.031 -12.633 1 88.06 153 LEU B CA 1
ATOM 2835 C C . LEU B 1 153 ? 9.891 -7.875 -12.789 1 88.06 153 LEU B C 1
ATOM 2837 O O . LEU B 1 153 ? 10.523 -7.461 -11.812 1 88.06 153 LEU B O 1
ATOM 2841 N N . GLY B 1 154 ? 10.047 -7.383 -14.031 1 76.25 154 GLY B N 1
ATOM 2842 C CA . GLY B 1 154 ? 10.906 -6.246 -14.336 1 76.25 154 GLY B CA 1
ATOM 2843 C C . GLY B 1 154 ? 12.383 -6.574 -14.242 1 76.25 154 GLY B C 1
ATOM 2844 O O . GLY B 1 154 ? 12.844 -7.555 -14.836 1 76.25 154 GLY B O 1
ATOM 2845 N N . ALA B 1 155 ? 13.039 -5.672 -13.539 1 66.31 155 ALA B N 1
ATOM 2846 C CA . ALA B 1 155 ? 14.484 -5.852 -13.398 1 66.31 155 ALA B CA 1
ATOM 2847 C C . ALA B 1 155 ? 14.812 -6.688 -12.164 1 66.31 155 ALA B C 1
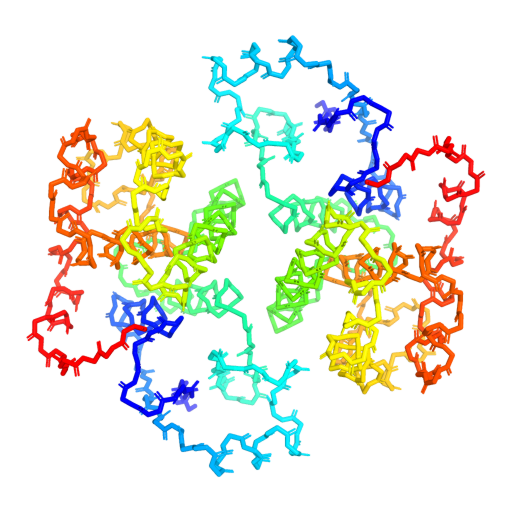ATOM 2849 O O . ALA B 1 155 ? 15.977 -6.777 -11.766 1 66.31 155 ALA B O 1
ATOM 2850 N N . GLY B 1 156 ? 13.781 -7.227 -11.742 1 69.69 156 GLY B N 1
ATOM 2851 C CA . GLY B 1 156 ? 14.008 -7.992 -10.531 1 69.69 156 GLY B CA 1
ATOM 2852 C C . GLY B 1 156 ? 14.773 -9.281 -10.773 1 69.69 156 GLY B C 1
ATOM 2853 O O . GLY B 1 156 ? 14.555 -9.953 -11.781 1 69.69 156 GLY B O 1
ATOM 2854 N N . VAL B 1 157 ? 15.594 -9.539 -9.852 1 76.69 157 VAL B N 1
ATOM 2855 C CA . VAL B 1 157 ? 16.438 -10.719 -9.891 1 76.69 157 VAL B CA 1
ATOM 2856 C C . VAL B 1 157 ? 15.789 -11.852 -9.102 1 76.69 157 VAL B C 1
ATOM 2858 O O . VAL B 1 157 ? 16.031 -13.031 -9.375 1 76.69 157 VAL B O 1
ATOM 2861 N N . HIS B 1 158 ? 14.945 -11.516 -8.281 1 89.19 158 HIS B N 1
ATOM 2862 C CA . HIS B 1 158 ? 14.336 -12.5 -7.387 1 89.19 158 HIS B CA 1
ATOM 2863 C C . HIS B 1 158 ? 12.82 -12.398 -7.398 1 89.19 158 HIS B C 1
ATOM 2865 O O . HIS B 1 158 ? 12.266 -11.367 -7.797 1 89.19 158 HIS B O 1
ATOM 2871 N N . PHE B 1 159 ? 12.148 -13.492 -7.016 1 93 159 PHE B N 1
ATOM 2872 C CA . PHE B 1 159 ? 10.727 -13.477 -6.73 1 93 159 PHE B CA 1
ATOM 2873 C C . PHE B 1 159 ? 10.453 -12.898 -5.344 1 93 159 PHE B C 1
ATOM 2875 O O . PHE B 1 159 ? 10.461 -13.633 -4.352 1 93 159 PHE B O 1
ATOM 2882 N N . THR B 1 160 ? 10.156 -11.641 -5.309 1 95.19 160 THR B N 1
ATOM 2883 C CA . THR B 1 160 ? 10.078 -10.906 -4.051 1 95.19 160 THR B CA 1
ATOM 2884 C C . THR B 1 160 ? 8.648 -10.898 -3.514 1 95.19 160 THR B C 1
ATOM 2886 O O . THR B 1 160 ? 7.738 -11.438 -4.14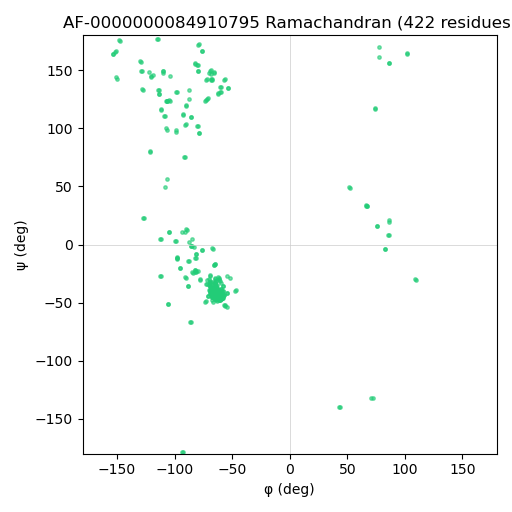8 1 95.19 160 THR B O 1
ATOM 2889 N N . PHE B 1 161 ? 8.477 -10.211 -2.352 1 97 161 PHE B N 1
ATOM 2890 C CA . PHE B 1 161 ? 7.156 -10.008 -1.764 1 97 161 PHE B CA 1
ATOM 2891 C C . PHE B 1 161 ? 6.258 -9.211 -2.703 1 97 161 PHE B C 1
ATOM 2893 O O . PHE B 1 161 ? 5.039 -9.383 -2.703 1 97 161 PHE B O 1
ATOM 2900 N N . GLY B 1 162 ? 6.848 -8.344 -3.498 1 96.88 162 GLY B N 1
ATOM 2901 C CA . GLY B 1 162 ? 6.078 -7.621 -4.496 1 96.88 162 GLY B CA 1
ATOM 2902 C C . GLY B 1 162 ? 5.555 -8.508 -5.605 1 96.88 162 GLY B C 1
ATOM 2903 O O . GLY B 1 162 ? 4.426 -8.336 -6.07 1 96.88 162 GLY B O 1
ATOM 2904 N N . ASP B 1 163 ? 6.395 -9.477 -5.988 1 96.06 163 ASP B N 1
ATOM 2905 C CA . ASP B 1 163 ? 5.965 -10.445 -6.992 1 96.06 163 ASP B CA 1
ATOM 2906 C C . ASP B 1 163 ? 4.816 -11.305 -6.473 1 96.06 163 ASP B C 1
ATOM 2908 O O . ASP B 1 163 ? 3.875 -11.609 -7.211 1 96.06 163 ASP B O 1
ATOM 2912 N N . MET B 1 164 ? 4.895 -11.695 -5.234 1 96.75 164 MET B N 1
ATOM 2913 C CA . MET B 1 164 ? 3.828 -12.484 -4.625 1 96.75 164 MET B CA 1
ATOM 2914 C C . MET B 1 164 ? 2.508 -11.719 -4.645 1 96.75 164 MET B C 1
ATOM 2916 O O . MET B 1 164 ? 1.458 -12.297 -4.938 1 96.75 164 MET B O 1
ATOM 2920 N N . ALA B 1 165 ? 2.57 -10.453 -4.328 1 98.19 165 ALA B N 1
ATOM 2921 C CA . ALA B 1 165 ? 1.372 -9.617 -4.34 1 98.19 165 ALA B CA 1
ATOM 2922 C C . ALA B 1 165 ? 0.757 -9.562 -5.738 1 98.19 165 ALA B C 1
ATOM 2924 O O . ALA B 1 165 ? -0.454 -9.734 -5.895 1 98.19 165 ALA B O 1
ATOM 2925 N N . ILE B 1 166 ? 1.612 -9.312 -6.734 1 97.31 166 ILE B N 1
ATOM 2926 C CA . ILE B 1 166 ? 1.143 -9.234 -8.117 1 97.31 166 ILE B CA 1
ATOM 2927 C C . ILE B 1 166 ? 0.596 -10.594 -8.555 1 97.31 166 ILE B C 1
ATOM 2929 O O . ILE B 1 166 ? -0.467 -10.672 -9.172 1 97.31 166 ILE B O 1
ATOM 2933 N N . PHE B 1 167 ? 1.327 -11.641 -8.203 1 96.94 167 PHE B N 1
ATOM 2934 C CA . PHE B 1 167 ? 0.906 -12.984 -8.594 1 96.94 167 PHE B CA 1
ATOM 2935 C C . PHE B 1 167 ? -0.503 -13.273 -8.086 1 96.94 167 PHE B C 1
ATOM 2937 O O . PHE B 1 167 ? -1.372 -13.68 -8.859 1 96.94 167 PHE B O 1
ATOM 2944 N N . GLU B 1 168 ? -0.739 -13.07 -6.824 1 98.06 168 GLU B N 1
ATOM 2945 C CA . GLU B 1 168 ? -2.041 -13.406 -6.254 1 98.06 168 GLU B CA 1
ATOM 2946 C C . GLU B 1 168 ? -3.148 -12.562 -6.871 1 98.06 168 GLU B C 1
ATOM 2948 O O . GLU B 1 168 ? -4.254 -13.047 -7.105 1 98.06 168 GLU B O 1
ATOM 2953 N N . ALA B 1 169 ? -2.936 -11.258 -7.105 1 97.75 169 ALA B N 1
ATOM 2954 C CA . ALA B 1 169 ? -3.93 -10.406 -7.746 1 97.75 169 ALA B CA 1
ATOM 2955 C C . ALA B 1 169 ? -4.301 -10.93 -9.125 1 97.75 169 ALA B C 1
ATOM 2957 O O . ALA B 1 169 ? -5.484 -11.047 -9.461 1 97.75 169 ALA B O 1
ATOM 2958 N N . VAL B 1 170 ? -3.25 -11.281 -9.891 1 97.56 170 VAL B N 1
ATOM 2959 C CA . VAL B 1 170 ? -3.457 -11.797 -11.242 1 97.56 170 VAL B CA 1
ATOM 2960 C C . VAL B 1 170 ? -4.164 -13.148 -11.18 1 97.56 170 VAL B C 1
ATOM 2962 O O . VAL B 1 170 ? -5.102 -13.398 -11.945 1 97.56 170 VAL B O 1
ATOM 2965 N N . ASN B 1 171 ? -3.727 -13.977 -10.273 1 96.75 171 ASN B N 1
ATOM 2966 C CA . ASN B 1 171 ? -4.324 -15.297 -10.109 1 96.75 171 ASN B CA 1
ATOM 2967 C C . ASN B 1 171 ? -5.805 -15.195 -9.742 1 96.75 171 ASN B C 1
ATOM 2969 O O . ASN B 1 171 ? -6.637 -15.898 -10.32 1 96.75 171 ASN B O 1
ATOM 2973 N N . ALA B 1 172 ? -6.16 -14.352 -8.805 1 95.94 172 ALA B N 1
ATOM 2974 C CA . ALA B 1 172 ? -7.539 -14.18 -8.367 1 95.94 172 ALA B CA 1
ATOM 2975 C C . ALA B 1 172 ? -8.43 -13.727 -9.516 1 95.94 172 ALA B C 1
ATOM 2977 O O . ALA B 1 172 ? -9.547 -14.227 -9.68 1 95.94 172 ALA B O 1
ATOM 2978 N N . ILE B 1 173 ? -7.91 -12.789 -10.297 1 96.94 173 ILE B N 1
ATOM 2979 C CA . ILE B 1 173 ? -8.664 -12.258 -11.422 1 96.94 173 ILE B CA 1
ATOM 2980 C C . ILE B 1 173 ? -8.844 -13.344 -12.484 1 96.94 173 ILE B C 1
ATOM 2982 O O . ILE B 1 173 ? -9.938 -13.516 -13.023 1 96.94 173 ILE B O 1
ATOM 2986 N N . THR B 1 174 ? -7.777 -14.078 -12.758 1 95.69 174 THR B N 1
ATOM 2987 C CA . THR B 1 174 ? -7.797 -15.125 -13.781 1 95.69 174 THR B CA 1
ATOM 2988 C C . THR B 1 174 ? -8.758 -16.25 -13.391 1 95.69 174 THR B C 1
ATOM 2990 O O . THR B 1 174 ? -9.492 -16.75 -14.234 1 95.69 174 THR B O 1
ATOM 2993 N N . VAL B 1 175 ? -8.789 -16.578 -12.148 1 92.38 175 VAL B N 1
ATOM 2994 C CA . VAL B 1 175 ? -9.695 -17.609 -11.656 1 92.38 175 VAL B CA 1
ATOM 2995 C C . VAL B 1 175 ? -11.141 -17.094 -11.727 1 92.38 175 VAL B C 1
ATOM 2997 O O . VAL B 1 175 ? -12.039 -17.812 -12.148 1 92.38 175 VAL B O 1
ATOM 3000 N N . ALA B 1 176 ? -11.391 -15.844 -11.383 1 91.88 176 ALA B N 1
ATOM 3001 C CA . ALA B 1 176 ? -12.727 -15.273 -11.305 1 91.88 176 ALA B CA 1
ATOM 3002 C C . ALA B 1 176 ? -13.32 -15.07 -12.695 1 91.88 176 ALA B C 1
ATOM 3004 O O . ALA B 1 176 ? -14.539 -15.195 -12.883 1 91.88 176 ALA B O 1
ATOM 3005 N N . LEU B 1 177 ? -12.461 -14.734 -13.688 1 94.25 177 LEU B N 1
ATOM 3006 C CA . LEU B 1 177 ? -12.977 -14.328 -14.992 1 94.25 177 LEU B CA 1
ATOM 3007 C C . LEU B 1 177 ? -12.625 -15.359 -16.062 1 94.25 177 LEU B C 1
ATOM 3009 O O . LEU B 1 177 ? -12.859 -15.133 -17.25 1 94.25 177 LEU B O 1
ATOM 3013 N N . ASN B 1 178 ? -12.031 -16.438 -15.664 1 90.19 178 ASN B N 1
ATOM 3014 C CA . ASN B 1 178 ? -11.633 -17.516 -16.562 1 90.19 178 ASN B CA 1
ATOM 3015 C C . ASN B 1 178 ? -10.25 -17.25 -17.172 1 90.19 178 ASN B C 1
ATOM 3017 O O . ASN B 1 178 ? -9.875 -16.094 -17.406 1 90.19 178 ASN B O 1
ATOM 3021 N N . LEU B 1 179 ? -9.617 -18.281 -17.562 1 86.75 179 LEU B N 1
ATOM 3022 C CA . LEU B 1 179 ? -8.242 -18.266 -18.031 1 86.75 179 LEU B CA 1
ATOM 3023 C C . LEU B 1 179 ? -8.125 -17.484 -19.344 1 86.75 179 LEU B C 1
ATOM 3025 O O . LEU B 1 179 ? -7.039 -17.031 -19.703 1 86.75 179 LEU B O 1
ATOM 3029 N N . SER B 1 180 ? -9.148 -17.281 -19.984 1 91.69 180 SER B N 1
ATOM 3030 C CA . SER B 1 180 ? -9.133 -16.609 -21.281 1 91.69 180 SER B CA 1
ATOM 3031 C C . SER B 1 180 ? -8.664 -15.156 -21.156 1 91.69 180 SER B C 1
ATOM 3033 O O . SER B 1 180 ? -8.164 -14.578 -22.109 1 91.69 180 SER B O 1
ATOM 3035 N N . VAL B 1 181 ? -8.664 -14.609 -19.953 1 95.5 181 VAL B N 1
ATOM 3036 C CA . VAL B 1 181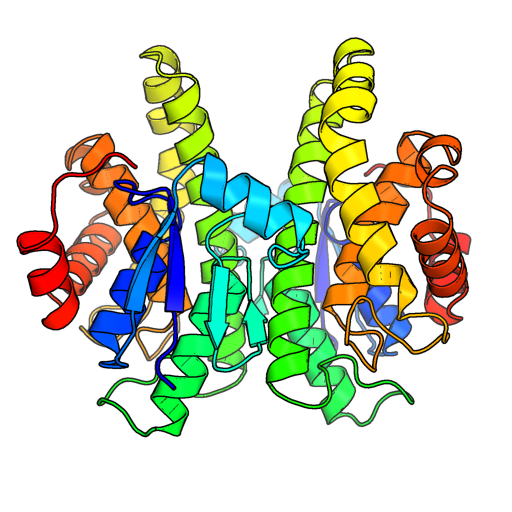 ? -8.383 -13.188 -19.812 1 95.5 181 VAL B CA 1
ATOM 3037 C C . VAL B 1 181 ? -6.871 -12.953 -19.812 1 95.5 181 VAL B C 1
ATOM 3039 O O . VAL B 1 181 ? -6.406 -11.852 -20.094 1 95.5 181 VAL B O 1
ATOM 3042 N N . ILE B 1 182 ? -6.121 -14.047 -19.469 1 97.44 182 ILE B N 1
ATOM 3043 C CA . ILE B 1 182 ? -4.68 -13.844 -19.375 1 97.44 182 ILE B CA 1
ATOM 3044 C C . ILE B 1 182 ? -4.008 -14.312 -20.672 1 97.44 182 ILE B C 1
ATOM 3046 O O . ILE B 1 182 ? -2.863 -13.945 -20.953 1 97.44 182 ILE B O 1
ATOM 3050 N N . ARG B 1 183 ? -4.641 -15 -21.547 1 97.06 183 ARG B N 1
ATOM 3051 C CA . ARG B 1 183 ? -4.086 -15.633 -22.75 1 97.06 183 ARG B CA 1
ATOM 3052 C C . ARG B 1 183 ? -3.527 -14.586 -23.703 1 97.06 183 ARG B C 1
ATOM 3054 O O . ARG B 1 183 ? -2.482 -14.805 -24.328 1 97.06 183 ARG B O 1
ATOM 3061 N N . PRO B 1 184 ? -4.184 -13.383 -23.875 1 97.38 184 PRO B N 1
ATOM 3062 C CA . PRO B 1 184 ? -3.646 -12.375 -24.797 1 97.38 184 PRO B CA 1
ATOM 3063 C C . PRO B 1 184 ? -2.328 -11.773 -24.312 1 97.38 184 PRO B C 1
ATOM 3065 O O . PRO B 1 184 ? -1.704 -10.992 -25.031 1 97.38 184 PRO B O 1
ATOM 3068 N N . TYR B 1 185 ? -1.871 -12.156 -23.156 1 96.88 185 TYR B N 1
ATOM 3069 C CA . TYR B 1 185 ? -0.646 -11.656 -22.547 1 96.88 185 TYR B CA 1
ATOM 3070 C C . TYR B 1 185 ? 0.327 -12.789 -22.266 1 96.88 185 TYR B C 1
ATOM 3072 O O . TYR B 1 185 ? 0.499 -13.195 -21.109 1 96.88 185 TYR B O 1
ATOM 3080 N N . PRO B 1 186 ? 1.049 -13.242 -23.266 1 95.62 186 PRO B N 1
ATOM 3081 C CA . PRO B 1 186 ? 1.767 -14.523 -23.188 1 95.62 186 PRO B CA 1
ATOM 3082 C C . PRO B 1 186 ? 2.906 -14.484 -22.172 1 95.62 186 PRO B C 1
ATOM 3084 O O . PRO B 1 186 ? 3.189 -15.5 -21.516 1 95.62 186 PRO B O 1
ATOM 3087 N N . ASN B 1 187 ? 3.615 -13.367 -22.047 1 94.12 187 ASN B N 1
ATOM 3088 C CA . ASN B 1 187 ? 4.695 -13.305 -21.062 1 94.12 187 ASN B CA 1
ATOM 3089 C C . ASN B 1 187 ? 4.156 -13.336 -19.641 1 94.12 187 ASN B C 1
ATOM 3091 O O . ASN B 1 187 ? 4.723 -14.008 -18.781 1 94.12 187 ASN B O 1
ATOM 3095 N N . LEU B 1 188 ? 3.094 -12.625 -19.422 1 95.31 188 LEU B N 1
ATOM 3096 C CA . LEU B 1 188 ? 2.451 -12.633 -18.109 1 95.31 188 LEU B CA 1
ATOM 3097 C C . LEU B 1 188 ? 1.918 -14.023 -17.781 1 95.31 188 LEU B C 1
ATOM 3099 O O . LEU B 1 188 ? 2.064 -14.492 -16.641 1 95.31 188 LEU B O 1
ATOM 3103 N N . LYS B 1 189 ? 1.292 -14.617 -18.766 1 95.38 189 LYS B N 1
ATOM 3104 C CA . LYS B 1 189 ? 0.763 -15.969 -18.562 1 95.38 189 LYS B CA 1
ATOM 3105 C C . LYS B 1 189 ? 1.874 -16.938 -18.188 1 95.38 189 LYS B C 1
ATOM 3107 O O . LYS B 1 189 ? 1.701 -17.766 -17.297 1 95.38 189 LYS B O 1
ATOM 3112 N N . GLU B 1 190 ? 2.932 -16.859 -18.891 1 93.31 190 GLU B N 1
ATOM 3113 C CA . GLU B 1 190 ? 4.055 -17.75 -18.594 1 93.31 190 GLU B CA 1
ATOM 3114 C C . GLU B 1 190 ? 4.586 -17.516 -17.172 1 93.31 190 GLU B C 1
ATOM 3116 O O . GLU B 1 190 ? 4.84 -18.469 -16.438 1 93.31 190 GLU B O 1
ATOM 3121 N N . TRP B 1 191 ? 4.797 -16.266 -16.828 1 93.44 191 TRP B N 1
ATOM 3122 C CA . TRP B 1 191 ? 5.262 -15.914 -15.492 1 93.44 191 TRP B CA 1
ATOM 3123 C C . TRP B 1 191 ? 4.293 -16.422 -14.43 1 93.44 191 TRP B C 1
ATOM 3125 O O . TRP B 1 191 ? 4.711 -17 -13.422 1 93.44 191 TRP B O 1
ATOM 3135 N N . HIS B 1 192 ? 3.037 -16.219 -14.68 1 94.69 192 HIS B N 1
ATOM 3136 C CA . HIS B 1 192 ? 1.979 -16.656 -13.781 1 94.69 192 HIS B CA 1
ATOM 3137 C C . HIS B 1 192 ? 2.01 -18.172 -13.602 1 94.69 192 HIS B C 1
ATOM 3139 O O . HIS B 1 192 ? 1.938 -18.672 -12.477 1 94.69 192 HIS B O 1
ATOM 3145 N N . ASP B 1 193 ? 2.131 -18.906 -14.703 1 93.44 193 ASP B N 1
ATOM 3146 C CA . ASP B 1 193 ? 2.152 -20.359 -14.672 1 93.44 193 ASP B CA 1
ATOM 3147 C C . ASP B 1 193 ? 3.355 -20.875 -13.883 1 93.44 193 ASP B C 1
ATOM 3149 O O . ASP B 1 193 ? 3.248 -21.859 -13.141 1 93.44 193 ASP B O 1
ATOM 3153 N N . LYS B 1 194 ? 4.43 -20.219 -14.031 1 91.94 194 LYS B N 1
ATOM 3154 C CA . LYS B 1 194 ? 5.617 -20.609 -13.273 1 91.94 194 LYS B CA 1
ATOM 3155 C C . LYS B 1 194 ? 5.422 -20.359 -11.781 1 91.94 194 LYS B C 1
ATOM 3157 O O . LYS B 1 194 ? 5.812 -21.188 -10.961 1 91.94 194 LYS B O 1
ATOM 3162 N N . ALA B 1 195 ? 4.844 -19.266 -11.461 1 92.31 195 ALA B N 1
ATOM 3163 C CA . ALA B 1 195 ? 4.621 -18.938 -10.062 1 92.31 195 ALA B CA 1
ATOM 3164 C C . ALA B 1 195 ? 3.633 -19.891 -9.414 1 92.31 195 ALA B C 1
ATOM 3166 O O . ALA B 1 195 ? 3.814 -20.297 -8.266 1 92.31 195 ALA B O 1
ATOM 3167 N N . VAL B 1 196 ? 2.623 -20.297 -10.164 1 93.38 196 VAL B N 1
ATOM 3168 C CA . VAL B 1 196 ? 1.623 -21.25 -9.672 1 93.38 196 VAL B CA 1
ATOM 3169 C C . VAL B 1 196 ? 2.293 -22.578 -9.32 1 93.38 196 VAL B C 1
ATOM 3171 O O . VAL B 1 196 ? 1.861 -23.266 -8.398 1 93.38 196 VAL B O 1
ATOM 3174 N N . HIS B 1 197 ? 3.348 -22.875 -9.969 1 93.31 197 HIS B N 1
ATOM 3175 C CA . HIS B 1 197 ? 3.955 -24.203 -9.828 1 93.31 197 HIS B CA 1
ATOM 3176 C C . HIS B 1 197 ? 5.129 -24.172 -8.859 1 93.31 197 HIS B C 1
ATOM 3178 O O . HIS B 1 197 ? 5.848 -25.156 -8.711 1 93.31 197 HIS B O 1
ATOM 3184 N N . ARG B 1 198 ? 5.363 -22.984 -8.273 1 91.69 198 ARG B N 1
ATOM 3185 C CA . ARG B 1 198 ? 6.258 -23.047 -7.117 1 91.69 198 ARG B CA 1
ATOM 3186 C C . ARG B 1 198 ? 5.77 -24.062 -6.094 1 91.69 198 ARG B C 1
ATOM 3188 O O . ARG B 1 198 ? 4.59 -24.078 -5.738 1 91.69 198 ARG B O 1
ATOM 3195 N N . ALA B 1 199 ? 6.613 -24.859 -5.602 1 93.12 199 ALA B N 1
ATOM 3196 C CA . ALA B 1 199 ? 6.254 -26.094 -4.91 1 93.12 199 ALA B CA 1
ATOM 3197 C C . ALA B 1 199 ? 5.277 -25.812 -3.771 1 93.12 199 ALA B C 1
ATOM 3199 O O . ALA B 1 199 ? 4.195 -26.406 -3.717 1 93.12 199 ALA B O 1
ATOM 3200 N N . ALA B 1 200 ? 5.598 -24.938 -2.891 1 94.5 200 ALA B N 1
ATOM 3201 C CA . ALA B 1 200 ? 4.762 -24.688 -1.72 1 94.5 200 ALA B CA 1
ATOM 3202 C C . ALA B 1 200 ? 3.447 -24.016 -2.117 1 94.5 200 ALA B C 1
ATOM 3204 O O . ALA B 1 200 ? 2.408 -24.266 -1.501 1 94.5 200 ALA B O 1
ATOM 3205 N N . ILE B 1 201 ? 3.451 -23.188 -3.145 1 95.38 201 ILE B N 1
ATOM 3206 C CA . ILE B 1 201 ? 2.264 -22.484 -3.611 1 95.38 201 ILE B CA 1
ATOM 3207 C C . ILE B 1 201 ? 1.306 -23.469 -4.281 1 95.38 201 ILE B C 1
ATOM 3209 O O . ILE B 1 201 ? 0.1 -23.438 -4.023 1 95.38 201 ILE B O 1
ATOM 3213 N N . GLU B 1 202 ? 1.873 -24.297 -5.074 1 96.38 202 GLU B N 1
ATOM 3214 C CA . GLU B 1 202 ? 1.062 -25.297 -5.758 1 96.38 202 GLU B CA 1
ATOM 3215 C C . GLU B 1 202 ? 0.344 -26.203 -4.762 1 96.38 202 GLU B C 1
ATOM 3217 O O . GLU B 1 202 ? -0.855 -26.453 -4.895 1 96.38 202 GLU B O 1
ATOM 3222 N N . VAL B 1 203 ? 1.073 -26.672 -3.777 1 97.19 203 VAL B N 1
ATOM 3223 C CA . VAL B 1 203 ? 0.497 -27.531 -2.744 1 97.19 203 VAL B CA 1
ATOM 3224 C C . VAL B 1 203 ? -0.62 -26.781 -2.02 1 97.19 203 VAL B C 1
ATOM 3226 O O . VAL B 1 203 ? -1.687 -27.344 -1.76 1 97.19 203 VAL B O 1
ATOM 3229 N N . HIS B 1 204 ? -0.353 -25.516 -1.74 1 96.88 204 HIS B N 1
ATOM 3230 C CA . HIS B 1 204 ? -1.34 -24.688 -1.041 1 96.88 204 HIS B CA 1
ATOM 3231 C C . HIS B 1 204 ? -2.602 -24.516 -1.878 1 96.88 204 HIS B C 1
ATOM 3233 O O . HIS B 1 204 ? -3.713 -24.719 -1.382 1 96.88 204 HIS B O 1
ATOM 3239 N N . ILE B 1 205 ? -2.457 -24.188 -3.129 1 95.5 205 ILE B N 1
ATOM 3240 C CA . ILE B 1 205 ? -3.588 -23.906 -4.008 1 95.5 205 ILE B CA 1
ATOM 3241 C C . ILE B 1 205 ? -4.41 -25.188 -4.203 1 95.5 205 ILE B C 1
ATOM 3243 O O . ILE B 1 205 ? -5.645 -25.141 -4.172 1 95.5 205 ILE B O 1
ATOM 3247 N N . GLN B 1 206 ? -3.768 -26.281 -4.281 1 94.94 206 GLN B N 1
ATOM 3248 C CA . GLN B 1 206 ? -4.453 -27.547 -4.535 1 94.94 206 GLN B CA 1
ATOM 3249 C C . GLN B 1 206 ? -5.125 -28.078 -3.27 1 94.94 206 GLN B C 1
ATOM 3251 O O . GLN B 1 206 ? -6.145 -28.766 -3.342 1 94.94 206 GLN B O 1
ATOM 3256 N N . GLY B 1 207 ? -4.574 -27.766 -2.158 1 94.44 207 GLY B N 1
ATOM 3257 C CA . GLY B 1 207 ? -5.027 -28.375 -0.917 1 94.44 207 GLY B CA 1
ATOM 3258 C C . GLY B 1 207 ? -5.988 -27.5 -0.139 1 94.44 207 GLY B C 1
ATOM 3259 O O . GLY B 1 207 ? -6.625 -27.953 0.811 1 94.44 207 GLY B O 1
ATOM 3260 N N . ARG B 1 208 ? -6.09 -26.297 -0.549 1 90.81 208 ARG B N 1
ATOM 3261 C CA . ARG B 1 208 ? -6.895 -25.375 0.248 1 90.81 208 ARG B CA 1
ATOM 3262 C C . ARG B 1 208 ? -8.383 -25.562 -0.041 1 90.81 208 ARG B C 1
ATOM 3264 O O . ARG B 1 208 ? -8.758 -26 -1.132 1 90.81 208 ARG B O 1
ATOM 3271 N N . ASP B 1 209 ? -9.188 -25.203 0.934 1 89 209 ASP B N 1
ATOM 3272 C CA . ASP B 1 209 ? -10.633 -25.266 0.766 1 89 209 ASP B CA 1
ATOM 3273 C C . ASP B 1 209 ? -11.117 -24.219 -0.239 1 89 209 ASP B C 1
ATOM 3275 O O . ASP B 1 209 ? -10.508 -23.156 -0.389 1 89 209 ASP B O 1
ATOM 3279 N N . ASP B 1 210 ? -12.156 -24.625 -0.84 1 87.12 210 ASP B N 1
ATOM 3280 C CA . ASP B 1 210 ? -12.836 -23.625 -1.645 1 87.12 210 ASP B CA 1
ATOM 3281 C C . ASP B 1 210 ? -13.344 -22.469 -0.771 1 87.12 210 ASP B C 1
ATOM 3283 O O . ASP B 1 210 ? -13.844 -22.703 0.331 1 87.12 210 ASP B O 1
ATOM 3287 N N . ALA B 1 211 ? -13.047 -21.344 -1.165 1 90.12 211 ALA B N 1
ATOM 3288 C CA . ALA B 1 211 ? -13.492 -20.156 -0.435 1 90.12 211 ALA B CA 1
ATOM 3289 C C . ALA B 1 211 ? -13.672 -18.969 -1.374 1 90.12 211 ALA B C 1
ATOM 3291 O O . ALA B 1 211 ? -12.922 -18.812 -2.348 1 90.12 211 ALA B O 1
ATOM 3292 N N . PRO B 1 212 ? -14.711 -18.203 -1.009 1 85.25 212 PRO B N 1
ATOM 3293 C CA . PRO B 1 212 ? -14.883 -17 -1.82 1 85.25 212 PRO B CA 1
ATOM 3294 C C . PRO B 1 212 ? -13.781 -15.969 -1.579 1 85.25 212 PRO B C 1
ATOM 3296 O O . PRO B 1 212 ? -13.242 -15.883 -0.474 1 85.25 212 PRO B O 1
ATOM 3299 N N . TRP B 1 213 ? -13.516 -15.281 -2.691 1 86.81 213 TRP B N 1
ATOM 3300 C CA . TRP B 1 213 ? -12.688 -14.094 -2.525 1 86.81 213 TRP B CA 1
ATOM 3301 C C . TRP B 1 213 ? -13.523 -12.906 -2.068 1 86.81 213 TRP B C 1
ATOM 3303 O O . TRP B 1 213 ? -14.625 -12.68 -2.574 1 86.81 213 TRP B O 1
#

pLDDT: mean 92.75, std 7.73, range [57.62, 98.75]

Solvent-accessible surface area (backbone atoms only — not comparable to full-atom values): 21822 Å² total; per-residue (Å²): 117,65,34,37,39,36,36,55,52,75,50,38,54,77,42,41,44,51,53,42,48,34,47,62,54,65,54,69,64,42,81,41,66,34,49,73,67,53,47,52,50,37,37,74,70,60,63,25,74,76,66,50,74,38,31,34,34,56,72,80,49,65,38,40,45,61,63,23,45,35,46,50,51,18,46,53,31,45,74,67,62,36,74,98,54,39,28,47,42,91,45,68,69,45,31,38,50,26,39,22,36,26,50,49,24,51,53,52,42,51,56,51,48,53,32,59,71,66,60,42,70,64,39,48,50,47,38,59,68,66,48,44,54,58,55,48,50,34,45,19,61,26,21,62,65,18,82,44,93,52,28,9,58,40,90,31,73,30,49,21,40,13,41,46,34,36,46,42,42,52,48,54,50,30,67,74,69,35,65,72,73,42,60,90,28,59,40,32,42,53,43,49,56,49,56,49,60,35,67,48,39,32,52,46,66,72,68,49,76,90,51,56,105,117,64,32,37,38,38,35,56,55,74,50,38,55,78,42,41,44,51,53,42,48,34,47,61,50,64,53,68,63,43,83,41,67,32,49,73,67,53,47,53,50,37,38,74,72,58,64,25,77,76,66,50,74,38,33,33,34,55,71,80,48,66,38,40,43,63,61,25,45,35,47,51,52,17,48,52,29,46,74,68,64,34,70,99,53,39,26,48,41,91,43,69,69,46,32,38,51,27,38,22,35,24,50,49,23,51,52,54,43,50,55,50,48,53,33,59,72,66,60,42,70,65,39,48,51,48,38,59,68,66,48,43,54,59,53,49,50,34,45,17,61,27,20,62,66,16,84,43,93,50,28,10,59,39,89,30,72,30,50,22,41,12,39,45,34,36,47,44,43,52,48,54,50,31,68,75,68,36,65,72,72,42,61,89,28,60,40,32,40,51,45,49,54,50,55,50,60,35,68,48,38,33,53,47,66,72,68,49,77,90,52,56,107